Protein AF-A0A353NGE2-F1 (afdb_monomer_lite)

Structure (mmCIF, N/CA/C/O backbone):
data_AF-A0A353NGE2-F1
#
_entry.id   AF-A0A353NGE2-F1
#
loop_
_atom_site.group_PDB
_atom_site.id
_atom_site.type_symbol
_atom_site.label_atom_id
_atom_site.label_alt_id
_atom_site.label_comp_id
_atom_site.label_asym_id
_atom_site.label_entity_id
_atom_site.label_seq_id
_atom_site.pdbx_PDB_ins_code
_atom_site.Cartn_x
_atom_site.Cartn_y
_atom_site.Cartn_z
_atom_site.occupancy
_atom_site.B_iso_or_equiv
_atom_site.auth_seq_id
_atom_site.auth_comp_id
_atom_site.auth_asym_id
_atom_site.auth_atom_id
_atom_site.pdbx_PDB_model_num
ATOM 1 N N . MET A 1 1 ? -6.161 5.581 3.840 1.00 47.28 1 MET A N 1
ATOM 2 C CA . MET A 1 1 ? -5.248 5.839 4.974 1.00 47.28 1 MET A CA 1
ATOM 3 C C . MET A 1 1 ? -4.012 6.562 4.486 1.00 47.28 1 MET A C 1
ATOM 5 O O . MET A 1 1 ? -3.563 6.266 3.388 1.00 47.28 1 MET A O 1
ATOM 9 N N . ASN A 1 2 ? -3.383 7.384 5.332 1.00 50.59 2 ASN A N 1
ATOM 10 C CA . ASN A 1 2 ? -2.001 7.858 5.136 1.00 50.59 2 ASN A CA 1
ATOM 11 C C . ASN A 1 2 ? -0.944 6.734 5.284 1.00 50.59 2 ASN A C 1
ATOM 13 O O . ASN A 1 2 ? 0.213 7.001 5.609 1.00 50.59 2 ASN A O 1
ATOM 17 N N . LEU A 1 3 ? -1.332 5.474 5.056 1.00 51.25 3 LEU A N 1
ATOM 18 C CA . LEU A 1 3 ? -0.379 4.427 4.717 1.00 51.25 3 LEU A CA 1
ATOM 19 C C . LEU A 1 3 ? 0.165 4.759 3.322 1.00 51.25 3 LEU A C 1
ATOM 21 O O . LEU A 1 3 ? -0.591 5.322 2.525 1.00 51.25 3 LEU A O 1
ATOM 25 N N . PRO A 1 4 ? 1.453 4.493 3.038 1.00 36.62 4 PRO A N 1
ATOM 26 C CA . PRO A 1 4 ? 2.069 4.880 1.780 1.00 36.62 4 PRO A CA 1
ATOM 27 C C . PRO A 1 4 ? 1.152 4.496 0.615 1.00 36.62 4 PRO A C 1
ATOM 29 O O . PRO A 1 4 ? 0.826 3.316 0.460 1.00 36.62 4 PRO A O 1
ATOM 32 N N . PRO A 1 5 ? 0.668 5.468 -0.175 1.00 37.91 5 PRO A N 1
ATOM 33 C CA . PRO A 1 5 ? 0.052 5.119 -1.432 1.00 37.91 5 PRO A CA 1
ATOM 34 C C . PRO A 1 5 ? 1.158 4.476 -2.280 1.00 37.91 5 PRO A C 1
ATOM 36 O O . PRO A 1 5 ? 2.319 4.862 -2.163 1.00 37.91 5 PRO A O 1
ATOM 39 N N . TYR A 1 6 ? 0.785 3.519 -3.125 1.00 38.62 6 TYR A N 1
ATOM 40 C CA . TYR A 1 6 ? 1.618 2.796 -4.100 1.00 38.62 6 TYR A CA 1
ATOM 41 C C . TYR A 1 6 ? 2.163 1.440 -3.650 1.00 38.62 6 TYR A C 1
ATOM 43 O O . TYR A 1 6 ? 2.895 1.326 -2.678 1.00 38.62 6 TYR A O 1
ATOM 51 N N . GLU A 1 7 ? 1.763 0.446 -4.455 1.00 42.81 7 GLU A N 1
ATOM 52 C CA . GLU A 1 7 ? 2.387 -0.848 -4.736 1.00 42.81 7 GLU A CA 1
ATOM 53 C C . GLU A 1 7 ? 3.431 -1.297 -3.716 1.00 42.81 7 GLU A C 1
ATOM 55 O O . GLU A 1 7 ? 4.534 -0.750 -3.687 1.00 42.81 7 GLU A O 1
ATOM 60 N N . ILE A 1 8 ? 3.107 -2.396 -3.019 1.00 52.69 8 ILE A N 1
ATOM 61 C CA . ILE A 1 8 ? 3.910 -3.034 -1.963 1.00 52.69 8 ILE A CA 1
ATOM 62 C C . ILE A 1 8 ? 3.621 -2.369 -0.608 1.00 52.69 8 ILE A C 1
ATOM 64 O O . ILE A 1 8 ? 4.472 -1.725 0.002 1.00 52.69 8 ILE A O 1
ATOM 68 N N . GLY A 1 9 ? 2.354 -2.492 -0.195 1.00 63.03 9 GLY A N 1
ATOM 69 C CA . GLY A 1 9 ? 1.853 -2.031 1.096 1.00 63.03 9 GLY A CA 1
ATOM 70 C C . GLY A 1 9 ? 2.486 -2.803 2.248 1.00 63.03 9 GLY A C 1
ATOM 71 O O . GLY A 1 9 ? 3.180 -3.794 2.033 1.00 63.03 9 GLY A O 1
ATOM 72 N N . ASN A 1 10 ? 2.288 -2.303 3.463 1.00 79.88 10 ASN A N 1
ATOM 73 C CA . ASN A 1 10 ? 2.830 -2.892 4.680 1.00 79.88 10 ASN A CA 1
ATOM 74 C C . ASN A 1 10 ? 2.663 -4.426 4.719 1.00 79.88 10 ASN A C 1
ATOM 76 O O . ASN A 1 10 ? 1.704 -4.963 4.173 1.00 79.88 10 ASN A O 1
ATOM 80 N N . TYR A 1 11 ? 3.573 -5.126 5.390 1.00 87.56 11 TYR A N 1
ATOM 81 C CA . TYR A 1 11 ? 3.487 -6.578 5.576 1.00 87.56 11 TYR A CA 1
ATOM 82 C C . TYR A 1 11 ? 3.621 -6.949 7.041 1.00 87.56 11 TYR A C 1
ATOM 84 O O . TYR A 1 11 ? 4.019 -6.134 7.870 1.00 87.56 11 TYR A O 1
ATOM 92 N N . CYS A 1 12 ? 3.302 -8.195 7.356 1.00 92.38 12 CYS A N 1
ATOM 93 C CA . CYS A 1 12 ? 3.592 -8.774 8.652 1.00 92.38 12 CYS A CA 1
ATOM 94 C C . CYS A 1 12 ? 5.098 -8.738 8.970 1.00 92.38 12 CYS A C 1
ATOM 96 O O . CYS A 1 12 ? 5.938 -9.183 8.182 1.00 92.38 12 CYS A O 1
ATOM 98 N N . ASP A 1 13 ? 5.446 -8.272 10.170 1.00 93.69 13 ASP A N 1
ATOM 99 C CA . ASP A 1 13 ? 6.730 -8.572 10.798 1.00 93.69 13 ASP A CA 1
ATOM 100 C C . ASP A 1 13 ? 6.731 -10.027 11.297 1.00 93.69 13 ASP A C 1
ATOM 102 O O . ASP A 1 13 ? 6.521 -10.318 12.478 1.00 93.69 13 ASP A O 1
ATOM 106 N N . TYR A 1 14 ? 6.959 -10.951 10.358 1.00 93.38 14 TYR A N 1
ATOM 107 C CA . TYR A 1 14 ? 6.903 -12.405 10.557 1.00 93.38 14 TYR A CA 1
ATOM 108 C C . TYR A 1 14 ? 7.744 -12.918 11.734 1.00 93.38 14 TYR A C 1
ATOM 110 O O . TYR A 1 14 ? 7.493 -14.003 12.238 1.00 93.38 14 TYR A O 1
ATOM 118 N N . GLU A 1 15 ? 8.766 -12.181 12.163 1.00 92.94 15 GLU A N 1
ATOM 119 C CA . GLU A 1 15 ? 9.654 -12.617 13.241 1.00 92.94 15 GLU A CA 1
ATOM 120 C C . GLU A 1 15 ? 8.992 -12.630 14.616 1.00 92.94 15 GLU A C 1
ATOM 122 O O . GLU A 1 15 ? 9.340 -13.450 15.465 1.00 92.94 15 GLU A O 1
ATOM 127 N N . HIS A 1 16 ? 8.025 -11.743 14.824 1.00 94.81 16 HIS A N 1
ATOM 128 C CA . HIS A 1 16 ? 7.398 -11.518 16.122 1.00 94.81 16 HIS A CA 1
ATOM 129 C C . HIS A 1 16 ? 5.874 -11.638 16.084 1.00 94.81 16 HIS A C 1
ATOM 131 O O . HIS A 1 16 ? 5.236 -11.478 17.119 1.00 94.81 16 HIS A O 1
ATOM 137 N N . CYS A 1 17 ? 5.282 -11.885 14.917 1.00 95.31 17 CYS A N 1
ATOM 138 C CA . CYS A 1 17 ? 3.856 -12.152 14.794 1.00 95.31 17 CYS A CA 1
ATOM 139 C C . CYS A 1 17 ? 3.507 -13.528 15.382 1.00 95.31 17 CYS A C 1
ATOM 141 O O . CYS A 1 17 ? 4.226 -14.502 15.158 1.00 95.31 17 CYS A O 1
ATOM 143 N N . ASP A 1 18 ? 2.394 -13.610 16.110 1.00 95.81 18 ASP A N 1
ATOM 144 C CA . ASP A 1 18 ? 1.855 -14.852 16.679 1.00 95.81 18 ASP A CA 1
ATOM 145 C C . ASP A 1 18 ? 0.516 -15.276 16.049 1.00 95.81 18 ASP A C 1
ATOM 147 O O . ASP A 1 18 ? 0.084 -16.413 16.225 1.00 95.81 18 ASP A O 1
ATOM 151 N N . TYR A 1 19 ? -0.125 -14.406 15.271 1.00 97.50 19 TYR A N 1
ATOM 152 C CA . TYR A 1 19 ? -1.356 -14.729 14.557 1.00 97.50 19 TYR A CA 1
ATOM 153 C C . TYR A 1 19 ? -1.428 -13.965 13.238 1.00 97.50 19 TYR A C 1
ATOM 155 O O . TYR A 1 19 ? -1.534 -12.740 13.231 1.00 97.50 19 TYR A O 1
ATOM 163 N N . LEU A 1 20 ? -1.384 -14.684 12.120 1.00 97.44 20 LEU A N 1
ATOM 164 C CA . LEU A 1 20 ? -1.415 -14.117 10.776 1.00 97.44 20 LEU A CA 1
ATOM 165 C C . LEU A 1 20 ? -2.666 -14.570 10.029 1.00 97.44 20 LEU A C 1
ATOM 167 O O . LEU A 1 20 ? -2.863 -15.769 9.852 1.00 97.44 20 LEU A O 1
ATOM 171 N N . ILE A 1 21 ? -3.440 -13.625 9.502 1.00 97.81 21 ILE A N 1
ATOM 172 C CA . ILE A 1 21 ? -4.463 -13.880 8.483 1.00 97.81 21 ILE A CA 1
ATOM 173 C C . ILE A 1 21 ? -3.945 -13.361 7.138 1.00 97.81 21 ILE A C 1
ATOM 175 O O . ILE A 1 21 ? -3.676 -12.171 6.992 1.00 97.81 21 ILE A O 1
ATOM 179 N N . SER A 1 22 ? -3.822 -14.236 6.145 1.00 95.69 22 SER A N 1
ATOM 180 C CA . SER A 1 22 ? -3.471 -13.876 4.768 1.00 95.69 22 SER A CA 1
ATOM 181 C C . SER A 1 22 ? -4.715 -13.959 3.887 1.00 95.69 22 SER A C 1
ATOM 183 O O . SER A 1 22 ? -5.190 -15.060 3.617 1.00 95.69 22 SER A O 1
ATOM 185 N N . VAL A 1 23 ? -5.235 -12.817 3.431 1.00 94.81 23 VAL A N 1
ATOM 186 C CA . VAL A 1 23 ? -6.437 -12.739 2.581 1.00 94.81 23 VAL A CA 1
ATOM 187 C C . VAL A 1 23 ? -6.030 -12.591 1.116 1.00 94.81 23 VAL A C 1
ATOM 189 O O . VAL A 1 23 ? -5.359 -11.622 0.750 1.00 94.81 23 VAL A O 1
ATOM 192 N N . GLY A 1 24 ? -6.373 -13.580 0.286 1.00 90.50 24 GLY A N 1
ATOM 193 C CA . GLY A 1 24 ? -6.026 -13.649 -1.140 1.00 90.50 24 GLY A CA 1
ATOM 194 C C . GLY A 1 24 ? -4.541 -13.364 -1.416 1.00 90.50 24 GLY A C 1
ATOM 195 O O . GLY A 1 24 ? -4.180 -12.683 -2.381 1.00 90.50 24 GLY A O 1
ATOM 196 N N . SER A 1 25 ? -3.673 -13.824 -0.513 1.00 88.38 25 SER A N 1
ATOM 197 C CA . SER A 1 25 ? -2.233 -13.570 -0.497 1.00 88.38 25 SER A CA 1
ATOM 198 C C . SER A 1 25 ? -1.497 -14.907 -0.516 1.00 88.38 25 SER A C 1
ATOM 200 O O . SER A 1 25 ? -1.315 -15.578 0.501 1.00 88.38 25 SER A O 1
ATOM 202 N N . ASN A 1 26 ? -1.067 -15.317 -1.711 1.00 88.12 26 ASN A N 1
ATOM 203 C CA . ASN A 1 26 ? -0.291 -16.539 -1.888 1.00 88.12 26 ASN A CA 1
ATOM 204 C C . ASN A 1 26 ? 1.203 -16.266 -1.683 1.00 88.12 26 ASN A C 1
ATOM 206 O O . ASN A 1 26 ? 1.997 -16.241 -2.633 1.00 88.12 26 ASN A O 1
ATOM 210 N N . ILE A 1 27 ? 1.571 -16.076 -0.413 1.00 89.62 27 ILE A N 1
ATOM 211 C CA . ILE A 1 27 ? 2.923 -15.713 0.040 1.00 89.62 27 ILE A CA 1
ATOM 212 C C . ILE A 1 27 ? 3.987 -16.634 -0.565 1.00 89.62 27 ILE A C 1
ATOM 214 O O . ILE A 1 27 ? 5.070 -16.171 -0.909 1.00 89.62 27 ILE A O 1
ATOM 218 N N . THR A 1 28 ? 3.655 -17.916 -0.744 1.00 88.69 28 THR A N 1
ATOM 219 C CA . THR A 1 28 ? 4.580 -18.972 -1.178 1.00 88.69 28 THR A CA 1
ATOM 220 C C . THR A 1 28 ? 4.785 -19.109 -2.689 1.00 88.69 28 THR A C 1
ATOM 222 O O . THR A 1 28 ? 5.650 -19.886 -3.083 1.00 88.69 28 THR A O 1
ATOM 225 N N . GLN A 1 29 ? 3.997 -18.428 -3.536 1.00 86.56 29 GLN A N 1
ATOM 226 C CA . GLN A 1 29 ? 4.062 -18.618 -5.003 1.00 86.56 29 GLN A CA 1
ATOM 227 C C . GLN A 1 29 ? 3.928 -17.354 -5.856 1.00 86.56 29 GLN A C 1
ATOM 229 O O . GLN A 1 29 ? 4.403 -17.360 -6.987 1.00 86.56 29 GLN A O 1
ATOM 234 N N . ALA A 1 30 ? 3.240 -16.313 -5.387 1.00 84.19 30 ALA A N 1
ATOM 235 C CA . ALA A 1 30 ? 2.863 -15.203 -6.272 1.00 84.19 30 ALA A CA 1
ATOM 236 C C . ALA A 1 30 ? 2.883 -13.825 -5.602 1.00 84.19 30 ALA A C 1
ATOM 238 O O . ALA A 1 30 ? 2.566 -12.821 -6.239 1.00 84.19 30 ALA A O 1
ATOM 239 N N . ASP A 1 31 ? 3.223 -13.766 -4.316 1.00 85.12 31 ASP A N 1
ATOM 240 C CA . ASP A 1 31 ? 3.246 -12.508 -3.586 1.00 85.12 31 ASP A CA 1
ATOM 241 C C . ASP A 1 31 ? 4.561 -11.737 -3.786 1.00 85.12 31 ASP A C 1
ATOM 243 O O . ASP A 1 31 ? 5.471 -12.188 -4.477 1.00 85.12 31 ASP A O 1
ATOM 247 N N . TYR A 1 32 ? 4.690 -10.545 -3.213 1.00 78.88 32 TYR A N 1
ATOM 248 C CA . TYR A 1 32 ? 5.776 -9.640 -3.553 1.00 78.88 32 TYR A CA 1
ATOM 249 C C . TYR A 1 32 ? 6.445 -9.006 -2.320 1.00 78.88 32 TYR A C 1
ATOM 251 O O . TYR A 1 32 ? 5.773 -8.326 -1.547 1.00 78.88 32 TYR A O 1
ATOM 259 N N . PRO A 1 33 ? 7.775 -9.129 -2.137 1.00 82.62 33 PRO A N 1
ATOM 260 C CA . PRO A 1 33 ? 8.681 -10.062 -2.812 1.00 82.62 33 PRO A CA 1
ATOM 261 C C . PRO A 1 33 ? 8.478 -11.498 -2.296 1.00 82.62 33 PRO A C 1
ATOM 263 O O . PRO A 1 33 ? 8.766 -11.790 -1.131 1.00 82.62 33 PRO A O 1
ATOM 266 N N . MET A 1 34 ? 8.029 -12.404 -3.173 1.00 86.44 34 MET A N 1
ATOM 267 C CA . MET A 1 34 ? 7.681 -13.792 -2.837 1.00 86.44 34 MET A CA 1
ATOM 268 C C . MET A 1 34 ? 8.769 -14.491 -2.023 1.00 86.44 34 MET A C 1
ATOM 270 O O . MET A 1 34 ? 8.505 -15.018 -0.945 1.00 86.44 34 MET A O 1
ATOM 274 N N . GLN A 1 35 ? 10.004 -14.485 -2.533 1.00 88.25 35 GLN A N 1
ATOM 275 C CA . GLN A 1 35 ? 11.104 -15.261 -1.962 1.00 88.25 35 GLN A CA 1
ATOM 276 C C . GLN A 1 35 ? 11.453 -14.792 -0.547 1.00 88.25 35 GLN A C 1
ATOM 278 O O . GLN A 1 35 ? 11.574 -15.608 0.366 1.00 88.25 35 GLN A O 1
ATOM 283 N N . THR A 1 36 ? 11.567 -13.479 -0.335 1.00 87.38 36 THR A N 1
ATOM 284 C CA . THR A 1 36 ? 11.886 -12.915 0.983 1.00 87.38 36 THR A CA 1
ATOM 285 C C . THR A 1 36 ? 10.763 -13.175 1.980 1.00 87.38 36 THR A C 1
ATOM 287 O O . THR A 1 36 ? 11.034 -13.681 3.068 1.00 87.38 36 THR A O 1
ATOM 290 N N . ARG A 1 37 ? 9.502 -12.906 1.609 1.00 90.38 37 ARG A N 1
ATOM 291 C CA . ARG A 1 37 ? 8.349 -13.130 2.499 1.00 90.38 37 ARG A CA 1
ATOM 292 C C . ARG A 1 37 ? 8.173 -14.604 2.835 1.00 90.38 37 ARG A C 1
ATOM 294 O O . ARG A 1 37 ? 8.034 -14.944 4.004 1.00 90.38 37 ARG A O 1
ATOM 301 N N . THR A 1 38 ? 8.290 -15.489 1.845 1.00 91.94 38 THR A N 1
ATOM 302 C CA . THR A 1 38 ? 8.256 -16.943 2.063 1.00 91.94 38 THR A CA 1
ATOM 303 C C . THR A 1 38 ? 9.348 -17.378 3.026 1.00 91.94 38 THR A C 1
ATOM 305 O O . THR A 1 38 ? 9.071 -18.093 3.986 1.00 91.94 38 THR A O 1
ATOM 308 N N . ARG A 1 39 ? 10.592 -16.931 2.815 1.00 92.12 39 ARG A N 1
ATOM 309 C CA . ARG A 1 39 ? 11.707 -17.268 3.707 1.00 92.12 39 ARG A CA 1
ATOM 310 C C . ARG A 1 39 ? 11.451 -16.777 5.127 1.00 92.12 39 ARG A C 1
ATOM 312 O O . ARG A 1 39 ? 11.720 -17.524 6.058 1.00 92.12 39 ARG A O 1
ATOM 319 N N . TYR A 1 40 ? 10.916 -15.573 5.303 1.00 92.56 40 TYR A N 1
ATOM 320 C CA . TYR A 1 40 ? 10.662 -15.004 6.628 1.00 92.56 40 TYR A CA 1
ATOM 321 C C . TYR A 1 40 ? 9.506 -15.708 7.341 1.00 92.56 40 TYR A C 1
ATOM 323 O O . TYR A 1 40 ? 9.657 -16.083 8.500 1.00 92.56 40 TYR A O 1
ATOM 331 N N . LEU A 1 41 ? 8.407 -15.986 6.638 1.00 93.25 41 LEU A N 1
ATOM 332 C CA . LEU A 1 41 ? 7.295 -16.786 7.152 1.00 93.25 41 LEU A CA 1
ATOM 333 C C . LEU A 1 41 ? 7.770 -18.180 7.594 1.00 93.25 41 LEU A C 1
ATOM 335 O O . LEU A 1 41 ? 7.504 -18.613 8.711 1.00 93.25 41 LEU A O 1
ATOM 339 N N . GLN A 1 42 ? 8.496 -18.896 6.730 1.00 92.25 42 GLN A N 1
ATOM 340 C CA . GLN A 1 42 ? 8.912 -20.272 7.018 1.00 92.25 42 GLN A CA 1
ATOM 341 C C . GLN A 1 42 ? 10.020 -20.345 8.073 1.00 92.25 42 GLN A C 1
ATOM 343 O O . GLN A 1 42 ? 10.012 -21.242 8.913 1.00 92.25 42 GLN A O 1
ATOM 348 N N . LYS A 1 43 ? 10.989 -19.425 8.036 1.00 92.88 43 LYS A N 1
ATOM 349 C CA . LYS A 1 43 ? 12.113 -19.405 8.977 1.00 92.88 43 LYS A CA 1
ATOM 350 C C . LYS A 1 43 ? 11.700 -18.798 10.309 1.00 92.88 43 LYS A C 1
ATOM 352 O O . LYS A 1 43 ? 11.831 -19.453 11.334 1.00 92.88 43 LYS A O 1
ATOM 357 N N . PHE A 1 44 ? 11.220 -17.561 10.306 1.00 93.19 44 PHE A N 1
ATOM 358 C CA . PHE A 1 44 ? 11.001 -16.827 11.541 1.00 93.19 44 PHE A CA 1
ATOM 359 C C . PHE A 1 44 ? 9.632 -17.131 12.140 1.00 93.19 44 PHE A C 1
ATOM 361 O O . PHE A 1 44 ? 9.592 -17.668 13.240 1.00 93.19 44 PHE A O 1
ATOM 368 N N . ALA A 1 45 ? 8.533 -16.926 11.413 1.00 93.12 45 ALA A N 1
ATOM 369 C CA . ALA A 1 45 ? 7.207 -17.130 12.004 1.00 93.12 45 ALA A CA 1
ATOM 370 C C . ALA A 1 45 ? 6.953 -18.593 12.398 1.00 93.12 45 ALA A C 1
ATOM 372 O O . ALA A 1 45 ? 6.384 -18.863 13.444 1.00 93.12 45 ALA A O 1
ATOM 373 N N . LYS A 1 46 ? 7.388 -19.559 11.579 1.00 91.88 46 LYS A N 1
ATOM 374 C CA . LYS A 1 46 ? 7.055 -20.982 11.783 1.00 91.88 46 LYS A CA 1
ATOM 375 C C . LYS A 1 46 ? 8.120 -21.817 12.499 1.00 91.88 46 LYS A C 1
ATOM 377 O O . LYS A 1 46 ? 7.797 -22.922 12.925 1.00 91.88 46 LYS A O 1
ATOM 382 N N . ARG A 1 47 ? 9.381 -21.369 12.596 1.00 91.62 47 ARG A N 1
ATOM 383 C CA . ARG A 1 47 ? 10.482 -22.224 13.101 1.00 91.62 47 ARG A CA 1
ATOM 384 C C . ARG A 1 47 ? 11.322 -21.605 14.210 1.00 91.62 47 ARG A C 1
ATOM 386 O O . ARG A 1 47 ? 11.539 -22.268 15.217 1.00 91.62 47 ARG A O 1
ATOM 393 N N . THR A 1 48 ? 11.855 -20.400 14.012 1.00 93.94 48 THR A N 1
ATOM 394 C CA . THR A 1 48 ? 12.931 -19.867 14.873 1.00 93.94 48 THR A CA 1
ATOM 395 C C . THR A 1 48 ? 12.587 -18.571 15.594 1.00 93.94 48 THR A C 1
ATOM 397 O O . THR A 1 48 ? 13.349 -18.157 16.460 1.00 93.94 48 THR A O 1
ATOM 400 N N . GLY A 1 49 ? 11.501 -17.893 15.222 1.00 91.88 49 GLY A N 1
ATOM 401 C CA . GLY A 1 49 ? 11.077 -16.648 15.855 1.00 91.88 49 GLY A CA 1
ATOM 402 C C . GLY A 1 49 ? 10.640 -16.876 17.307 1.00 91.88 49 GLY A C 1
ATOM 403 O O . GLY A 1 49 ? 10.195 -17.978 17.644 1.00 91.88 49 GLY A O 1
ATOM 404 N N . PRO A 1 50 ? 10.722 -15.856 18.180 1.00 93.00 50 PRO A N 1
ATOM 405 C CA . PRO A 1 50 ? 10.370 -15.997 19.596 1.00 93.00 50 PRO A CA 1
ATOM 406 C C . PRO A 1 50 ? 8.941 -16.495 19.837 1.00 93.00 50 PRO A C 1
ATOM 408 O O . PRO A 1 50 ? 8.682 -17.192 20.816 1.00 93.00 50 PRO A O 1
ATOM 411 N N . ASP A 1 51 ? 8.027 -16.157 18.928 1.00 91.75 51 ASP A N 1
ATOM 412 C CA . ASP A 1 51 ? 6.610 -16.498 19.021 1.00 91.75 51 ASP A CA 1
ATOM 413 C C . ASP A 1 51 ? 6.235 -17.716 18.143 1.00 91.75 51 ASP A C 1
ATOM 415 O O . ASP A 1 51 ? 5.070 -18.104 18.083 1.00 91.75 51 ASP A O 1
ATOM 419 N N . ALA A 1 52 ? 7.212 -18.400 17.526 1.00 91.44 52 ALA A N 1
ATOM 420 C CA . ALA A 1 52 ? 6.958 -19.446 16.529 1.00 91.44 52 ALA A CA 1
ATOM 421 C C . ALA A 1 52 ? 6.137 -20.638 17.045 1.00 91.44 52 ALA A C 1
ATOM 423 O O . ALA A 1 52 ? 5.354 -21.223 16.304 1.00 91.44 52 ALA A O 1
ATOM 424 N N . LYS A 1 53 ? 6.265 -20.978 18.335 1.00 88.94 53 LYS A N 1
ATOM 425 C CA . LYS A 1 53 ? 5.469 -22.048 18.968 1.00 88.94 53 LYS A CA 1
ATOM 426 C C . LYS A 1 53 ? 3.986 -21.696 19.123 1.00 88.94 53 LYS A C 1
ATOM 428 O O . LYS A 1 53 ? 3.173 -22.594 19.301 1.00 88.94 53 LYS A O 1
ATOM 433 N N . LYS A 1 54 ? 3.652 -20.405 19.116 1.00 89.19 54 LYS A N 1
ATOM 434 C CA . LYS A 1 54 ? 2.286 -19.881 19.253 1.00 89.19 54 LYS A CA 1
ATOM 435 C C . LYS A 1 54 ? 1.716 -19.411 17.917 1.00 89.19 54 LYS A C 1
ATOM 437 O O . LYS A 1 54 ? 0.529 -19.120 17.847 1.00 89.19 54 LYS A O 1
ATOM 442 N N . PHE A 1 55 ? 2.556 -19.342 16.885 1.00 95.06 55 PHE A N 1
ATOM 443 C CA . PHE A 1 55 ? 2.198 -18.798 15.590 1.00 95.06 55 PHE A CA 1
ATOM 444 C C . PHE A 1 55 ? 1.085 -19.606 14.915 1.00 95.06 55 PHE A C 1
ATOM 446 O O . PHE A 1 55 ? 1.284 -20.758 14.512 1.00 95.06 55 PHE A O 1
ATOM 453 N N . LYS A 1 56 ? -0.071 -18.968 14.727 1.00 96.31 56 LYS A N 1
ATOM 454 C CA . LYS A 1 56 ? -1.165 -19.477 13.898 1.00 96.31 56 LYS A CA 1
ATOM 455 C C . LYS A 1 56 ? -1.224 -18.712 12.580 1.00 96.31 56 LYS A C 1
ATOM 457 O O . LYS A 1 56 ? -1.183 -17.487 12.555 1.00 96.31 56 LYS A O 1
ATOM 462 N N . HIS A 1 57 ? -1.331 -19.448 11.474 1.00 96.75 57 HIS A N 1
ATOM 463 C CA . HIS A 1 57 ? -1.477 -18.882 10.131 1.00 96.75 57 HIS A CA 1
ATOM 464 C C . HIS A 1 57 ? -2.816 -19.314 9.542 1.00 96.75 57 HIS A C 1
ATOM 466 O O . HIS A 1 57 ? -3.044 -20.503 9.342 1.00 96.75 57 HIS A O 1
ATOM 472 N N . VAL A 1 58 ? -3.686 -18.350 9.276 1.00 97.88 58 VAL A N 1
ATOM 473 C CA . VAL A 1 58 ? -4.974 -18.522 8.609 1.00 97.88 58 VAL A CA 1
ATOM 474 C C . VAL A 1 58 ? -4.834 -18.019 7.179 1.00 97.88 58 VAL A C 1
ATOM 476 O O . VAL A 1 58 ? -4.418 -16.882 6.957 1.00 97.88 58 VAL A O 1
ATOM 479 N N . VAL A 1 59 ? -5.176 -18.848 6.200 1.00 97.06 59 VAL A N 1
ATOM 480 C CA . VAL A 1 59 ? -5.202 -18.449 4.788 1.00 97.06 59 VAL A CA 1
ATOM 481 C C . VAL A 1 59 ? -6.649 -18.369 4.334 1.00 97.06 59 VAL A C 1
ATOM 483 O O . VAL A 1 59 ? -7.342 -19.380 4.309 1.00 97.06 59 VAL A O 1
ATOM 486 N N . VAL A 1 60 ? -7.097 -17.169 3.979 1.00 97.31 60 VAL A N 1
ATOM 487 C CA . VAL A 1 60 ? -8.436 -16.900 3.446 1.00 97.31 60 VAL A CA 1
ATOM 488 C C . VAL A 1 60 ? -8.289 -16.734 1.940 1.00 97.31 60 VAL A C 1
ATOM 490 O O . VAL A 1 60 ? -7.764 -15.727 1.468 1.00 97.31 60 VAL A O 1
ATOM 493 N N . ASP A 1 61 ? -8.656 -17.760 1.183 1.00 94.69 61 ASP A N 1
ATOM 494 C CA . ASP A 1 61 ? -8.402 -17.839 -0.259 1.00 94.69 61 ASP A CA 1
ATOM 495 C C . ASP A 1 61 ? -9.443 -18.776 -0.891 1.00 94.69 61 ASP A C 1
ATOM 497 O O . ASP A 1 61 ? -9.669 -19.851 -0.332 1.00 94.69 61 ASP A O 1
ATOM 501 N N . PRO A 1 62 ? -10.062 -18.436 -2.036 1.00 94.44 62 PRO A N 1
ATOM 502 C CA . PRO A 1 62 ? -10.997 -19.338 -2.708 1.00 94.44 62 PRO A CA 1
ATOM 503 C C . PRO A 1 62 ? -10.409 -20.706 -3.056 1.00 94.44 62 PRO A C 1
ATOM 505 O O . PRO A 1 62 ? -11.127 -21.703 -3.108 1.00 94.44 62 PRO A O 1
ATOM 508 N N . ARG A 1 63 ? -9.096 -20.777 -3.303 1.00 92.19 63 ARG A N 1
ATOM 509 C CA . ARG A 1 63 ? -8.402 -22.019 -3.644 1.00 92.19 63 ARG A CA 1
ATOM 510 C C . ARG A 1 63 ? -7.517 -22.467 -2.489 1.00 92.19 63 ARG A C 1
ATOM 512 O O . ARG A 1 63 ? -6.803 -21.661 -1.894 1.00 92.19 63 ARG A O 1
ATOM 519 N N . PHE A 1 64 ? -7.439 -23.780 -2.271 1.00 95.00 64 PHE A N 1
ATOM 520 C CA . PHE A 1 64 ? -6.404 -24.377 -1.425 1.00 95.00 64 PHE A CA 1
ATOM 521 C C . PHE A 1 64 ? -5.019 -24.206 -2.074 1.00 95.00 64 PHE A C 1
ATOM 523 O O . PHE A 1 64 ? -4.540 -25.045 -2.835 1.00 95.00 64 PHE A O 1
ATOM 530 N N . SER A 1 65 ? -4.406 -23.045 -1.852 1.00 92.56 65 SER A N 1
ATOM 531 C CA . SER A 1 65 ? -3.120 -22.648 -2.423 1.00 92.56 65 SER A CA 1
ATOM 532 C C . SER A 1 65 ? -1.935 -23.319 -1.716 1.00 92.56 65 SER A C 1
ATOM 534 O O . SER A 1 65 ? -2.074 -23.893 -0.636 1.00 92.56 65 SER A O 1
ATOM 536 N N . ASN A 1 66 ? -0.719 -23.196 -2.265 1.00 92.19 66 ASN A N 1
ATOM 537 C CA . ASN A 1 66 ? 0.477 -23.658 -1.548 1.00 92.19 66 ASN A CA 1
ATOM 538 C C . ASN A 1 66 ? 0.652 -22.938 -0.202 1.00 92.19 66 ASN A C 1
ATOM 540 O O . ASN A 1 66 ? 1.164 -23.536 0.745 1.00 92.19 66 ASN A O 1
ATOM 544 N N . ALA A 1 67 ? 0.203 -21.683 -0.091 1.00 91.62 67 ALA A N 1
ATOM 545 C CA . ALA A 1 67 ? 0.210 -20.966 1.176 1.00 91.62 67 ALA A CA 1
ATOM 546 C C . ALA A 1 67 ? -0.737 -21.641 2.178 1.00 91.62 67 ALA A C 1
ATOM 548 O O . ALA A 1 67 ? -0.321 -21.889 3.308 1.00 91.62 67 ALA A O 1
ATOM 549 N N . ALA A 1 68 ? -1.946 -22.020 1.746 1.00 94.56 68 ALA A N 1
ATOM 550 C CA . ALA A 1 68 ? -2.905 -22.774 2.555 1.00 94.56 68 ALA A CA 1
ATOM 551 C C . ALA A 1 68 ? -2.340 -24.137 2.991 1.00 94.56 68 ALA A C 1
ATOM 553 O O . ALA A 1 68 ? -2.348 -24.454 4.178 1.00 94.56 68 ALA A O 1
ATOM 554 N N . ALA A 1 69 ? -1.725 -24.890 2.075 1.00 93.31 69 ALA A N 1
ATOM 555 C CA . ALA A 1 69 ? -1.071 -26.159 2.399 1.00 93.31 69 ALA A CA 1
ATOM 556 C C . ALA A 1 69 ? 0.047 -25.998 3.446 1.00 93.31 69 ALA A C 1
ATOM 558 O O . ALA A 1 69 ? 0.197 -26.817 4.351 1.00 93.31 69 ALA A O 1
ATOM 559 N N . LYS A 1 70 ? 0.846 -24.924 3.365 1.00 91.12 70 LYS A N 1
ATOM 560 C CA . LYS A 1 70 ? 1.873 -24.626 4.378 1.00 91.12 70 LYS A CA 1
ATOM 561 C C . LYS A 1 70 ? 1.295 -24.065 5.675 1.00 91.12 70 LYS A C 1
ATOM 563 O O . LYS A 1 70 ? 1.963 -24.165 6.708 1.00 91.12 70 LYS A O 1
ATOM 568 N N . ALA A 1 71 ? 0.114 -23.456 5.644 1.00 93.38 71 ALA A N 1
ATOM 569 C CA . ALA A 1 71 ? -0.600 -23.010 6.831 1.00 93.38 71 ALA A CA 1
ATOM 570 C C . ALA A 1 71 ? -1.086 -24.210 7.651 1.00 93.38 71 ALA A C 1
ATOM 572 O O . ALA A 1 71 ? -0.779 -24.273 8.837 1.00 93.38 71 ALA A O 1
ATOM 573 N N . THR A 1 72 ? -1.712 -25.197 7.009 1.00 92.38 72 THR A N 1
ATOM 574 C CA . THR A 1 72 ? -2.288 -26.379 7.672 1.00 92.38 72 THR A CA 1
ATOM 575 C C . THR A 1 72 ? -1.263 -27.444 8.073 1.00 92.38 72 THR A C 1
ATOM 577 O O . THR A 1 72 ? -1.530 -28.240 8.967 1.00 92.38 72 THR A O 1
ATOM 580 N N . HIS A 1 73 ? -0.068 -27.454 7.469 1.00 84.50 73 HIS A N 1
ATOM 581 C CA . HIS A 1 73 ? 0.949 -28.496 7.693 1.00 84.50 73 HIS A CA 1
ATOM 582 C C . HIS A 1 73 ? 1.355 -28.705 9.166 1.00 84.50 73 HIS A C 1
ATOM 584 O O . HIS A 1 73 ? 1.728 -29.811 9.540 1.00 84.50 73 HIS A O 1
ATOM 590 N N . ASN A 1 74 ? 1.301 -27.672 10.012 1.00 73.81 74 ASN A N 1
ATOM 591 C CA . ASN A 1 74 ? 1.677 -27.788 11.427 1.00 73.81 74 ASN A CA 1
ATOM 592 C C . ASN A 1 74 ? 0.502 -28.142 12.361 1.00 73.81 74 ASN A C 1
ATOM 594 O O . ASN A 1 74 ? 0.693 -28.131 13.573 1.00 73.81 74 ASN A O 1
ATOM 598 N N . GLY A 1 75 ? -0.700 -28.390 11.825 1.00 80.25 75 GLY A N 1
ATOM 599 C CA . GLY A 1 75 ? -1.911 -28.696 12.598 1.00 80.25 75 GLY A CA 1
ATOM 600 C C . GLY A 1 75 ? -2.496 -27.525 13.400 1.00 80.25 75 GLY A C 1
ATOM 601 O O . GLY A 1 75 ? -3.494 -27.709 14.088 1.00 80.25 75 GLY A O 1
ATOM 602 N N . VAL A 1 76 ? -1.894 -26.331 13.328 1.00 86.31 76 VAL A N 1
ATOM 603 C CA . VAL A 1 76 ? -2.333 -25.126 14.060 1.00 86.31 76 VAL A CA 1
ATOM 604 C C . VAL A 1 76 ? -2.983 -24.109 13.122 1.00 86.31 76 VAL A C 1
ATOM 606 O O . VAL A 1 76 ? -3.945 -23.440 13.498 1.00 86.31 76 VAL A O 1
ATOM 609 N N . GLY A 1 77 ? -2.443 -23.955 11.911 1.00 94.25 77 GLY A N 1
ATOM 610 C CA . GLY A 1 77 ? -3.026 -23.087 10.892 1.00 94.25 77 GLY A CA 1
ATOM 611 C C . GLY A 1 77 ? -4.237 -23.705 10.197 1.00 94.25 77 GLY A C 1
ATOM 612 O O . GLY A 1 77 ? -4.486 -24.905 10.285 1.00 94.25 77 GLY A O 1
ATOM 613 N N . GLU A 1 78 ? -4.980 -22.877 9.472 1.00 96.31 78 GLU A N 1
ATOM 614 C CA . GLU A 1 78 ? -6.200 -23.292 8.776 1.00 96.31 78 GLU A CA 1
ATOM 615 C C . GLU A 1 78 ? -6.367 -22.576 7.431 1.00 96.31 78 GLU A C 1
ATOM 617 O O . GLU A 1 78 ? -5.745 -21.543 7.165 1.00 96.31 78 GLU A O 1
ATOM 622 N N . TRP A 1 79 ? -7.222 -23.144 6.584 1.00 97.44 79 TRP A N 1
ATOM 623 C CA . TRP A 1 79 ? -7.655 -22.559 5.321 1.00 97.44 79 TRP A CA 1
ATOM 624 C C . TRP A 1 79 ? -9.149 -22.250 5.382 1.00 97.44 79 TRP A C 1
ATOM 626 O O . TRP A 1 79 ? -9.933 -23.086 5.823 1.00 97.44 79 TRP A O 1
ATOM 636 N N . VAL A 1 80 ? -9.527 -21.065 4.910 1.00 97.94 80 VAL A N 1
ATOM 637 C CA . VAL A 1 80 ? -10.912 -20.608 4.804 1.00 97.94 80 VAL A CA 1
ATOM 638 C C . VAL A 1 80 ? -11.236 -20.413 3.314 1.00 97.94 80 VAL A C 1
ATOM 640 O O . VAL A 1 80 ? -10.681 -19.491 2.704 1.00 97.94 80 VAL A O 1
ATOM 643 N N . PRO A 1 81 ? -12.095 -21.264 2.718 1.00 96.62 81 PRO A N 1
ATOM 644 C CA . PRO A 1 81 ? -12.427 -21.246 1.292 1.00 96.62 81 PRO A CA 1
ATOM 645 C C . PRO A 1 81 ? -13.423 -20.129 0.973 1.00 96.62 81 PRO A C 1
ATOM 647 O O . PRO A 1 81 ? -14.616 -20.359 0.825 1.00 96.62 81 PRO A O 1
ATOM 650 N N . LEU A 1 82 ? -12.942 -18.893 0.910 1.00 95.19 82 LEU A N 1
ATOM 651 C CA . LEU A 1 82 ? -13.809 -17.746 0.668 1.00 95.19 82 LEU A CA 1
ATOM 652 C C . LEU A 1 82 ? -14.361 -17.748 -0.767 1.00 95.19 82 LEU A C 1
ATOM 654 O O . LEU A 1 82 ? -13.600 -17.941 -1.715 1.00 95.19 82 LEU A O 1
ATOM 658 N N . LYS A 1 83 ? -15.648 -17.449 -0.967 1.00 95.88 83 LYS A N 1
ATOM 659 C CA . LYS A 1 83 ? -16.193 -17.207 -2.310 1.00 95.88 83 LYS A CA 1
ATOM 660 C C . LYS A 1 83 ? -15.436 -16.060 -3.011 1.00 95.88 83 LYS A C 1
ATOM 662 O O . LYS A 1 83 ? -15.207 -15.012 -2.406 1.00 95.88 83 LYS A O 1
ATOM 667 N N . PRO A 1 84 ? -15.041 -16.197 -4.292 1.00 93.25 84 PRO A N 1
ATOM 668 C CA . PRO A 1 84 ? -14.372 -15.114 -5.008 1.00 93.25 84 PRO A CA 1
ATOM 669 C C . PRO A 1 84 ? -15.160 -13.796 -4.962 1.00 93.25 84 PRO A C 1
ATOM 671 O O . PRO A 1 84 ? -16.373 -13.788 -5.169 1.00 93.25 84 PRO A O 1
ATOM 674 N N . ALA A 1 85 ? -14.446 -12.690 -4.730 1.00 90.62 85 ALA A N 1
ATOM 675 C CA . ALA A 1 85 ? -14.977 -11.327 -4.637 1.00 90.62 85 ALA A CA 1
ATOM 676 C C . ALA A 1 85 ? -15.921 -11.042 -3.446 1.00 90.62 85 ALA A C 1
ATOM 678 O O . ALA A 1 85 ? -16.542 -9.976 -3.407 1.00 90.62 85 ALA A O 1
ATOM 679 N N . SER A 1 86 ? -15.999 -11.926 -2.444 1.00 95.38 86 SER A N 1
ATOM 680 C CA . SER A 1 86 ? -16.742 -11.675 -1.198 1.00 95.38 86 SER A CA 1
ATOM 681 C C . SER A 1 86 ? -15.871 -11.144 -0.046 1.00 95.38 86 SER A C 1
ATOM 683 O O . SER A 1 86 ? -16.357 -11.029 1.078 1.00 95.38 86 SER A O 1
ATOM 685 N N . ASP A 1 87 ? -14.603 -10.790 -0.296 1.00 94.88 87 ASP A N 1
ATOM 686 C CA . ASP A 1 87 ? -13.630 -10.326 0.710 1.00 94.88 87 ASP A CA 1
ATOM 687 C C . ASP A 1 87 ? -14.159 -9.170 1.567 1.00 94.88 87 ASP A C 1
ATOM 689 O O . ASP A 1 87 ? -13.957 -9.149 2.780 1.00 94.88 87 ASP A O 1
ATOM 693 N N . GLY A 1 88 ? -14.886 -8.231 0.952 1.00 94.38 88 GLY A N 1
ATOM 694 C CA . GLY A 1 88 ? -15.489 -7.099 1.653 1.00 94.38 88 GLY A CA 1
ATOM 695 C C . GLY A 1 88 ? -16.437 -7.530 2.775 1.00 94.38 88 GLY A C 1
ATOM 696 O O . GLY A 1 88 ? -16.369 -6.975 3.867 1.00 94.38 88 GLY A O 1
ATOM 697 N N . TYR A 1 89 ? -17.251 -8.569 2.558 1.00 97.12 89 TYR A N 1
ATOM 698 C CA . TYR A 1 89 ? -18.169 -9.101 3.575 1.00 97.12 89 TYR A CA 1
ATOM 699 C C . TYR A 1 89 ? -17.424 -9.811 4.703 1.00 97.12 89 TYR A C 1
ATOM 701 O O . TYR A 1 89 ? -17.776 -9.647 5.870 1.00 97.12 89 TYR A O 1
ATOM 709 N N . PHE A 1 90 ? -16.359 -10.548 4.380 1.00 98.25 90 PHE A N 1
ATOM 710 C CA . PHE A 1 90 ? -15.499 -11.168 5.386 1.00 98.25 90 PHE A CA 1
ATOM 711 C C . PHE A 1 90 ? -14.844 -10.110 6.286 1.00 98.25 90 PHE A C 1
ATOM 713 O O . PHE A 1 90 ? -14.936 -10.179 7.513 1.00 98.25 90 PHE A O 1
ATOM 720 N N . LEU A 1 91 ? -14.230 -9.090 5.678 1.00 97.88 91 LEU A N 1
ATOM 721 C CA . LEU A 1 91 ? -13.521 -8.027 6.391 1.00 97.88 91 LEU A CA 1
ATOM 722 C C . LEU A 1 91 ? -14.479 -7.142 7.203 1.00 97.88 91 LEU A C 1
ATOM 724 O O . LEU A 1 91 ? -14.203 -6.861 8.370 1.00 97.88 91 LEU A O 1
ATOM 728 N N . LEU A 1 92 ? -15.616 -6.735 6.626 1.00 97.88 92 LEU A N 1
ATOM 729 C CA . LEU A 1 92 ? -16.644 -5.966 7.337 1.00 97.88 92 LEU A CA 1
ATOM 730 C C . LEU A 1 92 ? -17.294 -6.785 8.453 1.00 97.88 92 LEU A C 1
ATOM 732 O O . LEU A 1 92 ? -17.512 -6.242 9.531 1.00 97.88 92 LEU A O 1
ATOM 736 N N . GLY A 1 93 ? -17.528 -8.084 8.251 1.00 98.56 93 GLY A N 1
ATOM 737 C CA . GLY A 1 93 ? -18.015 -8.978 9.301 1.00 98.56 93 GLY A CA 1
ATOM 738 C C . GLY A 1 93 ? -17.034 -9.083 10.473 1.00 98.56 93 GLY A C 1
ATOM 739 O O . GLY A 1 93 ? -17.440 -9.013 11.633 1.00 98.56 93 GLY A O 1
ATOM 740 N N . MET A 1 94 ? -15.725 -9.167 10.206 1.00 98.88 94 MET A N 1
ATOM 741 C CA . MET A 1 94 ? -14.722 -9.114 11.275 1.00 98.88 94 MET A CA 1
ATOM 742 C C . MET A 1 94 ? -14.771 -7.775 12.022 1.00 98.88 94 MET A C 1
ATOM 744 O O . MET A 1 94 ? -14.791 -7.768 13.252 1.00 98.88 94 MET A O 1
ATOM 748 N N . ILE A 1 95 ? -14.830 -6.645 11.303 1.00 98.81 95 ILE A N 1
ATOM 749 C CA . ILE A 1 95 ? -14.953 -5.308 11.912 1.00 98.81 95 ILE A CA 1
ATOM 750 C C . ILE A 1 95 ? -16.213 -5.243 12.782 1.00 98.81 95 ILE A C 1
ATOM 752 O O . ILE A 1 95 ? -16.132 -4.840 13.941 1.00 98.81 95 ILE A O 1
ATOM 756 N N . GLN A 1 96 ? -17.355 -5.689 12.260 1.00 98.62 96 GLN A N 1
ATOM 757 C CA . GLN A 1 96 ? -18.629 -5.722 12.970 1.00 98.62 96 GLN A CA 1
ATOM 758 C C . GLN A 1 96 ? -18.505 -6.480 14.289 1.00 98.62 96 GLN A C 1
ATOM 760 O O . GLN A 1 96 ? -18.855 -5.937 15.337 1.00 98.62 96 GLN A O 1
ATOM 765 N N . TRP A 1 97 ? -17.989 -7.714 14.255 1.00 98.81 97 TRP A N 1
ATOM 766 C CA . TRP A 1 97 ? -17.856 -8.534 15.455 1.00 98.81 97 TRP A CA 1
ATOM 767 C C . TRP A 1 97 ? -16.942 -7.864 16.485 1.00 98.81 97 TRP A C 1
ATOM 769 O O . TRP A 1 97 ? -17.283 -7.809 17.668 1.00 98.81 97 TRP A O 1
ATOM 779 N N . ILE A 1 98 ? -15.814 -7.295 16.048 1.00 98.88 98 ILE A N 1
ATOM 780 C CA . ILE A 1 98 ? -14.861 -6.605 16.928 1.00 98.88 98 ILE A CA 1
ATOM 781 C C . ILE A 1 98 ? -15.517 -5.406 17.619 1.00 98.88 98 ILE A C 1
ATOM 783 O O . ILE A 1 98 ? -15.370 -5.239 18.833 1.00 98.88 98 ILE A O 1
ATOM 787 N N . LEU A 1 99 ? -16.247 -4.581 16.866 1.00 98.62 99 LEU A N 1
ATOM 788 C CA . LEU A 1 99 ? -16.918 -3.394 17.392 1.00 98.62 99 LEU A CA 1
ATOM 789 C C . LEU A 1 99 ? -18.079 -3.763 18.323 1.00 98.62 99 LEU A C 1
ATOM 791 O O . LEU A 1 99 ? -18.188 -3.192 19.407 1.00 98.62 99 LEU A O 1
ATOM 795 N N . ALA A 1 100 ? -18.903 -4.742 17.942 1.00 98.25 100 ALA A N 1
ATOM 796 C CA . ALA A 1 100 ? -20.042 -5.203 18.735 1.00 98.25 100 ALA A CA 1
ATOM 797 C C . ALA A 1 100 ? -19.621 -5.816 20.082 1.00 98.25 100 ALA A C 1
ATOM 799 O O . ALA A 1 100 ? -20.324 -5.659 21.076 1.00 98.25 100 ALA A O 1
ATOM 800 N N . ASN A 1 101 ? -18.451 -6.462 20.134 1.00 98.56 101 ASN A N 1
ATOM 801 C CA . ASN A 1 101 ? -17.936 -7.118 21.338 1.00 98.56 101 ASN A CA 1
ATOM 802 C C . ASN A 1 101 ? -16.912 -6.270 22.114 1.00 98.56 101 ASN A C 1
ATOM 804 O O . ASN A 1 101 ? -16.284 -6.770 23.046 1.00 98.56 101 ASN A O 1
ATOM 808 N N . ASN A 1 102 ? -16.713 -4.997 21.748 1.00 98.38 102 ASN A N 1
ATOM 809 C CA . ASN A 1 102 ? -15.715 -4.105 22.358 1.00 98.38 102 ASN A CA 1
ATOM 810 C C . ASN A 1 102 ? -14.284 -4.685 22.366 1.00 98.38 102 ASN A C 1
ATOM 812 O O . ASN A 1 102 ? -13.504 -4.452 23.289 1.00 98.38 102 ASN A O 1
ATOM 816 N N . ARG A 1 103 ? -13.920 -5.442 21.325 1.00 98.56 103 ARG A N 1
ATOM 817 C CA . ARG A 1 103 ? -12.630 -6.145 21.194 1.00 98.56 103 ARG A CA 1
ATOM 818 C C . ARG A 1 103 ? -11.559 -5.315 20.478 1.00 98.56 103 ARG A C 1
ATOM 820 O O . ARG A 1 103 ? -10.645 -5.863 19.872 1.00 98.56 103 ARG A O 1
ATOM 827 N N . PHE A 1 104 ? -11.667 -3.994 20.549 1.00 98.62 104 PHE A N 1
ATOM 828 C CA . PHE A 1 104 ? -10.734 -3.034 19.959 1.00 98.62 104 PHE A CA 1
ATOM 829 C C . PHE A 1 104 ? -9.957 -2.278 21.045 1.00 98.62 104 PHE A C 1
ATOM 831 O O . PHE A 1 104 ? -10.347 -2.227 22.213 1.00 98.62 104 PHE A O 1
ATOM 838 N N . LYS A 1 105 ? -8.851 -1.636 20.668 1.00 98.00 105 LYS A N 1
ATOM 839 C CA . LYS A 1 105 ? -7.986 -0.866 21.573 1.00 98.00 105 LYS A CA 1
ATOM 840 C C . LYS A 1 105 ? -8.567 0.524 21.841 1.00 98.00 105 LYS A C 1
ATOM 842 O O . LYS A 1 105 ? -8.060 1.526 21.350 1.00 98.00 105 LYS A O 1
ATOM 847 N N . LYS A 1 106 ? -9.642 0.587 22.636 1.00 98.00 106 LYS A N 1
ATOM 848 C CA . LYS A 1 106 ? -10.407 1.818 22.928 1.00 98.00 106 LYS A CA 1
ATOM 849 C C . LYS A 1 106 ? -9.525 3.010 23.306 1.00 98.00 106 LYS A C 1
ATOM 851 O O . LYS A 1 106 ? -9.677 4.084 22.740 1.00 98.00 106 LYS A O 1
ATOM 856 N N . GLU A 1 107 ? -8.587 2.796 24.222 1.00 96.56 107 GLU A N 1
ATOM 857 C CA . GLU A 1 107 ? -7.646 3.816 24.697 1.00 96.56 107 GLU A CA 1
ATOM 858 C C . GLU A 1 107 ? -6.849 4.455 23.553 1.00 96.56 107 GLU A C 1
ATOM 860 O O . GLU A 1 107 ? -6.777 5.676 23.454 1.00 96.56 107 GLU A O 1
ATOM 865 N N . TYR A 1 108 ? -6.323 3.632 22.647 1.00 98.00 108 TYR A N 1
ATOM 866 C CA . TYR A 1 108 ? -5.580 4.082 21.474 1.00 98.00 108 TYR A CA 1
ATOM 867 C C . TYR A 1 108 ? -6.471 4.852 20.487 1.00 98.00 108 TYR A C 1
ATOM 869 O O . TYR A 1 108 ? -6.100 5.932 20.030 1.00 98.00 108 TYR A O 1
ATOM 877 N N . LEU A 1 109 ? -7.680 4.350 20.205 1.00 98.56 109 LEU A N 1
ATOM 878 C CA . LEU A 1 109 ? -8.596 4.991 19.252 1.00 98.56 109 LEU A CA 1
ATOM 879 C C . LEU A 1 109 ? -9.127 6.348 19.740 1.00 98.56 109 LEU A C 1
ATOM 881 O O . LEU A 1 109 ? -9.574 7.144 18.923 1.00 98.56 109 LEU A O 1
ATOM 885 N N . THR A 1 110 ? -9.065 6.634 21.046 1.00 98.56 110 THR A N 1
ATOM 886 C CA . THR A 1 110 ? -9.467 7.936 21.615 1.00 98.56 110 THR A CA 1
ATOM 887 C C . THR A 1 110 ? -8.411 9.039 21.486 1.00 98.56 110 THR A C 1
ATOM 889 O O . THR A 1 110 ? -8.693 10.179 21.850 1.00 98.56 110 THR A O 1
ATOM 892 N N . ILE A 1 111 ? -7.201 8.731 21.002 1.00 98.38 111 ILE A N 1
ATOM 893 C CA . ILE A 1 111 ? -6.097 9.694 20.867 1.00 98.38 111 ILE A CA 1
ATOM 894 C C . ILE A 1 111 ? -6.341 10.575 19.630 1.00 98.38 111 ILE A C 1
ATOM 896 O O . ILE A 1 111 ? -6.280 10.059 18.510 1.00 98.38 111 ILE A O 1
ATOM 900 N N . PRO A 1 112 ? -6.586 11.891 19.792 1.00 97.19 112 PRO A N 1
ATOM 901 C CA . PRO A 1 112 ? -7.007 12.739 18.680 1.00 97.19 112 PRO A CA 1
ATOM 902 C C . PRO A 1 112 ? -5.844 13.381 17.915 1.00 97.19 112 PRO A C 1
ATOM 904 O O . PRO A 1 112 ? -6.041 13.849 16.801 1.00 97.19 112 PRO A O 1
ATOM 907 N N . ASN A 1 113 ? -4.641 13.468 18.485 1.00 97.00 113 ASN A N 1
ATOM 908 C CA . ASN A 1 113 ? -3.556 14.251 17.892 1.00 97.00 113 ASN A CA 1
ATOM 909 C C . ASN A 1 113 ? -2.160 13.752 18.303 1.00 97.00 113 ASN A C 1
ATOM 911 O O . ASN A 1 113 ? -2.003 12.874 19.154 1.00 97.00 113 ASN A O 1
ATOM 915 N N . GLU A 1 114 ? -1.132 14.357 17.703 1.00 95.81 114 GLU A N 1
ATOM 916 C CA . GLU A 1 114 ? 0.273 14.045 17.974 1.00 95.81 114 GLU A CA 1
ATOM 917 C C . GLU A 1 114 ? 0.710 14.360 19.414 1.00 95.81 114 GLU A C 1
ATOM 919 O O . GLU A 1 114 ? 1.524 13.623 19.972 1.00 95.81 114 GLU A O 1
ATOM 924 N N . LEU A 1 115 ? 0.194 15.439 20.014 1.00 96.38 115 LEU A N 1
ATOM 925 C CA . LEU A 1 115 ? 0.534 15.855 21.379 1.00 96.38 115 LEU A CA 1
ATOM 926 C C . LEU A 1 115 ? 0.148 14.759 22.380 1.00 96.38 115 LEU A C 1
ATOM 928 O O . LEU A 1 115 ? 1.000 14.256 23.114 1.00 96.38 115 LEU A O 1
ATOM 932 N N . VAL A 1 116 ? -1.113 14.331 22.339 1.00 97.44 116 VAL A N 1
ATOM 933 C CA . VAL A 1 116 ? -1.664 13.287 23.209 1.00 97.44 116 VAL A CA 1
ATOM 934 C C . VAL A 1 116 ? -1.027 11.934 22.900 1.00 97.44 116 VAL A C 1
ATOM 936 O O . VAL A 1 116 ? -0.741 11.172 23.821 1.00 97.44 116 VAL A O 1
ATOM 939 N N . ALA A 1 117 ? -0.739 11.636 21.626 1.00 96.62 117 ALA A N 1
ATOM 940 C CA . ALA A 1 117 ? -0.026 10.416 21.254 1.00 96.62 117 ALA A CA 1
ATOM 941 C C . ALA A 1 117 ? 1.341 10.341 21.945 1.00 96.62 117 ALA A C 1
ATOM 943 O O . ALA A 1 117 ? 1.635 9.343 22.600 1.00 96.62 117 ALA A O 1
ATOM 944 N N . LYS A 1 118 ? 2.144 11.410 21.872 1.00 95.56 118 LYS A N 1
ATOM 945 C CA . LYS A 1 118 ? 3.457 11.476 22.530 1.00 95.56 118 LYS A CA 1
ATOM 946 C C . LYS A 1 118 ? 3.348 11.357 24.045 1.00 95.56 118 LYS A C 1
ATOM 948 O O . LYS A 1 118 ? 4.081 10.563 24.625 1.00 95.56 118 LYS A O 1
ATOM 953 N N . GLU A 1 119 ? 2.429 12.093 24.669 1.00 96.06 119 GLU A N 1
ATOM 954 C CA . GLU A 1 119 ? 2.210 12.044 26.122 1.00 96.06 119 GLU A CA 1
ATOM 955 C C . GLU A 1 119 ? 1.841 10.628 26.589 1.00 96.06 119 GLU A C 1
ATOM 957 O O . GLU A 1 119 ? 2.374 10.129 27.577 1.00 96.06 119 GLU A O 1
ATOM 962 N N . LYS A 1 120 ? 0.970 9.940 25.843 1.00 95.44 120 LYS A N 1
ATOM 963 C CA . LYS A 1 120 ? 0.562 8.557 26.128 1.00 95.44 120 LYS A CA 1
ATOM 964 C C . LYS A 1 120 ? 1.567 7.509 25.633 1.00 95.44 120 LYS A C 1
ATOM 966 O O . LYS A 1 120 ? 1.321 6.314 25.781 1.00 95.44 120 LYS A O 1
ATOM 971 N N . GLY A 1 121 ? 2.690 7.929 25.052 1.00 95.00 121 GLY A N 1
ATOM 972 C CA . GLY A 1 121 ? 3.759 7.047 24.596 1.00 95.00 121 GLY A CA 1
ATOM 973 C C . GLY A 1 121 ? 3.441 6.243 23.333 1.00 95.00 121 GLY A C 1
ATOM 974 O O . GLY A 1 121 ? 3.993 5.156 23.157 1.00 95.00 121 GLY A O 1
ATOM 975 N N . TYR A 1 122 ? 2.566 6.744 22.463 1.00 95.06 122 TYR A N 1
ATOM 976 C CA . TYR A 1 122 ? 2.227 6.164 21.164 1.00 95.06 122 TYR A CA 1
ATOM 977 C C . TYR A 1 122 ? 2.965 6.848 20.015 1.00 95.06 122 TYR A C 1
ATOM 979 O O . TYR A 1 122 ? 3.152 8.064 19.979 1.00 95.06 122 TYR A O 1
ATOM 987 N N . ARG A 1 123 ? 3.314 6.036 19.014 1.00 91.50 123 ARG A N 1
ATOM 988 C CA . ARG A 1 123 ? 3.956 6.484 17.774 1.00 91.50 123 ARG A CA 1
ATOM 989 C C . ARG A 1 123 ? 2.958 6.800 16.659 1.00 91.50 123 ARG A C 1
ATOM 991 O O . ARG A 1 123 ? 3.313 7.324 15.603 1.00 91.50 123 ARG A O 1
ATOM 998 N N . THR A 1 124 ? 1.692 6.477 16.873 1.00 92.06 124 THR A N 1
ATOM 999 C CA . THR A 1 124 ? 0.618 6.768 15.931 1.00 92.06 124 THR A CA 1
ATOM 1000 C C . THR A 1 124 ? -0.623 7.257 16.667 1.00 92.06 124 THR A C 1
ATOM 1002 O O . THR A 1 124 ? -0.760 7.044 17.869 1.00 92.06 124 THR A O 1
ATOM 1005 N N . TRP A 1 125 ? -1.517 7.922 15.942 1.00 95.50 125 TRP A N 1
ATOM 1006 C CA . TRP A 1 125 ? -2.887 8.202 16.379 1.00 95.50 125 TRP A CA 1
ATOM 1007 C C . TRP A 1 125 ? -3.841 8.046 15.196 1.00 95.50 125 TRP A C 1
ATOM 1009 O O . TRP A 1 125 ? -3.385 7.870 14.062 1.00 95.50 125 TRP A O 1
ATOM 1019 N N . THR A 1 126 ? -5.149 8.110 15.435 1.00 96.25 126 THR A N 1
ATOM 1020 C CA . THR A 1 126 ? -6.164 7.848 14.403 1.00 96.25 126 THR A CA 1
ATOM 1021 C C . THR A 1 126 ? -7.141 9.010 14.246 1.00 96.25 126 THR A C 1
ATOM 1023 O O . THR A 1 126 ? -7.262 9.849 15.132 1.00 96.25 126 THR A O 1
ATOM 1026 N N . ASP A 1 127 ? -7.871 9.040 13.135 1.00 97.62 127 ASP A N 1
ATOM 1027 C CA . ASP A 1 127 ? -9.021 9.927 12.914 1.00 97.62 127 ASP A CA 1
ATOM 1028 C C . ASP A 1 127 ? -10.329 9.428 13.549 1.00 97.62 127 ASP A C 1
ATOM 1030 O O . ASP A 1 127 ? -11.381 10.005 13.293 1.00 97.62 127 ASP A O 1
ATOM 1034 N N . MET A 1 128 ? -10.315 8.360 14.354 1.00 98.38 128 MET A N 1
ATOM 1035 C CA . MET A 1 128 ? -11.542 7.711 14.840 1.00 98.38 128 MET A CA 1
ATOM 1036 C C . MET A 1 128 ? -12.474 8.645 15.631 1.00 98.38 128 MET A C 1
ATOM 1038 O O . MET A 1 128 ? -13.685 8.427 15.635 1.00 98.38 128 MET A O 1
ATOM 1042 N N . THR A 1 129 ? -11.932 9.685 16.268 1.00 98.75 129 THR A N 1
ATOM 1043 C CA . THR A 1 129 ? -12.676 10.694 17.046 1.00 98.75 129 THR A CA 1
ATOM 1044 C C . THR A 1 129 ? -13.079 11.925 16.230 1.00 98.75 129 THR A C 1
ATOM 1046 O O . THR A 1 129 ? -13.757 12.814 16.745 1.00 98.75 129 THR A O 1
ATOM 1049 N N . TYR A 1 130 ? -12.662 12.013 14.966 1.00 98.62 130 TYR A N 1
ATOM 1050 C CA . TYR A 1 130 ? -12.905 13.183 14.128 1.00 98.62 130 TYR A CA 1
ATOM 1051 C C . TYR A 1 130 ? -14.349 13.161 13.640 1.00 98.62 130 TYR A C 1
ATOM 1053 O O . TYR A 1 130 ? -14.912 12.097 13.382 1.00 98.62 130 TYR A O 1
ATOM 1061 N N . LEU A 1 131 ? -14.948 14.339 13.503 1.00 98.69 131 LEU A N 1
ATOM 1062 C CA . LEU A 1 131 ? -16.349 14.485 13.121 1.00 98.69 131 LEU A CA 1
ATOM 1063 C C . LEU A 1 131 ? -16.520 14.590 11.604 1.00 98.69 131 LEU A C 1
ATOM 1065 O O . LEU A 1 131 ? -15.852 15.392 10.956 1.00 98.69 131 LEU A O 1
ATOM 1069 N N . VAL A 1 132 ? -17.459 13.827 11.049 1.00 98.44 132 VAL A N 1
ATOM 1070 C CA . VAL A 1 132 ? -17.843 13.840 9.630 1.00 98.44 132 VAL A CA 1
ATOM 1071 C C . VAL A 1 132 ? -19.338 14.123 9.519 1.00 98.44 132 VAL A C 1
ATOM 1073 O O . VAL A 1 132 ? -20.139 13.551 10.261 1.00 98.44 132 VAL A O 1
ATOM 1076 N N . GLY A 1 133 ? -19.715 15.023 8.610 1.00 97.50 133 GLY A N 1
ATOM 1077 C CA . GLY A 1 133 ? -21.116 15.359 8.356 1.00 97.50 133 GLY A CA 1
ATOM 1078 C C . GLY A 1 133 ? -21.834 14.232 7.617 1.00 97.50 133 GLY A C 1
ATOM 1079 O O . GLY A 1 133 ? -21.263 13.625 6.713 1.00 97.50 133 GLY A O 1
ATOM 1080 N N . ILE A 1 134 ? -23.092 13.961 7.970 1.00 96.00 134 ILE A N 1
ATOM 1081 C CA . ILE A 1 134 ? -23.886 12.901 7.315 1.00 96.00 134 ILE A CA 1
ATOM 1082 C C . ILE A 1 134 ? -24.562 13.350 6.009 1.00 96.00 134 ILE A C 1
ATOM 1084 O O . ILE A 1 134 ? -25.185 12.544 5.320 1.00 96.00 134 ILE A O 1
ATOM 1088 N N . THR A 1 135 ? -24.459 14.635 5.671 1.00 94.19 135 THR A N 1
ATOM 1089 C CA . THR A 1 135 ? -24.982 15.219 4.431 1.00 94.19 135 THR A CA 1
ATOM 1090 C C . THR A 1 135 ? -23.955 15.127 3.312 1.00 94.19 135 THR A C 1
ATOM 1092 O O . THR A 1 135 ? -22.791 15.456 3.523 1.00 94.19 135 THR A O 1
ATOM 1095 N N . GLU A 1 136 ? -24.389 14.744 2.113 1.00 93.88 136 GLU A N 1
ATOM 1096 C CA . GLU A 1 136 ? -23.493 14.602 0.964 1.00 93.88 136 GLU A CA 1
ATOM 1097 C C . GLU A 1 136 ? -23.064 15.951 0.343 1.00 93.88 136 GLU A C 1
ATOM 1099 O O . GLU A 1 136 ? -23.915 16.824 0.147 1.00 93.88 136 GLU A O 1
ATOM 1104 N N . PRO A 1 137 ? -21.788 16.113 -0.071 1.00 92.56 137 PRO A N 1
ATOM 1105 C CA . PRO A 1 137 ? -20.681 15.176 0.141 1.00 92.56 137 PRO A CA 1
ATOM 1106 C C . PRO A 1 137 ? -20.278 15.106 1.618 1.00 92.56 137 PRO A C 1
ATOM 1108 O O . PRO A 1 137 ? -20.098 16.140 2.261 1.00 92.56 137 PRO A O 1
ATOM 1111 N N . ARG A 1 138 ? -20.088 13.891 2.143 1.00 94.88 138 ARG A N 1
ATOM 1112 C CA . ARG A 1 138 ? -19.716 13.677 3.551 1.00 94.88 138 ARG A CA 1
ATOM 1113 C C . ARG A 1 138 ? -18.272 14.107 3.827 1.00 94.88 138 ARG A C 1
ATOM 1115 O O . ARG A 1 138 ? -17.325 13.340 3.633 1.00 94.88 138 ARG A O 1
ATOM 1122 N N . THR A 1 139 ? -18.097 15.340 4.285 1.00 95.69 139 THR A N 1
ATOM 1123 C CA . THR A 1 139 ? -16.794 15.932 4.628 1.00 95.69 139 THR A CA 1
ATOM 1124 C C . THR A 1 139 ? -16.570 15.994 6.135 1.00 95.69 139 THR A C 1
ATOM 1126 O O . THR A 1 139 ? -17.521 15.983 6.921 1.00 95.69 139 THR A O 1
ATOM 1129 N N . PHE A 1 140 ? -15.310 16.101 6.549 1.00 97.31 140 PHE A N 1
ATOM 1130 C CA . PHE A 1 140 ? -14.960 16.394 7.931 1.00 97.31 140 PHE A CA 1
ATOM 1131 C C . PHE A 1 140 ? -15.533 17.753 8.360 1.00 97.31 140 PHE A C 1
ATOM 1133 O O . PHE A 1 140 ? -15.623 18.705 7.578 1.00 97.31 140 PHE A O 1
ATOM 1140 N N . LEU A 1 141 ? -15.910 17.855 9.632 1.00 97.06 141 LEU A N 1
ATOM 1141 C CA . LEU A 1 141 ? -16.245 19.122 10.259 1.00 97.06 141 LEU A CA 1
ATOM 1142 C C . LEU A 1 141 ? -14.980 19.977 10.362 1.00 97.06 141 LEU A C 1
ATOM 1144 O O . LEU A 1 141 ? -14.021 19.599 11.035 1.00 97.06 141 LEU A O 1
ATOM 1148 N N . SER A 1 142 ? -15.010 21.149 9.731 1.00 95.44 142 SER A N 1
ATOM 1149 C CA . SER A 1 142 ? -13.971 22.161 9.906 1.00 95.44 142 SER A CA 1
ATOM 1150 C C . SER A 1 142 ? -14.254 23.037 11.125 1.00 95.44 142 SER A C 1
ATOM 1152 O O . SER A 1 142 ? -15.413 23.344 11.428 1.00 95.44 142 SER A O 1
ATOM 1154 N N . GLY A 1 143 ? -13.201 23.526 11.779 1.00 94.94 143 GLY A N 1
ATOM 1155 C CA . GLY A 1 143 ? -13.320 24.491 12.874 1.00 94.94 143 GLY A CA 1
ATOM 1156 C C . GLY A 1 143 ? -14.129 25.731 12.486 1.00 94.94 143 GLY A C 1
ATOM 1157 O O . GLY A 1 143 ? -14.993 26.169 13.240 1.00 94.94 143 GLY A O 1
ATOM 1158 N N . LYS A 1 144 ? -13.967 26.242 11.260 1.00 93.25 144 LYS A N 1
ATOM 1159 C CA . LYS A 1 144 ? -14.774 27.344 10.714 1.00 93.25 144 LYS A CA 1
ATOM 1160 C C . LYS A 1 144 ? -16.272 27.026 10.751 1.00 93.25 144 LYS A C 1
ATOM 1162 O O . LYS A 1 144 ? -17.066 27.854 11.200 1.00 93.25 144 LYS A O 1
ATOM 1167 N N . ASN A 1 145 ? -16.670 25.830 10.316 1.00 92.62 145 ASN A N 1
ATOM 1168 C CA . ASN A 1 145 ? -18.074 25.414 10.337 1.00 92.62 145 ASN A CA 1
ATOM 1169 C C . ASN A 1 145 ? -18.586 25.223 11.772 1.00 92.62 145 ASN A C 1
ATOM 1171 O O . ASN A 1 145 ? -19.724 25.610 12.057 1.00 92.62 145 ASN A O 1
ATOM 1175 N N . ALA A 1 146 ? -17.719 24.749 12.671 1.00 93.69 146 ALA A N 1
ATOM 1176 C CA . ALA A 1 146 ? -17.975 24.611 14.104 1.00 93.69 146 ALA A CA 1
ATOM 1177 C C . ALA A 1 146 ? -17.998 25.943 14.884 1.00 93.69 146 ALA A C 1
ATOM 1179 O O . ALA A 1 146 ? -18.429 25.956 16.031 1.00 93.69 146 ALA A O 1
ATOM 1180 N N . GLY A 1 147 ? -17.571 27.063 14.286 1.00 93.19 147 GLY A N 1
ATOM 1181 C CA . GLY A 1 147 ? -17.470 28.358 14.974 1.00 93.19 147 GLY A CA 1
ATOM 1182 C C . GLY A 1 147 ? -16.177 28.559 15.779 1.00 93.19 147 GLY A C 1
ATOM 1183 O O . GLY A 1 147 ? -16.119 29.455 16.609 1.00 93.19 147 GLY A O 1
ATOM 1184 N N . LEU A 1 148 ? -15.141 27.759 15.510 1.00 92.38 148 LEU A N 1
ATOM 1185 C CA . LEU A 1 148 ? -13.827 27.760 16.173 1.00 92.38 148 LEU A CA 1
ATOM 1186 C C . LEU A 1 148 ? -12.738 28.502 15.362 1.00 92.38 148 LEU A C 1
ATOM 1188 O O . LEU A 1 148 ? -11.551 28.441 15.668 1.00 92.38 148 LEU A O 1
ATOM 1192 N N . GLY A 1 149 ? -13.126 29.195 14.287 1.00 86.62 149 GLY A N 1
ATOM 1193 C CA . GLY A 1 149 ? -12.247 30.051 13.481 1.00 86.62 149 GLY A CA 1
ATOM 1194 C C . GLY A 1 149 ? -11.394 29.319 12.435 1.00 86.62 149 GLY A C 1
ATOM 1195 O O . GLY A 1 149 ? -11.543 29.583 11.240 1.00 86.62 149 GLY A O 1
ATOM 1196 N N . GLN A 1 150 ? -10.507 28.409 12.848 1.00 83.44 150 GLN A N 1
ATOM 1197 C CA . GLN A 1 150 ? -9.541 27.747 11.949 1.00 83.44 150 GLN A CA 1
ATOM 1198 C C . GLN A 1 150 ? -10.194 26.684 11.044 1.00 83.44 150 GLN A C 1
ATOM 1200 O O . GLN A 1 150 ? -11.187 26.066 11.407 1.00 83.44 150 GLN A O 1
ATOM 1205 N N . SER A 1 151 ? -9.642 26.437 9.851 1.00 85.06 151 SER A N 1
ATOM 1206 C CA . SER A 1 151 ? -10.170 25.438 8.895 1.00 85.06 151 SER A CA 1
ATOM 1207 C C . SER A 1 151 ? -9.441 24.092 8.991 1.00 85.06 151 SER A C 1
ATOM 1209 O O . SER A 1 151 ? -8.929 23.597 7.992 1.00 85.06 151 SER A O 1
ATOM 1211 N N . ASP A 1 152 ? -9.387 23.526 10.198 1.00 91.06 152 ASP A N 1
ATOM 1212 C CA . ASP A 1 152 ? -8.813 22.199 10.479 1.00 91.06 152 ASP A CA 1
ATOM 1213 C C . ASP A 1 152 ? -9.845 21.289 11.180 1.00 91.06 152 ASP A C 1
ATOM 1215 O O . ASP A 1 152 ? -10.989 21.709 11.383 1.00 91.06 152 ASP A O 1
ATOM 1219 N N . TYR A 1 153 ? -9.470 20.053 11.519 1.00 95.94 153 TYR A N 1
ATOM 1220 C CA . TYR A 1 153 ? -10.371 19.032 12.060 1.00 95.94 153 TYR A CA 1
ATOM 1221 C C . TYR A 1 153 ? -10.914 19.356 13.459 1.00 95.94 153 TYR A C 1
ATOM 1223 O O . TYR A 1 153 ? -10.242 19.954 14.303 1.00 95.94 153 TYR A O 1
ATOM 1231 N N . VAL A 1 154 ? -12.131 18.880 13.724 1.00 98.06 154 VAL A N 1
ATOM 1232 C CA . VAL A 1 154 ? -12.826 19.033 15.008 1.00 98.06 154 VAL A CA 1
ATOM 1233 C C . VAL A 1 154 ? -13.116 17.664 15.619 1.00 98.06 154 VAL A C 1
ATOM 1235 O O . VAL A 1 154 ? -13.541 16.733 14.929 1.00 98.06 154 VAL A O 1
ATOM 1238 N N . VAL A 1 155 ? -12.915 17.572 16.932 1.00 98.50 155 VAL A N 1
ATOM 1239 C CA . VAL A 1 155 ? -13.260 16.422 17.780 1.00 98.50 155 VAL A CA 1
ATOM 1240 C C . VAL A 1 155 ? -14.222 16.860 18.887 1.00 98.50 155 VAL A C 1
ATOM 1242 O O . VAL A 1 155 ? -14.458 18.056 19.080 1.00 98.50 155 VAL A O 1
ATOM 1245 N N . LEU A 1 156 ? -14.772 15.903 19.634 1.00 98.69 156 LEU A N 1
ATOM 1246 C CA . LEU A 1 156 ? -15.521 16.180 20.861 1.00 98.69 156 LEU A CA 1
ATOM 1247 C C . LEU A 1 156 ? -14.670 15.836 22.083 1.00 98.69 156 LEU A C 1
ATOM 1249 O O . LEU A 1 156 ? -14.064 14.769 22.136 1.00 98.69 156 LEU A O 1
ATOM 1253 N N . VAL A 1 157 ? -14.636 16.734 23.065 1.00 98.19 157 VAL A N 1
ATOM 1254 C CA . VAL A 1 157 ? -14.053 16.479 24.388 1.00 98.19 157 VAL A CA 1
ATOM 1255 C C . VAL A 1 157 ? -15.155 16.686 25.416 1.00 98.19 157 VAL A C 1
ATOM 1257 O O . VAL A 1 157 ? -15.602 17.816 25.624 1.00 98.19 157 VAL A O 1
ATOM 1260 N N . ASN A 1 158 ? -15.619 15.603 26.045 1.00 97.31 158 ASN A N 1
ATOM 1261 C CA . ASN A 1 158 ? -16.746 15.634 26.983 1.00 97.31 158 ASN A CA 1
ATOM 1262 C C . ASN A 1 158 ? -17.999 16.295 26.366 1.00 97.31 158 ASN A C 1
ATOM 1264 O O . ASN A 1 158 ? -18.624 17.170 26.970 1.00 97.31 158 ASN A O 1
ATOM 1268 N N . GLY A 1 159 ? -18.318 15.935 25.121 1.00 97.38 159 GLY A N 1
ATOM 1269 C CA . GLY A 1 159 ? -19.455 16.441 24.352 1.00 97.38 159 GLY A CA 1
ATOM 1270 C C . GLY A 1 159 ? -19.274 17.834 23.741 1.00 97.38 159 GLY A C 1
ATOM 1271 O O . GLY A 1 159 ? -20.182 18.315 23.065 1.00 97.38 159 GLY A O 1
ATOM 1272 N N . LYS A 1 160 ? -18.129 18.500 23.946 1.00 97.19 160 LYS A N 1
ATOM 1273 C CA . LYS A 1 160 ? -17.883 19.861 23.439 1.00 97.19 160 LYS A CA 1
ATOM 1274 C C . LYS A 1 160 ? -16.995 19.854 22.187 1.00 97.19 160 LYS A C 1
ATOM 1276 O O . LYS A 1 160 ? -15.895 19.296 22.250 1.00 97.19 160 LYS A O 1
ATOM 1281 N N . PRO A 1 161 ? -17.409 20.506 21.080 1.00 97.56 161 PRO A N 1
ATOM 1282 C CA . PRO A 1 161 ? -16.551 20.732 19.917 1.00 97.56 161 PRO A CA 1
ATOM 1283 C C . PRO A 1 161 ? -15.248 21.416 20.307 1.00 97.56 161 PRO A C 1
ATOM 1285 O O . PRO A 1 161 ? -15.261 22.467 20.940 1.00 97.56 161 PRO A O 1
ATOM 1288 N N . THR A 1 162 ? -14.135 20.807 19.924 1.00 97.56 162 THR A N 1
ATOM 1289 C CA . THR A 1 162 ? -12.782 21.283 20.214 1.00 97.56 162 THR A CA 1
ATOM 1290 C C . THR A 1 162 ? -11.925 21.077 18.971 1.00 97.56 162 THR A C 1
ATOM 1292 O O . THR A 1 162 ? -12.058 20.056 18.286 1.00 97.56 162 THR A O 1
ATOM 1295 N N . MET A 1 163 ? -11.049 22.032 18.654 1.00 97.19 163 MET A N 1
ATOM 1296 C CA . MET A 1 163 ? -10.073 21.845 17.580 1.00 97.19 163 MET A CA 1
ATOM 1297 C C . MET A 1 163 ? -9.175 20.655 17.925 1.00 97.19 163 MET A C 1
ATOM 1299 O O . MET A 1 163 ? -8.699 20.555 19.057 1.00 97.19 163 MET A O 1
ATOM 1303 N N . PHE A 1 164 ? -8.933 19.738 16.983 1.00 96.06 164 PHE A N 1
ATOM 1304 C CA . PHE A 1 164 ? -8.224 18.492 17.305 1.00 96.06 164 PHE A CA 1
ATOM 1305 C C . PHE A 1 164 ? -6.843 18.752 17.931 1.00 96.06 164 PHE A C 1
ATOM 1307 O O . PHE A 1 164 ? -6.441 18.003 18.812 1.00 96.06 164 PHE A O 1
ATOM 1314 N N . GLN A 1 165 ? -6.145 19.822 17.535 1.00 95.19 165 GLN A N 1
ATOM 1315 C CA . GLN A 1 165 ? -4.839 20.240 18.055 1.00 95.19 165 GLN A CA 1
ATOM 1316 C C . GLN A 1 165 ? -4.877 20.857 19.463 1.00 95.19 165 GLN A C 1
ATOM 1318 O O . GLN A 1 165 ? -3.844 20.910 20.124 1.00 95.19 165 GLN A O 1
ATOM 1323 N N . GLU A 1 166 ? -6.043 21.314 19.925 1.00 95.62 166 GLU A N 1
ATOM 1324 C CA . GLU A 1 166 ? -6.240 21.899 21.261 1.00 95.62 166 GLU A CA 1
ATOM 1325 C C . GLU A 1 166 ? -6.612 20.842 22.308 1.00 95.62 166 GLU A C 1
ATOM 1327 O O . GLU A 1 166 ? -6.544 21.099 23.509 1.00 95.62 166 GLU A O 1
ATOM 1332 N N . ALA A 1 167 ? -6.989 19.635 21.876 1.00 96.31 167 ALA A N 1
ATOM 1333 C CA . ALA A 1 1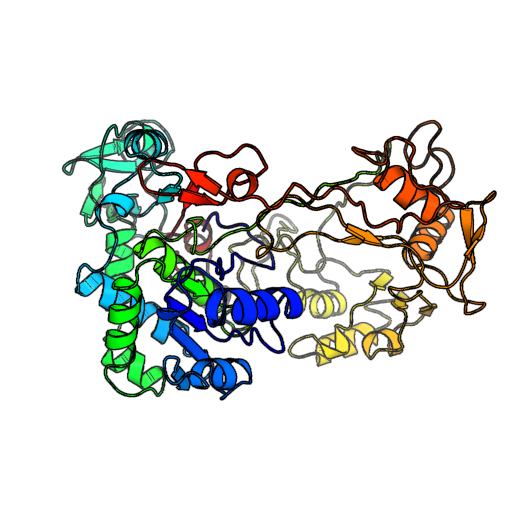67 ? -7.270 18.539 22.787 1.00 96.31 167 ALA A CA 1
ATOM 1334 C C . ALA A 1 167 ? -5.988 18.106 23.524 1.00 96.31 167 ALA A C 1
ATOM 1336 O O . ALA A 1 167 ? -5.054 17.574 22.925 1.00 96.31 167 ALA A O 1
ATOM 1337 N N . THR A 1 168 ? -5.958 18.296 24.843 1.00 96.69 168 THR A N 1
ATOM 1338 C CA . THR A 1 168 ? -4.847 17.881 25.721 1.00 96.69 168 THR A CA 1
ATOM 1339 C C . THR A 1 168 ? -5.021 16.470 26.283 1.00 96.69 168 THR A C 1
ATOM 1341 O O . THR A 1 168 ? -4.155 15.969 26.988 1.00 96.69 168 THR A O 1
ATOM 1344 N N . GLY A 1 169 ? -6.136 15.806 25.974 1.00 96.69 169 GLY A N 1
ATOM 1345 C CA . GLY A 1 169 ? -6.449 14.465 26.447 1.00 96.69 169 GLY A CA 1
ATOM 1346 C C . GLY A 1 169 ? -7.206 13.645 25.409 1.00 96.69 169 GLY A C 1
ATOM 1347 O O . GLY A 1 169 ? -7.186 13.930 24.213 1.00 96.69 169 GLY A O 1
ATOM 1348 N N . LYS A 1 170 ? -7.878 12.594 25.879 1.00 97.88 170 LYS A N 1
ATOM 1349 C CA . LYS A 1 170 ? -8.719 11.743 25.031 1.00 97.88 170 LYS A CA 1
ATOM 1350 C C . LYS A 1 170 ? -9.920 12.522 24.499 1.00 97.88 170 LYS A C 1
ATOM 1352 O O . LYS A 1 170 ? -10.484 13.345 25.216 1.00 97.88 170 LYS A O 1
ATOM 1357 N N . ALA A 1 171 ? -10.322 12.200 23.276 1.00 98.56 171 ALA A N 1
ATOM 1358 C CA . ALA A 1 171 ? -11.562 12.674 22.677 1.00 98.56 171 ALA A CA 1
ATOM 1359 C C . ALA A 1 171 ? -12.634 11.574 22.683 1.00 98.56 171 ALA A C 1
ATOM 1361 O O . ALA A 1 171 ? -12.333 10.380 22.801 1.00 98.56 171 ALA A O 1
ATOM 1362 N N . ASP A 1 172 ? -13.891 11.984 22.552 1.00 98.81 172 ASP A N 1
ATOM 1363 C CA . ASP A 1 172 ? -15.037 11.087 22.576 1.00 98.81 172 ASP A CA 1
ATOM 1364 C C . ASP A 1 172 ? -15.010 10.185 21.336 1.00 98.81 172 ASP A C 1
ATOM 1366 O O . ASP A 1 172 ? -14.969 10.651 20.197 1.00 98.81 172 ASP A O 1
ATOM 1370 N N . LEU A 1 173 ? -15.006 8.870 21.561 1.00 98.69 173 LEU A N 1
ATOM 1371 C CA . LEU A 1 173 ? -14.865 7.891 20.484 1.00 98.69 173 LEU A CA 1
ATOM 1372 C C . LEU A 1 173 ? -16.181 7.647 19.753 1.00 98.69 173 LEU A C 1
ATOM 1374 O O . LEU A 1 173 ? -16.228 7.691 18.532 1.00 98.69 173 LEU A O 1
ATOM 1378 N N . ASP A 1 174 ? -17.246 7.361 20.494 1.00 98.50 174 ASP A N 1
ATOM 1379 C CA . ASP A 1 174 ? -18.524 6.920 19.944 1.00 98.50 174 ASP A CA 1
ATOM 1380 C C . ASP A 1 174 ? -19.597 7.993 20.178 1.00 98.50 174 ASP A C 1
ATOM 1382 O O . ASP A 1 174 ? -20.385 7.891 21.117 1.00 98.50 174 ASP A O 1
ATOM 1386 N N . ALA A 1 175 ? -19.576 9.055 19.367 1.00 98.44 175 ALA A N 1
ATOM 1387 C CA . ALA A 1 175 ? -20.352 10.267 19.618 1.00 98.44 175 ALA A CA 1
ATOM 1388 C C . ALA A 1 175 ? -20.930 10.893 18.338 1.00 98.44 175 ALA A C 1
ATOM 1390 O O . ALA A 1 175 ? -20.492 10.615 17.217 1.00 98.44 175 ALA A O 1
ATOM 1391 N N . SER A 1 176 ? -21.918 11.764 18.528 1.00 98.44 176 SER A N 1
ATOM 1392 C CA . SER A 1 176 ? -22.480 12.627 17.494 1.00 98.44 176 SER A CA 1
ATOM 1393 C C . SER A 1 176 ? -22.829 13.999 18.071 1.00 98.44 176 SER A C 1
ATOM 1395 O O . SER A 1 176 ? -22.944 14.168 19.286 1.00 98.44 176 SER A O 1
ATOM 1397 N N . ILE A 1 177 ? -22.959 14.997 17.199 1.00 98.25 177 ILE A N 1
ATOM 1398 C CA . ILE A 1 177 ? -23.395 16.347 17.553 1.00 98.25 177 ILE A CA 1
ATOM 1399 C C . ILE A 1 177 ? -24.100 16.999 16.365 1.00 98.25 177 ILE A C 1
ATOM 1401 O O . ILE A 1 177 ? -23.712 16.797 15.216 1.00 98.25 177 ILE A O 1
ATOM 1405 N N . THR A 1 178 ? -25.096 17.837 16.635 1.00 97.88 178 THR A N 1
ATOM 1406 C CA . THR A 1 178 ? -25.726 18.676 15.612 1.00 97.88 178 THR A CA 1
ATOM 1407 C C . THR A 1 178 ? -25.188 20.098 15.698 1.00 97.88 178 THR A C 1
ATOM 1409 O O . THR A 1 178 ? -25.285 20.744 16.739 1.00 97.88 178 THR A O 1
ATOM 1412 N N . ILE A 1 179 ? -24.649 20.613 14.592 1.00 95.19 179 ILE A N 1
ATOM 1413 C CA . ILE A 1 179 ? -24.163 21.993 14.478 1.00 95.19 179 ILE A CA 1
ATOM 1414 C C . ILE A 1 179 ? -24.847 22.638 13.279 1.00 95.19 179 ILE A C 1
ATOM 1416 O O . ILE A 1 179 ? -24.747 22.137 12.160 1.00 95.19 179 ILE A O 1
ATOM 1420 N N . LYS A 1 180 ? -25.536 23.765 13.507 1.00 92.69 180 LYS A N 1
ATOM 1421 C CA . LYS A 1 180 ? -26.239 24.531 12.457 1.00 92.69 180 LYS A CA 1
ATOM 1422 C C . LYS A 1 180 ? -27.166 23.652 11.593 1.00 92.69 180 LYS A C 1
ATOM 1424 O O . LYS A 1 180 ? -27.217 23.805 10.379 1.00 92.69 180 LYS A O 1
ATOM 1429 N N . GLY A 1 181 ? -27.867 22.708 12.226 1.00 93.50 181 GLY A N 1
ATOM 1430 C CA . GLY A 1 181 ? -28.812 21.805 11.556 1.00 93.50 181 GLY A CA 1
ATOM 1431 C C . GLY A 1 181 ? -28.189 20.624 10.802 1.00 93.50 181 GLY A C 1
ATOM 1432 O O . GLY A 1 181 ? -28.933 19.826 10.243 1.00 93.50 181 GLY A O 1
ATOM 1433 N N . VAL A 1 182 ? -26.861 20.472 10.801 1.00 95.75 182 VAL A N 1
ATOM 1434 C CA . VAL A 1 182 ? -26.174 19.301 10.232 1.00 95.75 182 VAL A CA 1
ATOM 1435 C C . VAL A 1 182 ? -25.734 18.382 11.366 1.00 95.75 182 VAL A C 1
ATOM 1437 O O . VAL A 1 182 ? -25.069 18.832 12.302 1.00 95.75 182 VAL A O 1
ATOM 1440 N N . GLU A 1 183 ? -26.101 17.104 11.288 1.00 98.00 183 GLU A N 1
ATOM 1441 C CA . GLU A 1 183 ? -25.590 16.076 12.195 1.00 98.00 183 GLU A CA 1
ATOM 1442 C C . GLU A 1 183 ? -24.182 15.648 11.759 1.00 98.00 183 GLU A C 1
ATOM 1444 O O . GLU A 1 183 ? -23.915 15.356 10.588 1.00 98.00 183 GLU A O 1
ATOM 1449 N N . TYR A 1 184 ? -23.281 15.599 12.732 1.00 98.56 184 TYR A N 1
ATOM 1450 C CA . TYR A 1 184 ? -21.923 15.109 12.595 1.00 98.56 184 TYR A CA 1
ATOM 1451 C C . TYR A 1 184 ? -21.734 13.908 13.506 1.00 98.56 184 TYR A C 1
ATOM 1453 O O . TYR A 1 184 ? -22.155 13.922 14.663 1.00 98.56 184 TYR A O 1
ATOM 1461 N N . LYS A 1 185 ? -21.063 12.880 13.000 1.00 98.75 185 LYS A N 1
ATOM 1462 C CA . LYS A 1 185 ? -20.754 11.657 13.741 1.00 98.75 185 LYS A CA 1
ATOM 1463 C C . LYS A 1 185 ? -19.251 11.444 13.756 1.00 98.75 185 LYS A C 1
ATOM 1465 O O . LYS A 1 185 ? -18.568 11.815 12.799 1.00 98.75 185 LYS A O 1
ATOM 1470 N N . THR A 1 186 ? -18.729 10.856 14.828 1.00 98.88 186 THR A N 1
ATOM 1471 C CA . THR A 1 186 ? -17.324 10.444 14.837 1.00 98.88 186 THR A CA 1
ATOM 1472 C C . THR A 1 186 ? -17.085 9.387 13.759 1.00 98.88 186 THR A C 1
ATOM 1474 O O . THR A 1 186 ? -17.977 8.593 13.442 1.00 98.88 186 THR A O 1
ATOM 1477 N N . VAL A 1 187 ? -15.875 9.334 13.202 1.00 98.75 187 VAL A N 1
ATOM 1478 C CA . VAL A 1 187 ? -15.491 8.291 12.235 1.00 98.75 187 VAL A CA 1
ATOM 1479 C C . VAL A 1 187 ? -15.748 6.889 12.800 1.00 98.75 187 VAL A C 1
ATOM 1481 O O . VAL A 1 187 ? -16.235 6.019 12.080 1.00 98.75 187 VAL A O 1
ATOM 1484 N N . PHE A 1 188 ? -15.500 6.671 14.094 1.00 98.81 188 PHE A N 1
ATOM 1485 C CA . PHE A 1 188 ? -15.811 5.408 14.763 1.00 98.81 188 PHE A CA 1
ATOM 1486 C C . PHE A 1 188 ? -17.313 5.089 14.772 1.00 98.81 188 PHE A C 1
ATOM 1488 O O . PHE A 1 188 ? -17.687 3.957 14.462 1.00 98.81 188 PHE A O 1
ATOM 1495 N N . ARG A 1 189 ? -18.186 6.060 15.086 1.00 98.75 189 ARG A N 1
ATOM 1496 C CA . ARG A 1 189 ? -19.646 5.866 15.030 1.00 98.75 189 ARG A CA 1
ATOM 1497 C C . ARG A 1 189 ? -20.085 5.501 13.614 1.00 98.75 189 ARG A C 1
ATOM 1499 O O . ARG A 1 189 ? -20.842 4.549 13.452 1.00 98.75 189 ARG A O 1
ATOM 1506 N N . LEU A 1 190 ? -19.574 6.201 12.600 1.00 98.62 190 LEU A N 1
ATOM 1507 C CA . LEU A 1 190 ? -19.873 5.895 11.198 1.00 98.62 190 LEU A CA 1
ATOM 1508 C C . LEU A 1 190 ? -19.404 4.493 10.795 1.00 98.62 190 LEU A C 1
ATOM 1510 O O . LEU A 1 190 ? -20.148 3.769 10.143 1.00 98.62 190 LEU A O 1
ATOM 1514 N N . LEU A 1 191 ? -18.206 4.077 11.216 1.00 98.56 191 LEU A N 1
ATOM 1515 C CA . LEU A 1 191 ? -17.693 2.729 10.960 1.00 98.56 191 LEU A CA 1
ATOM 1516 C C . LEU A 1 191 ? -18.547 1.654 11.638 1.00 98.56 191 LEU A C 1
ATOM 1518 O O . LEU A 1 191 ? -18.819 0.617 11.039 1.00 98.56 191 LEU A O 1
ATOM 1522 N N . LYS A 1 192 ? -18.982 1.902 12.876 1.00 98.44 192 LYS A N 1
ATOM 1523 C CA . LYS A 1 192 ? -19.863 1.003 13.625 1.00 98.44 192 LYS A CA 1
ATOM 1524 C C . LYS A 1 192 ? -21.223 0.850 12.949 1.00 98.44 192 LYS A C 1
ATOM 1526 O O . LYS A 1 192 ? -21.712 -0.269 12.852 1.00 98.44 192 LYS A O 1
ATOM 1531 N N . GLU A 1 193 ? -21.801 1.946 12.461 1.00 98.00 193 GLU A N 1
ATOM 1532 C CA . GLU A 1 193 ? -23.047 1.924 11.686 1.00 98.00 193 GLU A CA 1
ATOM 1533 C C . GLU A 1 193 ? -22.865 1.172 10.360 1.00 98.00 193 GLU A C 1
ATOM 1535 O O . GLU A 1 193 ? -23.629 0.248 10.097 1.00 98.00 193 GLU A O 1
ATOM 1540 N N . ARG A 1 194 ? -21.806 1.473 9.592 1.00 96.75 194 ARG A N 1
ATOM 1541 C CA . ARG A 1 194 ? -21.462 0.777 8.338 1.00 96.75 194 ARG A CA 1
ATOM 1542 C C . ARG A 1 194 ? -21.312 -0.729 8.535 1.00 96.75 194 ARG A C 1
ATOM 1544 O O . ARG A 1 194 ? -21.915 -1.515 7.815 1.00 96.75 194 ARG A O 1
ATOM 1551 N N . ALA A 1 195 ? -20.525 -1.148 9.521 1.00 96.94 195 ALA A N 1
ATOM 1552 C CA . ALA A 1 195 ? -20.291 -2.566 9.781 1.00 96.94 195 ALA A CA 1
ATOM 1553 C C . ALA A 1 195 ? -21.555 -3.296 10.273 1.00 96.94 195 ALA A C 1
ATOM 1555 O O . ALA A 1 195 ? -21.644 -4.513 10.152 1.00 96.94 195 ALA A O 1
ATOM 1556 N N . ALA A 1 196 ? -22.536 -2.572 10.820 1.00 96.94 196 ALA A N 1
ATOM 1557 C CA . ALA A 1 196 ? -23.808 -3.128 11.272 1.00 96.94 196 ALA A CA 1
ATOM 1558 C C . ALA A 1 196 ? -24.886 -3.197 10.174 1.00 96.94 196 ALA A C 1
ATOM 1560 O O . ALA A 1 196 ? -25.944 -3.771 10.424 1.00 96.94 196 ALA A O 1
ATOM 1561 N N . GLU A 1 197 ? -24.636 -2.670 8.967 1.00 97.12 197 GLU A N 1
ATOM 1562 C CA . GLU A 1 197 ? -25.579 -2.738 7.833 1.00 97.12 197 GLU A CA 1
ATOM 1563 C C . GLU A 1 197 ? -25.887 -4.182 7.397 1.00 97.12 197 GLU A C 1
ATOM 1565 O O . GLU A 1 197 ? -26.920 -4.438 6.773 1.00 97.12 197 GLU A O 1
ATOM 1570 N N . LYS A 1 198 ? -24.996 -5.127 7.724 1.00 96.56 198 LYS A N 1
ATOM 1571 C CA . LYS A 1 198 ? -25.155 -6.564 7.492 1.00 96.56 198 LYS A CA 1
ATOM 1572 C C . LYS A 1 198 ? -24.886 -7.347 8.760 1.00 96.56 198 LYS A C 1
ATOM 1574 O O . LYS A 1 198 ? -23.956 -7.042 9.495 1.00 96.56 198 LYS A O 1
ATOM 1579 N N . SER A 1 199 ? -25.697 -8.361 9.029 1.00 97.69 199 SER A N 1
ATOM 1580 C CA . SER A 1 199 ? -25.453 -9.316 10.109 1.00 97.69 199 SER A CA 1
ATOM 1581 C C . SER A 1 199 ? -24.281 -10.246 9.776 1.00 97.69 199 SER A C 1
ATOM 1583 O O . SER A 1 199 ? -23.981 -10.493 8.608 1.00 97.69 199 SER A O 1
ATOM 1585 N N . LEU A 1 200 ? -23.652 -10.829 10.801 1.00 97.81 200 LEU A N 1
ATOM 1586 C CA . LEU A 1 200 ? -22.593 -11.827 10.602 1.00 97.81 200 LEU A CA 1
ATOM 1587 C C . LEU A 1 200 ? -23.071 -13.016 9.765 1.00 97.81 200 LEU A C 1
ATOM 1589 O O . LEU A 1 200 ? -22.340 -13.469 8.892 1.00 97.81 200 LEU A O 1
ATOM 1593 N N . ALA A 1 201 ? -24.312 -13.461 9.982 1.00 98.12 201 ALA A N 1
ATOM 1594 C CA . ALA A 1 201 ? -24.912 -14.550 9.219 1.00 98.12 201 ALA A CA 1
ATOM 1595 C C . ALA A 1 201 ? -25.074 -14.194 7.731 1.00 98.12 201 ALA A C 1
ATOM 1597 O O . ALA A 1 201 ? -24.775 -15.021 6.872 1.00 98.12 201 ALA A O 1
ATOM 1598 N N . GLU A 1 202 ? -25.488 -12.963 7.404 1.00 98.31 202 GLU A N 1
ATOM 1599 C CA . GLU A 1 202 ? -25.519 -12.493 6.012 1.00 98.31 202 GLU A CA 1
ATOM 1600 C C . GLU A 1 202 ? -24.112 -12.438 5.405 1.00 98.31 202 GLU A C 1
ATOM 1602 O O . GLU A 1 202 ? -23.921 -12.875 4.271 1.00 98.31 202 GLU A O 1
ATOM 1607 N N . CYS A 1 203 ? -23.121 -11.930 6.145 1.00 98.19 203 CYS A N 1
ATOM 1608 C CA . CYS A 1 203 ? -21.736 -11.881 5.678 1.00 98.19 203 CYS A CA 1
ATOM 1609 C C . CYS A 1 203 ? -21.185 -13.286 5.389 1.00 98.19 203 CYS A C 1
ATOM 1611 O O . CYS A 1 203 ? -20.610 -13.503 4.325 1.00 98.19 203 CYS A O 1
ATOM 1613 N N . GLU A 1 204 ? -21.390 -14.244 6.296 1.00 98.50 204 GLU A N 1
ATOM 1614 C CA . GLU A 1 204 ? -20.956 -15.640 6.144 1.00 98.50 204 GLU A CA 1
ATOM 1615 C C . GLU A 1 204 ? -21.663 -16.334 4.976 1.00 98.50 204 GLU A C 1
ATOM 1617 O O . GLU A 1 204 ? -21.003 -17.006 4.183 1.00 98.50 204 GLU A O 1
ATOM 1622 N N . ALA A 1 205 ? -22.965 -16.092 4.797 1.00 98.25 205 ALA A N 1
ATOM 1623 C CA . ALA A 1 205 ? -23.729 -16.616 3.669 1.00 98.25 205 ALA A CA 1
ATOM 1624 C C . ALA A 1 205 ? -23.227 -16.081 2.317 1.00 98.25 205 ALA A C 1
ATOM 1626 O O . ALA A 1 205 ? -23.086 -16.846 1.366 1.00 98.25 205 ALA A O 1
ATOM 1627 N N . VAL A 1 206 ? -22.912 -14.782 2.213 1.00 97.88 206 VAL A N 1
ATOM 1628 C CA . VAL A 1 206 ? -22.330 -14.212 0.982 1.00 97.88 206 VAL A CA 1
ATOM 1629 C C . VAL A 1 206 ? -20.931 -14.769 0.720 1.00 97.88 206 VAL A C 1
ATOM 1631 O O . VAL A 1 206 ? -20.566 -15.000 -0.434 1.00 97.88 206 VAL A O 1
ATOM 1634 N N . CYS A 1 207 ? -20.163 -14.993 1.786 1.00 97.81 207 CYS A N 1
ATOM 1635 C CA . CYS A 1 207 ? -18.824 -15.561 1.716 1.00 97.81 207 CYS A CA 1
ATOM 1636 C C . CYS A 1 207 ? -18.790 -17.060 1.412 1.00 97.81 207 CYS A C 1
ATOM 1638 O O . CYS A 1 207 ? -17.711 -17.555 1.091 1.00 97.81 207 CYS A O 1
ATOM 1640 N N . ASP A 1 208 ? -19.931 -17.748 1.498 1.00 97.56 208 ASP A N 1
ATOM 1641 C CA . ASP A 1 208 ? -20.052 -19.204 1.369 1.00 97.56 208 ASP A CA 1
ATOM 1642 C C . ASP A 1 208 ? -19.139 -19.961 2.354 1.00 97.56 208 ASP A C 1
ATOM 1644 O O . ASP A 1 208 ? -18.423 -20.896 2.000 1.00 97.56 208 ASP A O 1
ATOM 1648 N N . ILE A 1 209 ? -19.121 -19.507 3.613 1.00 97.94 209 ILE A N 1
ATOM 1649 C CA . ILE A 1 209 ? -18.324 -20.103 4.696 1.00 97.94 209 ILE A CA 1
ATOM 1650 C C . ILE A 1 209 ? -19.218 -20.565 5.855 1.00 97.94 209 ILE A C 1
ATOM 1652 O O . ILE A 1 209 ? -20.300 -20.009 6.056 1.00 97.94 209 ILE A O 1
ATOM 1656 N N . PRO A 1 210 ? -18.780 -21.556 6.659 1.00 97.94 210 PRO A N 1
ATOM 1657 C CA . PRO A 1 210 ? -19.571 -22.051 7.780 1.00 97.94 210 PRO A CA 1
ATOM 1658 C C . PRO A 1 210 ? -19.937 -20.952 8.782 1.00 97.94 210 PRO A C 1
ATOM 1660 O O . PRO A 1 210 ? -19.112 -20.086 9.096 1.00 97.94 210 PRO A O 1
ATOM 1663 N N . ALA A 1 211 ? -21.147 -21.037 9.334 1.00 97.56 211 ALA A N 1
ATOM 1664 C CA . ALA A 1 211 ? -21.627 -20.095 10.336 1.00 97.56 211 ALA A CA 1
ATOM 1665 C C . ALA A 1 211 ? -20.698 -20.034 11.565 1.00 97.56 211 ALA A C 1
ATOM 1667 O O . ALA A 1 211 ? -20.202 -21.056 12.044 1.00 97.56 211 ALA A O 1
ATOM 1668 N N . GLY A 1 212 ? -20.463 -18.832 12.087 1.00 98.12 212 GLY A N 1
ATOM 1669 C CA . GLY A 1 212 ? -19.564 -18.568 13.212 1.00 98.12 212 GLY A CA 1
ATOM 1670 C C . GLY A 1 212 ? -18.074 -18.495 12.853 1.00 98.12 212 GLY A C 1
ATOM 1671 O O . GLY A 1 212 ? -17.259 -18.193 13.731 1.00 98.12 212 GLY A O 1
ATOM 1672 N N . THR A 1 213 ? -17.690 -18.726 11.594 1.00 98.62 213 THR A N 1
ATOM 1673 C CA . THR A 1 213 ? -16.296 -18.608 11.137 1.00 98.62 213 THR A CA 1
ATOM 1674 C C . THR A 1 213 ? -15.751 -17.199 11.352 1.00 98.62 213 THR A C 1
ATOM 1676 O O . THR A 1 213 ? -14.666 -17.047 11.914 1.00 98.62 213 THR A O 1
ATOM 1679 N N . ILE A 1 214 ? -16.499 -16.159 10.966 1.00 98.81 214 ILE A N 1
ATOM 1680 C CA . ILE A 1 214 ? -16.045 -14.766 11.096 1.00 98.81 214 ILE A CA 1
ATOM 1681 C C . ILE A 1 214 ? -15.883 -14.400 12.571 1.00 98.81 214 ILE A C 1
ATOM 1683 O O . ILE A 1 214 ? -14.855 -13.846 12.964 1.00 98.81 214 ILE A O 1
ATOM 1687 N N . ALA A 1 215 ? -16.872 -14.750 13.396 1.00 98.81 215 ALA A N 1
ATOM 1688 C CA . ALA A 1 215 ? -16.857 -14.482 14.831 1.00 98.81 215 ALA A CA 1
ATOM 1689 C C . ALA A 1 215 ? -15.657 -15.141 15.527 1.00 98.81 215 ALA A C 1
ATOM 1691 O O . ALA A 1 215 ? -14.943 -14.490 16.293 1.00 98.81 215 ALA A O 1
ATOM 1692 N N . ARG A 1 216 ? -15.396 -16.419 15.223 1.00 98.56 216 ARG A N 1
ATOM 1693 C CA . ARG A 1 216 ? -14.259 -17.163 15.773 1.00 98.56 216 ARG A CA 1
ATOM 1694 C C . ARG A 1 216 ? -12.932 -16.528 15.370 1.00 98.56 216 ARG A C 1
ATOM 1696 O O . ARG A 1 216 ? -12.115 -16.245 16.242 1.00 98.56 216 ARG A O 1
ATOM 1703 N N . LEU A 1 217 ? -12.726 -16.264 14.079 1.00 98.75 217 LEU A N 1
ATOM 1704 C CA . LEU A 1 217 ? -11.474 -15.686 13.585 1.00 98.75 217 LEU A CA 1
ATOM 1705 C C . LEU A 1 217 ? -11.236 -14.276 14.133 1.00 98.75 217 LEU A C 1
ATOM 1707 O O . LEU A 1 217 ? -10.120 -13.963 14.532 1.00 98.75 217 LEU A O 1
ATOM 1711 N N . ALA A 1 218 ? -12.270 -13.437 14.229 1.00 98.88 218 ALA A N 1
ATOM 1712 C CA . ALA A 1 218 ? -12.167 -12.118 14.852 1.00 98.88 218 ALA A CA 1
ATOM 1713 C C . ALA A 1 218 ? -11.844 -12.210 16.357 1.00 98.88 218 ALA A C 1
ATOM 1715 O O . ALA A 1 218 ? -11.033 -11.437 16.882 1.00 98.88 218 ALA A O 1
ATOM 1716 N N . GLY A 1 219 ? -12.430 -13.185 17.055 1.00 98.81 219 GLY A N 1
ATOM 1717 C CA . GLY A 1 219 ? -12.132 -13.474 18.455 1.00 98.81 219 GLY A CA 1
ATOM 1718 C C . GLY A 1 219 ? -10.695 -13.927 18.675 1.00 98.81 219 GLY A C 1
ATOM 1719 O O . GLY A 1 219 ? -10.009 -13.377 19.537 1.00 98.81 219 GLY A O 1
ATOM 1720 N N . GLU A 1 220 ? -10.210 -14.879 17.884 1.00 98.50 220 GLU A N 1
ATOM 1721 C CA . GLU A 1 220 ? -8.819 -15.334 17.921 1.00 98.50 220 GLU A CA 1
ATOM 1722 C C . GLU A 1 220 ? -7.849 -14.193 17.580 1.00 98.50 220 GLU A C 1
ATOM 1724 O O . GLU A 1 220 ? -6.936 -13.914 18.358 1.00 98.50 220 GLU A O 1
ATOM 1729 N N . PHE A 1 221 ? -8.104 -13.473 16.481 1.00 98.69 221 PHE A N 1
ATOM 1730 C CA . PHE A 1 221 ? -7.316 -12.327 16.027 1.00 98.69 221 PHE A CA 1
ATOM 1731 C C . PHE A 1 221 ? -7.160 -11.281 17.132 1.00 98.69 221 PHE A C 1
ATOM 1733 O O . PHE A 1 221 ? -6.051 -10.911 17.489 1.00 98.69 221 PHE A O 1
ATOM 1740 N N . THR A 1 222 ? -8.252 -10.843 17.756 1.00 98.62 222 THR A N 1
ATOM 1741 C CA . THR A 1 222 ? -8.181 -9.836 18.830 1.00 98.62 222 THR A CA 1
ATOM 1742 C C . THR A 1 222 ? -7.653 -10.371 20.164 1.00 98.62 222 THR A C 1
ATOM 1744 O O . THR A 1 222 ? -7.376 -9.574 21.059 1.00 98.62 222 THR A O 1
ATOM 1747 N N . SER A 1 223 ? -7.557 -11.694 20.342 1.00 98.06 223 SER A N 1
ATOM 1748 C CA . SER A 1 223 ? -6.983 -12.323 21.547 1.00 98.06 223 SER A CA 1
ATOM 1749 C C . SER A 1 223 ? -5.472 -12.521 21.452 1.00 98.06 223 SER A C 1
ATOM 1751 O O . SER A 1 223 ? -4.809 -12.651 22.481 1.00 98.06 223 SER A O 1
ATOM 1753 N N . ALA A 1 224 ? -4.929 -12.588 20.236 1.00 97.12 224 ALA A N 1
ATOM 1754 C CA . ALA A 1 224 ? -3.507 -12.789 20.021 1.00 97.12 224 ALA A CA 1
ATOM 1755 C C . ALA A 1 224 ? -2.685 -11.584 20.503 1.00 97.12 224 ALA A C 1
ATOM 1757 O O . ALA A 1 224 ? -3.175 -10.457 20.625 1.00 97.12 224 ALA A O 1
ATOM 1758 N N . LYS A 1 225 ? -1.404 -11.817 20.789 1.00 95.25 225 LYS A N 1
ATOM 1759 C CA . LYS A 1 225 ? -0.497 -10.795 21.315 1.00 95.25 225 LYS A CA 1
ATOM 1760 C C . LYS A 1 225 ? -0.095 -9.794 20.232 1.00 95.25 225 LYS A C 1
ATOM 1762 O O . LYS A 1 225 ? 0.029 -8.608 20.530 1.00 95.25 225 LYS A O 1
ATOM 1767 N N . ARG A 1 226 ? 0.160 -10.270 19.011 1.00 95.88 226 ARG A N 1
ATOM 1768 C CA . ARG A 1 226 ? 0.650 -9.512 17.846 1.00 95.88 226 ARG A CA 1
ATOM 1769 C C . ARG A 1 226 ? -0.065 -9.976 16.558 1.00 95.88 226 ARG A C 1
ATOM 1771 O O . ARG A 1 226 ? 0.574 -10.519 15.651 1.00 95.88 226 ARG A O 1
ATOM 1778 N N . PRO A 1 227 ? -1.391 -9.755 16.471 1.00 97.38 227 PRO A N 1
ATOM 1779 C CA . PRO A 1 227 ? -2.212 -10.200 15.349 1.00 97.38 227 PRO A CA 1
ATOM 1780 C C . PRO A 1 227 ? -2.053 -9.333 14.102 1.00 97.38 227 PRO A C 1
ATOM 1782 O O . PRO A 1 227 ? -2.305 -8.130 14.139 1.00 97.38 227 PRO A O 1
ATOM 1785 N N . VAL A 1 228 ? -1.716 -9.935 12.968 1.00 97.19 228 VAL A N 1
ATOM 1786 C CA . VAL A 1 228 ? -1.632 -9.241 11.678 1.00 97.19 228 VAL A CA 1
ATOM 1787 C C . VAL A 1 228 ? -2.615 -9.846 10.692 1.00 97.19 228 VAL A C 1
ATOM 1789 O O . VAL A 1 228 ? -2.698 -11.062 10.541 1.00 97.19 228 VAL A O 1
ATOM 1792 N N . ILE A 1 229 ? -3.355 -8.987 9.999 1.00 96.38 229 ILE A N 1
ATOM 1793 C CA . ILE A 1 229 ? -4.081 -9.367 8.789 1.00 96.38 229 ILE A CA 1
ATOM 1794 C C . ILE A 1 229 ? -3.432 -8.659 7.606 1.00 96.38 229 ILE A C 1
ATOM 1796 O O . ILE A 1 229 ? -3.207 -7.450 7.648 1.00 96.38 229 ILE A O 1
ATOM 1800 N N . GLU A 1 230 ? -3.082 -9.412 6.570 1.00 93.00 230 GLU A N 1
ATOM 1801 C CA . GLU A 1 230 ? -2.414 -8.903 5.376 1.00 93.00 230 GLU A CA 1
ATOM 1802 C C . GLU A 1 230 ? -3.087 -9.404 4.098 1.00 93.00 230 GLU A C 1
ATOM 1804 O O . GLU A 1 230 ? -3.763 -10.433 4.078 1.00 93.00 230 GLU A O 1
ATOM 1809 N N . MET A 1 231 ? -2.892 -8.657 3.018 1.00 89.44 231 MET A N 1
ATOM 1810 C CA . MET A 1 231 ? -3.354 -9.011 1.679 1.00 89.44 231 MET A CA 1
ATOM 1811 C C . MET A 1 231 ? -2.280 -8.680 0.658 1.00 89.44 231 MET A C 1
ATOM 1813 O O . MET A 1 231 ? -1.344 -7.922 0.922 1.00 89.44 231 MET A O 1
ATOM 1817 N N . PHE A 1 232 ? -2.497 -9.164 -0.556 1.00 82.12 232 PHE A N 1
ATOM 1818 C CA . PHE A 1 232 ? -1.903 -8.548 -1.727 1.00 82.12 232 PHE A CA 1
ATOM 1819 C C . PHE A 1 232 ? -2.923 -8.531 -2.862 1.00 82.12 232 PHE A C 1
ATOM 1821 O O . PHE A 1 232 ? -4.045 -8.079 -2.661 1.00 82.12 232 PHE A O 1
ATOM 1828 N N . ARG A 1 233 ? -2.548 -9.000 -4.052 1.00 83.44 233 ARG A N 1
ATOM 1829 C CA . ARG A 1 233 ? -3.343 -8.882 -5.277 1.00 83.44 233 ARG A CA 1
ATOM 1830 C C . ARG A 1 233 ? -4.747 -9.486 -5.196 1.00 83.44 233 ARG A C 1
ATOM 1832 O O . ARG A 1 233 ? -5.621 -8.909 -5.822 1.00 83.44 233 ARG A O 1
ATOM 1839 N N . GLY A 1 234 ? -4.991 -10.552 -4.429 1.00 87.94 234 GLY A N 1
ATOM 1840 C CA . GLY A 1 234 ? -6.308 -11.203 -4.383 1.00 87.94 234 GLY A CA 1
ATOM 1841 C C . GLY A 1 234 ? -7.455 -10.236 -4.058 1.00 87.94 234 GLY A C 1
ATOM 1842 O O . GLY A 1 234 ? -8.303 -10.025 -4.925 1.00 87.94 234 GLY A O 1
ATOM 1843 N N . PRO A 1 235 ? -7.451 -9.571 -2.886 1.00 86.81 235 PRO A N 1
ATOM 1844 C CA . PRO A 1 235 ? -8.522 -8.643 -2.523 1.00 86.81 235 PRO A CA 1
ATOM 1845 C C . PRO A 1 235 ? -8.478 -7.312 -3.279 1.00 86.81 235 PRO A C 1
ATOM 1847 O O . PRO A 1 235 ? -9.516 -6.671 -3.415 1.00 86.81 235 PRO A O 1
ATOM 1850 N N . VAL A 1 236 ? -7.304 -6.862 -3.752 1.00 83.69 236 VAL A N 1
ATOM 1851 C CA . VAL A 1 236 ? -7.144 -5.516 -4.347 1.00 83.69 236 VAL A CA 1
ATOM 1852 C C . VAL A 1 236 ? -7.203 -5.480 -5.879 1.00 83.69 236 VAL A C 1
ATOM 1854 O O . VAL A 1 236 ? -7.415 -4.407 -6.436 1.00 83.69 236 VAL A O 1
ATOM 1857 N N . GLN A 1 237 ? -7.056 -6.612 -6.577 1.00 84.12 237 GLN A N 1
ATOM 1858 C CA . GLN A 1 237 ? -7.284 -6.735 -8.030 1.00 84.12 237 GLN A CA 1
ATOM 1859 C C . GLN A 1 237 ? -8.749 -7.071 -8.351 1.00 84.12 237 GLN A C 1
ATOM 1861 O O . GLN A 1 237 ? -9.046 -7.821 -9.275 1.00 84.12 237 GLN A O 1
ATOM 1866 N N . GLN A 1 238 ? -9.661 -6.494 -7.573 1.00 82.44 238 GLN A N 1
ATOM 1867 C CA . GLN A 1 238 ? -11.107 -6.577 -7.743 1.00 82.44 238 GLN A CA 1
ATOM 1868 C C . GLN A 1 238 ? -11.668 -5.168 -7.952 1.00 82.44 238 GLN A C 1
ATOM 1870 O O . GLN A 1 238 ? -11.037 -4.172 -7.587 1.00 82.44 238 GLN A O 1
ATOM 1875 N N . THR A 1 239 ? -12.878 -5.059 -8.496 1.00 79.00 239 THR A N 1
ATOM 1876 C CA . THR A 1 239 ? -13.546 -3.763 -8.728 1.00 79.00 239 THR A CA 1
ATOM 1877 C C . THR A 1 239 ? -13.787 -2.967 -7.438 1.00 79.00 239 THR A C 1
ATOM 1879 O O . THR A 1 239 ? -13.766 -1.739 -7.460 1.00 79.00 239 THR A O 1
ATOM 1882 N N . ASN A 1 240 ? -13.943 -3.651 -6.302 1.00 80.31 240 ASN A N 1
ATOM 1883 C CA . ASN A 1 240 ? -14.052 -3.086 -4.952 1.00 80.31 240 ASN A CA 1
ATOM 1884 C C . ASN A 1 240 ? -12.724 -3.110 -4.167 1.00 80.31 240 ASN A C 1
ATOM 1886 O O . ASN A 1 240 ? -12.712 -2.890 -2.955 1.00 80.31 240 ASN A O 1
ATOM 1890 N N . GLY A 1 241 ? -11.592 -3.350 -4.836 1.00 83.94 241 GLY A N 1
ATOM 1891 C CA . GLY A 1 241 ? -10.316 -3.632 -4.181 1.00 83.94 241 GLY A CA 1
ATOM 1892 C C . GLY A 1 241 ? -9.767 -2.512 -3.296 1.00 83.94 241 GLY A C 1
ATOM 1893 O O . GLY A 1 241 ? -9.047 -2.782 -2.334 1.00 83.94 241 GLY A O 1
ATOM 1894 N N . TRP A 1 242 ? -10.150 -1.259 -3.560 1.00 82.06 242 TRP A N 1
ATOM 1895 C CA . TRP A 1 242 ? -9.845 -0.140 -2.666 1.00 82.06 242 TRP A CA 1
ATOM 1896 C C . TRP A 1 242 ? -10.490 -0.316 -1.286 1.00 82.06 242 TRP A C 1
ATOM 1898 O O . TRP A 1 242 ? -9.812 -0.173 -0.269 1.00 82.06 242 TRP A O 1
ATOM 1908 N N . TYR A 1 243 ? -11.785 -0.638 -1.256 1.00 86.81 243 TYR A N 1
ATOM 1909 C CA . TYR A 1 243 ? -12.555 -0.787 -0.023 1.00 86.81 243 TYR A CA 1
ATOM 1910 C C . TYR A 1 243 ? -12.122 -2.029 0.757 1.00 86.81 243 TYR A C 1
ATOM 1912 O O . TYR A 1 243 ? -11.908 -1.939 1.964 1.00 86.81 243 TYR A O 1
ATOM 1920 N N . ASN A 1 244 ? -11.829 -3.139 0.070 1.00 90.94 244 ASN A N 1
ATOM 1921 C CA . ASN A 1 244 ? -11.192 -4.306 0.696 1.00 90.94 244 ASN A CA 1
ATOM 1922 C C . ASN A 1 244 ? -9.858 -3.907 1.352 1.00 90.94 244 ASN A C 1
ATOM 1924 O O . ASN A 1 244 ? -9.592 -4.222 2.515 1.00 90.94 244 ASN A O 1
ATOM 1928 N N . GLY A 1 245 ? -9.047 -3.133 0.622 1.00 89.19 245 GLY A N 1
ATOM 1929 C CA . GLY A 1 245 ? -7.779 -2.603 1.104 1.00 89.19 245 GLY A CA 1
ATOM 1930 C C . GLY A 1 245 ? -7.914 -1.748 2.364 1.00 89.19 245 GLY A C 1
ATOM 1931 O O . GLY A 1 245 ? -7.144 -1.866 3.322 1.00 89.19 245 GLY A O 1
ATOM 1932 N N . GLN A 1 246 ? -8.927 -0.888 2.366 1.00 90.25 246 GLN A N 1
ATOM 1933 C CA . GLN A 1 246 ? -9.262 -0.020 3.479 1.00 90.25 246 GLN A CA 1
ATOM 1934 C C . GLN A 1 246 ? -9.721 -0.825 4.701 1.00 90.25 246 GLN A C 1
ATOM 1936 O O . GLN A 1 246 ? -9.142 -0.650 5.773 1.00 90.25 246 GLN A O 1
ATOM 1941 N N . ALA A 1 247 ? -10.684 -1.737 4.543 1.00 94.19 247 ALA A N 1
ATOM 1942 C CA . ALA A 1 247 ? -11.223 -2.563 5.624 1.00 94.19 247 ALA A CA 1
ATOM 1943 C C . ALA A 1 247 ? -10.138 -3.402 6.317 1.00 94.19 247 ALA A C 1
ATOM 1945 O O . ALA A 1 247 ? -10.051 -3.421 7.545 1.00 94.19 247 ALA A O 1
ATOM 1946 N N . LEU A 1 248 ? -9.245 -4.031 5.548 1.00 94.00 248 LEU A N 1
ATOM 1947 C CA . LEU A 1 248 ? -8.157 -4.831 6.111 1.00 94.00 248 LEU A CA 1
ATOM 1948 C C . LEU A 1 248 ? -7.225 -4.008 6.998 1.00 94.00 248 LEU A C 1
ATOM 1950 O O . LEU A 1 248 ? -6.797 -4.438 8.070 1.00 94.00 248 LEU A O 1
ATOM 1954 N N . CYS A 1 249 ? -6.886 -2.802 6.571 1.00 93.00 249 CYS A N 1
ATOM 1955 C CA . CYS A 1 249 ? -5.994 -1.990 7.373 1.00 93.00 249 CYS A CA 1
ATOM 1956 C C . CYS A 1 249 ? -6.714 -1.366 8.577 1.00 93.00 249 CYS A C 1
ATOM 1958 O O . CYS A 1 249 ? -6.086 -1.199 9.620 1.00 93.00 249 CYS A O 1
ATOM 1960 N N . ILE A 1 250 ? -8.024 -1.101 8.478 1.00 96.69 250 ILE A N 1
ATOM 1961 C CA . ILE A 1 250 ? -8.862 -0.748 9.632 1.00 96.69 250 ILE A CA 1
ATOM 1962 C C . ILE A 1 250 ? -8.804 -1.856 10.689 1.00 96.69 250 ILE A C 1
ATOM 1964 O O . ILE A 1 250 ? -8.616 -1.543 11.860 1.00 96.69 250 ILE A O 1
ATOM 1968 N N . LEU A 1 251 ? -8.858 -3.138 10.308 1.00 98.12 251 LEU A N 1
ATOM 1969 C CA . LEU A 1 251 ? -8.702 -4.247 11.261 1.00 98.12 251 LEU A CA 1
ATOM 1970 C C . LEU A 1 251 ? -7.378 -4.172 12.035 1.00 98.12 251 LEU A C 1
ATOM 1972 O O . LEU A 1 251 ? -7.389 -4.321 13.254 1.00 98.12 251 LEU A O 1
ATOM 1976 N N . ASN A 1 252 ? -6.258 -3.865 11.368 1.00 97.00 252 ASN A N 1
ATOM 1977 C CA . ASN A 1 252 ? -4.966 -3.669 12.042 1.00 97.00 252 ASN A CA 1
ATOM 1978 C C . ASN A 1 252 ? -4.928 -2.399 12.923 1.00 97.00 252 ASN A C 1
ATOM 1980 O O . ASN A 1 252 ? -4.235 -2.387 13.941 1.00 97.00 252 ASN A O 1
ATOM 1984 N N . ILE A 1 253 ? -5.666 -1.340 12.562 1.00 96.69 253 ILE A N 1
ATOM 1985 C CA . ILE A 1 253 ? -5.828 -0.127 13.387 1.00 96.69 253 ILE A CA 1
ATOM 1986 C C . ILE A 1 253 ? -6.621 -0.443 14.663 1.00 96.69 253 ILE A C 1
ATOM 1988 O O . ILE A 1 253 ? -6.218 -0.027 15.747 1.00 96.69 253 ILE A O 1
ATOM 1992 N N . LEU A 1 254 ? -7.717 -1.203 14.559 1.00 98.50 254 LEU A N 1
ATOM 1993 C CA . LEU A 1 254 ? -8.586 -1.545 15.694 1.00 98.50 254 LEU A CA 1
ATOM 1994 C C . LEU A 1 254 ? -7.845 -2.312 16.797 1.00 98.50 254 LEU A C 1
ATOM 1996 O O . LEU A 1 254 ? -8.203 -2.190 17.970 1.00 98.50 254 LEU A O 1
ATOM 2000 N N . VAL A 1 255 ? -6.812 -3.074 16.435 1.00 97.44 255 VAL A N 1
ATOM 2001 C CA . VAL A 1 255 ? -5.964 -3.823 17.375 1.00 97.44 255 VAL A CA 1
ATOM 2002 C C . VAL A 1 255 ? -4.643 -3.124 17.704 1.00 97.44 255 VAL A C 1
ATOM 2004 O O . VAL A 1 255 ? -3.840 -3.709 18.427 1.00 97.44 255 VAL A O 1
ATOM 2007 N N . ASP A 1 256 ? -4.441 -1.884 17.233 1.00 95.19 256 ASP A N 1
ATOM 2008 C CA . ASP A 1 256 ? -3.221 -1.091 17.440 1.00 95.19 256 ASP A CA 1
ATOM 2009 C C . ASP A 1 256 ? -1.968 -1.892 17.069 1.00 95.19 256 ASP A C 1
ATOM 2011 O O . ASP A 1 256 ? -1.083 -2.084 17.890 1.00 95.19 256 ASP A O 1
ATOM 2015 N N . ASN A 1 257 ? -1.913 -2.443 15.854 1.00 92.81 257 ASN A N 1
ATOM 2016 C CA . ASN A 1 257 ? -0.776 -3.266 15.428 1.00 92.81 257 ASN A CA 1
ATOM 2017 C C . ASN A 1 257 ? -0.036 -2.709 14.204 1.00 92.81 257 ASN A C 1
ATOM 2019 O O . ASN A 1 257 ? 0.794 -3.384 13.602 1.00 92.81 257 ASN A O 1
ATOM 2023 N N . ILE A 1 258 ? -0.309 -1.459 13.831 1.00 91.44 258 ILE A N 1
ATOM 2024 C CA . ILE A 1 258 ? 0.405 -0.760 12.758 1.00 91.44 258 ILE A CA 1
ATOM 2025 C C . ILE A 1 258 ? 1.794 -0.345 13.258 1.00 91.44 258 ILE A C 1
ATOM 2027 O O . ILE A 1 258 ? 1.923 0.297 14.297 1.00 91.44 258 ILE A O 1
ATOM 2031 N N . ASP A 1 259 ? 2.837 -0.695 12.503 1.00 89.31 259 ASP A N 1
ATOM 2032 C CA . ASP A 1 259 ? 4.251 -0.378 12.775 1.00 89.31 259 ASP A CA 1
ATOM 2033 C C . ASP A 1 259 ? 4.819 -0.909 14.097 1.00 89.31 259 ASP A C 1
ATOM 2035 O O . ASP A 1 259 ? 5.934 -0.548 14.480 1.00 89.31 259 ASP A O 1
ATOM 2039 N N . ARG A 1 260 ? 4.081 -1.757 14.811 1.00 91.94 260 ARG A N 1
ATOM 2040 C CA . ARG A 1 260 ? 4.570 -2.403 16.027 1.00 91.94 260 ARG A CA 1
ATOM 2041 C C . ARG A 1 260 ? 5.515 -3.548 15.697 1.00 91.94 260 ARG A C 1
ATOM 2043 O O . ARG A 1 260 ? 5.448 -4.150 14.627 1.00 91.94 260 ARG A O 1
ATOM 2050 N N . LYS A 1 261 ? 6.376 -3.897 16.649 1.00 93.56 261 LYS A N 1
ATOM 2051 C CA . LYS A 1 261 ? 7.158 -5.137 16.601 1.00 93.56 261 LYS A CA 1
ATOM 2052 C C . LYS A 1 261 ? 6.228 -6.356 16.555 1.00 93.56 261 LYS A C 1
ATOM 2054 O O . LYS A 1 261 ? 5.461 -6.578 17.492 1.00 93.56 261 LYS A O 1
ATOM 2059 N N . GLY A 1 262 ? 6.321 -7.144 15.483 1.00 93.94 262 GLY A N 1
ATOM 2060 C CA . GLY A 1 262 ? 5.382 -8.229 15.152 1.00 93.94 262 GLY A CA 1
ATOM 2061 C C . GLY A 1 262 ? 4.086 -7.776 14.477 1.00 93.94 262 GLY A C 1
ATOM 2062 O O . GLY A 1 262 ? 3.171 -8.577 14.319 1.00 93.94 262 GLY A O 1
ATOM 2063 N N . GLY A 1 263 ? 4.002 -6.498 14.113 1.00 93.62 263 GLY A N 1
ATOM 2064 C CA . GLY A 1 263 ? 2.825 -5.867 13.542 1.00 93.62 263 GLY A CA 1
ATOM 2065 C C . GLY A 1 263 ? 2.833 -5.736 12.025 1.00 93.62 263 GLY A C 1
ATOM 2066 O O . GLY A 1 263 ? 3.627 -6.357 11.319 1.00 93.62 263 GLY A O 1
ATOM 2067 N N . TYR A 1 264 ? 1.916 -4.912 11.524 1.00 92.38 264 TYR A N 1
ATOM 2068 C CA . TYR A 1 264 ? 1.752 -4.582 10.112 1.00 92.38 264 TYR A CA 1
ATOM 2069 C C . TYR A 1 264 ? 2.622 -3.371 9.751 1.00 92.38 264 TYR A C 1
ATOM 2071 O O . TYR A 1 264 ? 2.277 -2.221 10.037 1.00 92.38 264 TYR A O 1
ATOM 2079 N N . ILE A 1 265 ? 3.781 -3.634 9.149 1.00 88.06 265 ILE A N 1
ATOM 2080 C CA . ILE A 1 265 ? 4.910 -2.701 9.060 1.00 88.06 265 ILE A CA 1
ATOM 2081 C C . ILE A 1 265 ? 5.124 -2.180 7.638 1.00 88.06 265 ILE A C 1
ATOM 2083 O O . ILE A 1 265 ? 5.075 -2.935 6.672 1.00 88.06 265 ILE A O 1
ATOM 2087 N N . SER A 1 266 ? 5.437 -0.888 7.496 1.00 75.69 266 SER A N 1
ATOM 2088 C CA . SER A 1 266 ? 5.758 -0.276 6.181 1.00 75.69 266 SER A CA 1
ATOM 2089 C C . SER A 1 266 ? 7.152 -0.634 5.646 1.00 75.69 266 SER A C 1
ATOM 2091 O O . SER A 1 266 ? 7.517 -0.222 4.545 1.00 75.69 266 SER A O 1
ATOM 2093 N N . GLY A 1 267 ? 7.929 -1.365 6.448 1.00 71.38 267 GLY A N 1
ATOM 2094 C CA . GLY A 1 267 ? 9.359 -1.594 6.285 1.00 71.38 267 GLY A CA 1
ATOM 2095 C C . GLY A 1 267 ? 10.162 -0.319 6.122 1.00 71.38 267 GLY A C 1
ATOM 2096 O O . GLY A 1 267 ? 9.848 0.711 6.723 1.00 71.38 267 GLY A O 1
ATOM 2097 N N . HIS A 1 268 ? 11.237 -0.418 5.347 1.00 71.12 268 HIS A N 1
ATOM 2098 C CA . HIS A 1 268 ? 12.299 0.568 5.382 1.00 71.12 268 HIS A CA 1
ATOM 2099 C C . HIS A 1 268 ? 12.573 1.283 4.060 1.00 71.12 268 HIS A C 1
ATOM 2101 O O . HIS A 1 268 ? 12.195 0.821 2.989 1.00 71.12 268 HIS A O 1
ATOM 2107 N N . ALA A 1 269 ? 13.251 2.429 4.134 1.00 69.75 269 ALA A N 1
ATOM 2108 C CA . ALA A 1 269 ? 13.712 3.151 2.954 1.00 69.75 269 ALA A CA 1
ATOM 2109 C C . ALA A 1 269 ? 14.975 2.496 2.370 1.00 69.75 269 ALA A C 1
ATOM 2111 O O . ALA A 1 269 ? 15.848 2.049 3.113 1.00 69.75 269 ALA A O 1
ATOM 2112 N N . ALA A 1 270 ? 15.096 2.482 1.042 1.00 71.00 270 ALA A N 1
ATOM 2113 C CA . ALA A 1 270 ? 16.375 2.213 0.393 1.00 71.00 270 ALA A CA 1
ATOM 2114 C C . ALA A 1 270 ? 17.264 3.461 0.478 1.00 71.00 270 ALA A C 1
ATOM 2116 O O . ALA A 1 270 ? 16.748 4.586 0.485 1.00 71.00 270 ALA A O 1
ATOM 2117 N N . TYR A 1 271 ? 18.584 3.276 0.480 1.00 72.56 271 TYR A N 1
ATOM 2118 C CA . TYR A 1 271 ? 19.463 4.370 0.065 1.00 72.56 271 TYR A CA 1
ATOM 2119 C C . TYR A 1 271 ? 19.140 4.752 -1.389 1.00 72.56 271 TYR A C 1
ATOM 2121 O O . TYR A 1 271 ? 18.628 3.935 -2.158 1.00 72.56 271 TYR A O 1
ATOM 2129 N N . LYS A 1 272 ? 19.373 6.017 -1.742 1.00 74.06 272 LYS A N 1
ATOM 2130 C CA . LYS A 1 272 ? 19.066 6.557 -3.067 1.00 74.06 272 LYS A CA 1
ATOM 2131 C C . LYS A 1 272 ? 20.295 7.246 -3.638 1.00 74.06 272 LYS A C 1
ATOM 2133 O O . LYS A 1 272 ? 20.943 8.003 -2.916 1.00 74.06 272 LYS A O 1
ATOM 2138 N N . GLY A 1 273 ? 20.535 6.973 -4.912 1.00 77.56 273 GLY A N 1
ATOM 2139 C CA . GLY A 1 273 ? 21.396 7.752 -5.786 1.00 77.56 273 GLY A CA 1
ATOM 2140 C C . GLY A 1 273 ? 20.600 8.799 -6.557 1.00 77.56 273 GLY A C 1
ATOM 2141 O O . GLY A 1 273 ? 19.362 8.779 -6.528 1.00 77.56 273 GLY A O 1
ATOM 2142 N N . ASP A 1 274 ? 21.305 9.697 -7.235 1.00 81.94 274 ASP A N 1
ATOM 2143 C CA . ASP A 1 274 ? 20.713 10.685 -8.136 1.00 81.94 274 ASP A CA 1
ATOM 2144 C C . ASP A 1 274 ? 21.729 11.120 -9.199 1.00 81.94 274 ASP A C 1
ATOM 2146 O O . ASP A 1 274 ? 22.923 11.167 -8.918 1.00 81.94 274 ASP A O 1
ATOM 2150 N N . VAL A 1 275 ? 21.254 11.479 -10.390 1.00 85.25 275 VAL A N 1
ATOM 2151 C CA . VAL A 1 275 ? 22.076 12.097 -11.441 1.00 85.25 275 VAL A CA 1
ATOM 2152 C C . VAL A 1 275 ? 21.585 13.526 -11.606 1.00 85.25 275 VAL A C 1
ATOM 2154 O O . VAL A 1 275 ? 20.473 13.768 -12.083 1.00 85.25 275 VAL A O 1
ATOM 2157 N N . LYS A 1 276 ? 22.389 14.493 -11.158 1.00 80.31 276 LYS A N 1
ATOM 2158 C CA . LYS A 1 276 ? 21.986 15.902 -11.118 1.00 80.31 276 LYS A CA 1
ATOM 2159 C C . LYS A 1 276 ? 22.101 16.544 -12.491 1.00 80.31 276 LYS A C 1
ATOM 2161 O O . LYS A 1 276 ? 23.076 17.208 -12.798 1.00 80.31 276 LYS A O 1
ATOM 2166 N N . ALA A 1 277 ? 21.072 16.403 -13.306 1.00 76.94 277 ALA A N 1
ATOM 2167 C CA . ALA A 1 277 ? 21.089 17.013 -14.620 1.00 76.94 277 ALA A CA 1
ATOM 2168 C C . ALA A 1 277 ? 20.712 18.509 -14.582 1.00 76.94 277 ALA A C 1
ATOM 2170 O O . ALA A 1 277 ? 19.621 18.882 -14.131 1.00 76.94 277 ALA A O 1
ATOM 2171 N N . GLU A 1 278 ? 21.587 19.378 -15.091 1.00 72.19 278 GLU A N 1
ATOM 2172 C CA . GLU A 1 278 ? 21.266 20.789 -15.333 1.00 72.19 278 GLU A CA 1
ATOM 2173 C C . GLU A 1 278 ? 20.331 20.898 -16.553 1.00 72.19 278 GLU A C 1
ATOM 2175 O O . GLU A 1 278 ? 20.585 20.308 -17.596 1.00 72.19 278 GLU A O 1
ATOM 2180 N N . ASN A 1 279 ? 19.225 21.644 -16.448 1.00 76.56 279 ASN A N 1
ATOM 2181 C CA . ASN A 1 279 ? 18.238 21.824 -17.533 1.00 76.56 279 ASN A CA 1
ATOM 2182 C C . ASN A 1 279 ? 17.473 20.557 -17.983 1.00 76.56 279 ASN A C 1
ATOM 2184 O O . ASN A 1 279 ? 16.954 20.502 -19.102 1.00 76.56 279 ASN A O 1
ATOM 2188 N N . GLY A 1 280 ? 17.331 19.556 -17.107 1.00 76.19 280 GLY A N 1
ATOM 2189 C CA . GLY A 1 280 ? 16.506 18.373 -17.377 1.00 76.19 280 GLY A CA 1
ATOM 2190 C C . GLY A 1 280 ? 15.053 18.711 -17.719 1.00 76.19 280 GLY A C 1
ATOM 2191 O O . GLY A 1 280 ? 14.402 19.525 -17.054 1.00 76.19 280 GLY A O 1
ATOM 2192 N N . ARG A 1 281 ? 14.510 18.056 -18.755 1.00 79.50 281 ARG A N 1
ATOM 2193 C CA . ARG A 1 281 ? 13.090 18.193 -19.105 1.00 79.50 281 ARG A CA 1
ATOM 2194 C C . ARG A 1 281 ? 12.228 17.554 -18.021 1.00 79.50 281 ARG A C 1
ATOM 2196 O O . ARG A 1 281 ? 12.330 16.362 -17.747 1.00 79.50 281 ARG A O 1
ATOM 2203 N N . LYS A 1 282 ? 11.323 18.339 -17.438 1.00 80.25 282 LYS A N 1
ATOM 2204 C CA . LYS A 1 282 ? 10.278 17.814 -16.552 1.00 80.25 282 LYS A CA 1
ATOM 2205 C C . LYS A 1 282 ? 9.102 17.307 -17.394 1.00 80.25 282 LYS A C 1
ATOM 2207 O O . LYS A 1 282 ? 8.740 17.980 -18.362 1.00 80.25 282 LYS A O 1
ATOM 2212 N N . PRO A 1 283 ? 8.472 16.174 -17.031 1.00 77.75 283 PRO A N 1
ATOM 2213 C CA . PRO A 1 283 ? 7.225 15.755 -17.657 1.00 77.75 283 PRO A CA 1
ATOM 2214 C C . PRO A 1 283 ? 6.192 16.888 -17.602 1.00 77.75 283 PRO A C 1
ATOM 2216 O O . PRO A 1 283 ? 5.933 17.442 -16.532 1.00 77.75 283 PRO A O 1
ATOM 2219 N N . ALA A 1 284 ? 5.616 17.231 -18.750 1.00 78.69 284 ALA A N 1
ATOM 2220 C CA . ALA A 1 284 ? 4.622 18.289 -18.892 1.00 78.69 284 ALA A CA 1
ATOM 2221 C C . ALA A 1 284 ? 3.472 17.829 -19.797 1.00 78.69 284 ALA A C 1
ATOM 2223 O O . ALA A 1 284 ? 3.610 16.875 -20.562 1.00 78.69 284 ALA A O 1
ATOM 2224 N N . GLY A 1 285 ? 2.339 18.525 -19.716 1.00 77.62 285 GLY A N 1
ATOM 2225 C CA . GLY A 1 285 ? 1.149 18.225 -20.509 1.00 77.62 285 GLY A CA 1
ATOM 2226 C C . GLY A 1 285 ? 0.174 17.260 -19.834 1.00 77.62 285 GLY A C 1
ATOM 2227 O O . GLY A 1 285 ? 0.268 16.946 -18.647 1.00 77.62 285 GLY A O 1
ATOM 2228 N N . ILE A 1 286 ? -0.820 16.839 -20.612 1.00 77.62 286 ILE A N 1
ATOM 2229 C CA . ILE A 1 286 ? -1.914 15.981 -20.159 1.00 77.62 286 ILE A CA 1
ATOM 2230 C C . ILE A 1 286 ? -1.573 14.534 -20.498 1.00 77.62 286 ILE A C 1
ATOM 2232 O O . ILE A 1 286 ? -1.179 14.235 -21.622 1.00 77.62 286 ILE A O 1
ATOM 2236 N N . ARG A 1 287 ? -1.739 13.621 -19.541 1.00 80.12 287 ARG A N 1
ATOM 2237 C CA . ARG A 1 287 ? -1.565 12.189 -19.797 1.00 80.12 287 ARG A CA 1
ATOM 2238 C C . ARG A 1 287 ? -2.673 11.666 -20.709 1.00 80.12 287 ARG A C 1
ATOM 2240 O O . ARG A 1 287 ? -3.825 12.069 -20.560 1.00 80.12 287 ARG A O 1
ATOM 2247 N N . VAL A 1 288 ? -2.346 10.721 -21.590 1.00 82.94 288 VAL A N 1
ATOM 2248 C CA . VAL A 1 288 ? -3.324 10.123 -22.517 1.00 82.94 288 VAL A CA 1
ATOM 2249 C C . VAL A 1 288 ? -4.449 9.402 -21.778 1.00 82.94 288 VAL A C 1
ATOM 2251 O O . VAL A 1 288 ? -5.607 9.515 -22.153 1.00 82.94 288 VAL A O 1
ATOM 2254 N N . ASP A 1 289 ? -4.147 8.751 -20.656 1.00 79.94 289 ASP A N 1
ATOM 2255 C CA . ASP A 1 289 ? -5.150 8.140 -19.773 1.00 79.94 289 ASP A CA 1
ATOM 2256 C C . ASP A 1 289 ? -6.028 9.160 -19.017 1.00 79.94 289 ASP A C 1
ATOM 2258 O O . ASP A 1 289 ? -6.935 8.776 -18.278 1.00 79.94 289 ASP A O 1
ATOM 2262 N N . THR A 1 290 ? -5.779 10.462 -19.196 1.00 73.69 290 THR A N 1
ATOM 2263 C CA . THR A 1 290 ? -6.467 11.607 -18.574 1.00 73.69 290 THR A CA 1
ATOM 2264 C C . THR A 1 290 ? -6.417 11.653 -17.050 1.00 73.69 290 THR A C 1
ATOM 2266 O O . THR A 1 290 ? -7.106 12.455 -16.413 1.00 73.69 290 THR A O 1
ATOM 2269 N N . ALA A 1 291 ? -5.544 10.850 -16.442 1.00 71.31 291 ALA A N 1
ATOM 2270 C CA . ALA A 1 291 ? -5.308 10.883 -15.014 1.00 71.31 291 ALA A CA 1
ATOM 2271 C C . ALA A 1 291 ? -4.922 12.297 -14.552 1.00 71.31 291 ALA A C 1
ATOM 2273 O O . ALA A 1 291 ? -3.964 12.885 -15.053 1.00 71.31 291 ALA A O 1
ATOM 2274 N N . LYS A 1 292 ? -5.627 12.810 -13.534 1.00 62.41 292 LYS A N 1
ATOM 2275 C CA . LYS A 1 292 ? -5.379 14.114 -12.878 1.00 62.41 292 LYS A CA 1
ATOM 2276 C C . LYS A 1 292 ? -5.595 15.367 -13.742 1.00 62.41 292 LYS A C 1
ATOM 2278 O O . LYS A 1 292 ? -5.323 16.461 -13.253 1.00 62.41 292 LYS A O 1
ATOM 2283 N N . ALA A 1 293 ? -6.048 15.247 -14.986 1.00 59.78 293 ALA A N 1
ATOM 2284 C CA . ALA A 1 293 ? -6.124 16.394 -15.885 1.00 59.78 293 ALA A CA 1
ATOM 2285 C C . ALA A 1 293 ? -7.378 17.248 -15.636 1.00 59.78 293 ALA A C 1
ATOM 2287 O O . ALA A 1 293 ? -8.431 16.725 -15.297 1.00 59.78 293 ALA A O 1
ATOM 2288 N N . ILE A 1 294 ? -7.275 18.562 -15.836 1.00 58.47 294 ILE A N 1
ATOM 2289 C CA . ILE A 1 294 ? -8.399 19.418 -16.236 1.00 58.47 294 ILE A CA 1
ATOM 2290 C C . ILE A 1 294 ? -8.181 19.646 -17.731 1.00 58.47 294 ILE A C 1
ATOM 2292 O O . ILE A 1 294 ? -7.117 20.121 -18.120 1.00 58.47 294 ILE A O 1
ATOM 2296 N N . TYR A 1 295 ? -9.143 19.268 -18.568 1.00 51.16 295 TYR A N 1
ATOM 2297 C CA . TYR A 1 295 ? -9.060 19.391 -20.023 1.00 51.16 295 TYR A CA 1
ATOM 2298 C C . TYR A 1 295 ? -10.166 20.335 -20.509 1.00 51.16 295 TYR A C 1
ATOM 2300 O O . TYR A 1 295 ? -11.327 20.165 -20.143 1.00 51.16 295 TYR A O 1
ATOM 2308 N N . ASN A 1 296 ? -9.814 21.368 -21.283 1.00 50.75 296 ASN A N 1
ATOM 2309 C CA . ASN A 1 296 ? -10.743 22.413 -21.750 1.00 50.75 296 ASN A CA 1
ATOM 2310 C C . ASN A 1 296 ? -11.605 23.036 -20.630 1.00 50.75 296 ASN A C 1
ATOM 2312 O O . ASN A 1 296 ? -12.817 23.188 -20.766 1.00 50.75 296 ASN A O 1
ATOM 2316 N N . GLY A 1 297 ? -10.995 23.336 -19.477 1.00 53.16 297 GLY A N 1
ATOM 2317 C CA . GLY A 1 297 ? -11.694 23.913 -18.318 1.00 53.16 297 GLY A CA 1
ATOM 2318 C C . GLY A 1 297 ? -12.654 22.956 -17.598 1.00 53.16 297 GLY A C 1
ATOM 2319 O O . GLY A 1 297 ? -13.249 23.331 -16.590 1.00 53.16 297 GLY A O 1
ATOM 2320 N N . LYS A 1 298 ? -12.788 21.707 -18.062 1.00 52.97 298 LYS A N 1
ATOM 2321 C CA . LYS A 1 298 ? -13.615 20.671 -17.440 1.00 52.97 298 LYS A CA 1
ATOM 2322 C C . LYS A 1 298 ? -12.724 19.588 -16.841 1.00 52.97 298 LYS A C 1
ATOM 2324 O O . LYS A 1 298 ? -11.767 19.123 -17.458 1.00 52.97 298 LYS A O 1
ATOM 2329 N N . LYS A 1 299 ? -13.038 19.147 -15.622 1.00 56.94 299 LYS A N 1
ATOM 2330 C CA . LYS A 1 299 ? -12.496 17.873 -15.135 1.00 56.94 299 LYS A CA 1
ATOM 2331 C C . LYS A 1 299 ? -13.058 16.771 -16.048 1.00 56.94 299 LYS A C 1
ATOM 2333 O O . LYS A 1 299 ? -14.277 16.753 -16.227 1.00 56.94 299 LYS A O 1
ATOM 2338 N N . PRO A 1 300 ? -12.227 15.890 -16.634 1.00 53.25 300 PRO A N 1
ATOM 2339 C CA . PRO A 1 300 ? -12.699 14.722 -17.354 1.00 53.25 300 PRO A CA 1
ATOM 2340 C C . PRO A 1 300 ? -13.668 13.966 -16.451 1.00 53.25 300 PRO A C 1
ATOM 2342 O O . PRO A 1 300 ? -13.303 13.535 -15.354 1.00 53.25 300 PRO A O 1
ATOM 2345 N N . VAL A 1 301 ? -14.922 13.864 -16.884 1.00 51.41 301 VAL A N 1
ATOM 2346 C CA . VAL A 1 301 ? -15.878 12.972 -16.241 1.00 51.41 301 VAL A CA 1
ATOM 2347 C C . VAL A 1 301 ? -15.479 11.582 -16.690 1.00 51.41 301 VAL A C 1
ATOM 2349 O O . VAL A 1 301 ? -15.396 11.305 -17.885 1.00 51.41 301 VAL A O 1
ATOM 2352 N N . SER A 1 302 ? -15.154 10.736 -15.725 1.00 50.81 302 SER A N 1
ATOM 2353 C CA . SER A 1 302 ? -14.885 9.339 -16.005 1.00 50.81 302 SER A CA 1
ATOM 2354 C C . SER A 1 302 ? -16.101 8.723 -16.707 1.00 50.81 302 SER A C 1
ATOM 2356 O O . SER A 1 302 ? -17.215 8.856 -16.213 1.00 50.81 302 SER A O 1
ATOM 2358 N N . THR A 1 303 ? -15.914 8.106 -17.874 1.00 49.88 303 THR A N 1
ATOM 2359 C CA . THR A 1 303 ? -16.991 7.451 -18.645 1.00 49.88 303 THR A CA 1
ATOM 2360 C C . THR A 1 303 ? -17.080 5.948 -18.368 1.00 49.88 303 THR A C 1
ATOM 2362 O O . THR A 1 303 ? -17.920 5.267 -18.949 1.00 49.88 303 THR A O 1
ATOM 2365 N N . ARG A 1 304 ? -16.217 5.410 -17.492 1.00 51.12 304 ARG A N 1
ATOM 2366 C CA . ARG A 1 304 ? -16.205 3.998 -17.061 1.00 51.12 304 ARG A CA 1
ATOM 2367 C C . ARG A 1 304 ? -15.999 3.921 -15.531 1.00 51.12 304 ARG A C 1
ATOM 2369 O O . ARG A 1 304 ? -15.675 4.935 -14.916 1.00 51.12 304 ARG A O 1
ATOM 2376 N N . PRO A 1 305 ? -16.187 2.778 -14.850 1.00 47.84 305 PRO A N 1
ATOM 2377 C CA . PRO A 1 305 ? -16.150 2.711 -13.385 1.00 47.84 305 PRO A CA 1
ATOM 2378 C C . PRO A 1 305 ? -14.713 2.678 -12.827 1.00 47.84 305 PRO A C 1
ATOM 2380 O O . PRO A 1 305 ? -14.310 1.703 -12.201 1.00 47.84 305 PRO A O 1
ATOM 2383 N N . TRP A 1 306 ? -13.909 3.725 -13.047 1.00 57.69 306 TRP A N 1
ATOM 2384 C CA . TRP A 1 306 ? -12.620 3.871 -12.359 1.00 57.69 306 TRP A CA 1
ATOM 2385 C C . TRP A 1 306 ? -12.688 4.858 -11.196 1.00 57.69 306 TRP A C 1
ATOM 2387 O O . TRP A 1 306 ? -13.406 5.859 -11.216 1.00 57.69 306 TRP A O 1
ATOM 2397 N N . TYR A 1 307 ? -11.885 4.563 -10.177 1.00 53.59 307 TYR A N 1
ATOM 2398 C CA . TYR A 1 307 ? -11.812 5.295 -8.921 1.00 53.59 307 TYR A CA 1
ATOM 2399 C C . TYR A 1 307 ? -11.143 6.665 -9.126 1.00 53.59 307 TYR A C 1
ATOM 2401 O O . TYR A 1 307 ? -9.921 6.775 -9.214 1.00 53.59 307 TYR A O 1
ATOM 2409 N N . SER A 1 308 ? -11.932 7.735 -9.220 1.00 51.75 308 SER A N 1
ATOM 2410 C CA . SER A 1 308 ? -11.430 9.099 -9.453 1.00 51.75 308 SER A CA 1
ATOM 2411 C C . SER A 1 308 ? -10.761 9.736 -8.226 1.00 51.75 308 SER A C 1
ATOM 2413 O O . SER A 1 308 ? -10.030 10.716 -8.365 1.00 51.75 308 SER A O 1
ATOM 2415 N N . ALA A 1 309 ? -10.994 9.183 -7.030 1.00 52.44 309 ALA A N 1
ATOM 2416 C CA . ALA A 1 309 ? -10.646 9.804 -5.752 1.00 52.44 309 ALA A CA 1
ATOM 2417 C C . ALA A 1 309 ? -9.145 9.952 -5.482 1.00 52.44 309 ALA A C 1
ATOM 2419 O O . ALA A 1 309 ? -8.689 10.926 -4.877 1.00 52.44 309 ALA A O 1
ATOM 2420 N N . TYR A 1 310 ? -8.358 9.000 -5.973 1.00 51.00 310 TYR A N 1
ATOM 2421 C CA . TYR A 1 310 ? -6.908 9.010 -5.880 1.00 51.00 310 TYR A CA 1
ATOM 2422 C C . TYR A 1 310 ? -6.347 9.190 -7.278 1.00 51.00 310 TYR A C 1
ATOM 2424 O O . TYR A 1 310 ? -5.881 8.237 -7.886 1.00 51.00 310 TYR A O 1
ATOM 2432 N N . SER A 1 311 ? -6.427 10.423 -7.792 1.00 48.56 311 SER A N 1
ATOM 2433 C CA . SER A 1 311 ? -5.373 11.066 -8.591 1.00 48.56 311 SER A CA 1
ATOM 2434 C C . SER A 1 311 ? -4.217 10.104 -8.888 1.00 48.56 311 SER A C 1
ATOM 2436 O O . SER A 1 311 ? -3.227 10.065 -8.152 1.00 48.56 311 SER A O 1
ATOM 2438 N N . THR A 1 312 ? -4.370 9.263 -9.910 1.00 54.38 312 THR A N 1
ATOM 2439 C CA . THR A 1 312 ? -3.535 8.075 -10.087 1.00 54.38 312 THR A CA 1
ATOM 2440 C C . THR A 1 312 ? -2.104 8.530 -10.334 1.00 54.38 312 THR A C 1
ATOM 2442 O O . THR A 1 312 ? -1.787 8.973 -11.437 1.00 54.38 312 THR A O 1
ATOM 2445 N N . MET A 1 313 ? -1.220 8.501 -9.325 1.00 52.00 313 MET A N 1
ATOM 2446 C CA . MET A 1 313 ? 0.180 8.925 -9.520 1.00 52.00 313 MET A CA 1
ATOM 2447 C C . MET A 1 313 ? 0.853 8.144 -10.649 1.00 52.00 313 MET A C 1
ATOM 2449 O O . MET A 1 313 ? 1.774 8.668 -11.262 1.00 52.00 313 MET A O 1
ATOM 2453 N N . ARG A 1 314 ? 0.355 6.940 -10.956 1.00 58.62 314 ARG A N 1
ATOM 2454 C CA . ARG A 1 314 ? 0.846 6.083 -12.037 1.00 58.62 314 ARG A CA 1
ATOM 2455 C C . ARG A 1 314 ? -0.039 6.030 -13.279 1.00 58.62 314 ARG A C 1
ATOM 2457 O O . ARG A 1 314 ? 0.442 5.572 -14.307 1.00 58.62 314 ARG A O 1
ATOM 2464 N N . GLY A 1 315 ? -1.246 6.593 -13.236 1.00 68.88 315 GLY A N 1
ATOM 2465 C CA . GLY A 1 315 ? -2.183 6.577 -14.362 1.00 68.88 315 GLY A CA 1
ATOM 2466 C C . GLY A 1 315 ? -3.358 5.628 -14.240 1.00 68.88 315 GLY A C 1
ATOM 2467 O O . GLY A 1 315 ? -3.473 4.891 -13.265 1.00 68.88 315 GLY A O 1
ATOM 2468 N N . VAL A 1 316 ? -4.196 5.636 -15.272 1.00 74.81 316 VAL A N 1
ATOM 2469 C CA . VAL A 1 316 ? -5.292 4.682 -15.471 1.00 74.81 316 VAL A CA 1
ATOM 2470 C C . VAL A 1 316 ? -4.949 3.837 -16.698 1.00 74.81 316 VAL A C 1
ATOM 2472 O O . VAL A 1 316 ? -5.433 4.097 -17.796 1.00 74.81 316 VAL A O 1
ATOM 2475 N N . THR A 1 317 ? -4.076 2.840 -16.527 1.00 77.12 317 THR A N 1
ATOM 2476 C CA . THR A 1 317 ? -3.546 2.029 -17.641 1.00 77.12 317 THR A CA 1
ATOM 2477 C C . THR A 1 317 ? -4.632 1.423 -18.542 1.00 77.12 317 THR A C 1
ATOM 2479 O O . THR A 1 317 ? -4.492 1.558 -19.756 1.00 77.12 317 THR A O 1
ATOM 2482 N N . PRO A 1 318 ? -5.755 0.876 -18.020 1.00 75.88 318 PRO A N 1
ATOM 2483 C CA . PRO A 1 318 ? -6.830 0.357 -18.874 1.00 75.88 318 PRO A CA 1
ATOM 2484 C C . PRO A 1 318 ? -7.476 1.402 -19.799 1.00 75.88 318 PRO A C 1
ATOM 2486 O O . PRO A 1 318 ? -8.083 1.046 -20.803 1.00 75.88 318 PRO A O 1
ATOM 2489 N N . ASN A 1 319 ? -7.354 2.698 -19.491 1.00 78.62 319 ASN A N 1
ATOM 2490 C CA . ASN A 1 319 ? -7.860 3.756 -20.365 1.00 78.62 319 ASN A CA 1
ATOM 2491 C C . ASN A 1 319 ? -6.878 4.151 -21.460 1.00 78.62 319 ASN A C 1
ATOM 2493 O O . ASN A 1 319 ? -7.311 4.736 -22.445 1.00 78.62 319 ASN A O 1
ATOM 2497 N N . PHE A 1 320 ? -5.581 3.879 -21.300 1.00 86.56 320 PHE A N 1
ATOM 2498 C CA . PHE A 1 320 ? -4.555 4.388 -22.204 1.00 86.56 320 PHE A CA 1
ATOM 2499 C C . PHE A 1 320 ? -4.822 3.977 -23.658 1.00 86.56 320 PHE A C 1
ATOM 2501 O O . PHE A 1 320 ? -4.988 4.844 -24.510 1.00 86.56 320 PHE A O 1
ATOM 2508 N N . PHE A 1 321 ? -4.944 2.675 -23.932 1.00 88.62 321 PHE A N 1
ATOM 2509 C CA . PHE A 1 321 ? -5.098 2.156 -25.296 1.00 88.62 321 PHE A CA 1
ATOM 2510 C C . PHE A 1 321 ? -6.425 2.565 -25.945 1.00 88.62 321 PHE A C 1
ATOM 2512 O O . PHE A 1 321 ? -6.430 3.033 -27.083 1.00 88.62 321 PHE A O 1
ATOM 2519 N N . SER A 1 322 ? -7.538 2.503 -25.203 1.00 83.94 322 SER A N 1
ATOM 2520 C CA . SER A 1 322 ? -8.827 3.001 -25.703 1.00 83.94 322 SER A CA 1
ATOM 2521 C C . SER A 1 322 ? -8.761 4.491 -26.063 1.00 83.94 322 SER A C 1
ATOM 2523 O O . SER A 1 322 ? -9.235 4.900 -27.120 1.00 83.94 322 SER A O 1
ATOM 2525 N N . ASN A 1 323 ? -8.136 5.309 -25.213 1.00 84.12 323 ASN A N 1
ATOM 2526 C CA . ASN A 1 323 ? -7.992 6.746 -25.434 1.00 84.12 323 ASN A CA 1
ATOM 2527 C C . ASN A 1 323 ? -7.124 7.060 -26.659 1.00 84.12 323 ASN A C 1
ATOM 2529 O O . ASN A 1 323 ? -7.475 7.939 -27.449 1.00 84.12 323 ASN A O 1
ATOM 2533 N N . VAL A 1 324 ? -6.044 6.301 -26.869 1.00 89.19 324 VAL A N 1
ATOM 2534 C CA . VAL A 1 324 ? -5.206 6.414 -28.071 1.00 89.19 324 VAL A CA 1
ATOM 2535 C C . VAL A 1 324 ? -6.020 6.156 -29.341 1.00 89.19 324 VAL A C 1
ATOM 2537 O O . VAL A 1 324 ? -5.983 6.983 -30.257 1.00 89.19 324 VAL A O 1
ATOM 2540 N N . ARG A 1 325 ? -6.828 5.087 -29.380 1.00 87.44 325 ARG A N 1
ATOM 2541 C CA . ARG A 1 325 ? -7.720 4.791 -30.520 1.00 87.44 325 ARG A CA 1
ATOM 2542 C C . ARG A 1 325 ? -8.767 5.869 -30.755 1.00 87.44 325 ARG A C 1
ATOM 2544 O O . ARG A 1 325 ? -9.055 6.226 -31.897 1.00 87.44 325 ARG A O 1
ATOM 2551 N N . MET A 1 326 ? -9.292 6.453 -29.684 1.00 85.12 326 MET A N 1
ATOM 2552 C CA . MET A 1 326 ? -10.217 7.583 -29.775 1.00 85.12 326 MET A CA 1
ATOM 2553 C C . MET A 1 326 ? -9.526 8.889 -30.196 1.00 85.12 326 MET A C 1
ATOM 2555 O O . MET A 1 326 ? -10.188 9.796 -30.693 1.00 85.12 326 MET A O 1
ATOM 2559 N N . GLY A 1 327 ? -8.206 9.002 -30.023 1.00 85.00 327 GLY A N 1
ATOM 2560 C CA . GLY A 1 327 ? -7.468 10.251 -30.222 1.00 85.00 327 GLY A CA 1
ATOM 2561 C C . GLY A 1 327 ? -7.765 11.291 -29.156 1.00 85.00 327 GLY A C 1
ATOM 2562 O O . GLY A 1 327 ? -7.665 12.488 -29.416 1.00 85.00 327 GLY A O 1
ATOM 2563 N N . TYR A 1 328 ? -8.166 10.835 -27.974 1.00 81.19 328 TYR A N 1
ATOM 2564 C CA . TYR A 1 328 ? -8.544 11.673 -26.853 1.00 81.19 328 TYR A CA 1
ATOM 2565 C C . TYR A 1 328 ? -7.544 11.467 -25.713 1.00 81.19 328 TYR A C 1
ATOM 2567 O O . TYR A 1 328 ? -7.217 10.327 -25.412 1.00 81.19 328 TYR A O 1
ATOM 2575 N N . PRO A 1 329 ? -7.044 12.521 -25.050 1.00 76.62 329 PRO A N 1
ATOM 2576 C CA . PRO A 1 329 ? -7.311 13.943 -25.284 1.00 76.62 329 PRO A CA 1
ATOM 2577 C C . PRO A 1 329 ? -6.566 14.527 -26.498 1.00 76.62 329 PRO A C 1
ATOM 2579 O O . PRO A 1 329 ? -6.775 15.690 -26.841 1.00 76.62 329 PRO A O 1
ATOM 2582 N N . TYR A 1 330 ? -5.685 13.747 -27.124 1.00 85.69 330 TYR A N 1
ATOM 2583 C CA . TYR A 1 330 ? -4.992 14.059 -28.373 1.00 85.69 330 TYR A CA 1
ATOM 2584 C C . TYR A 1 330 ? -4.505 12.761 -29.036 1.00 85.69 330 TYR A C 1
ATOM 2586 O O . TYR A 1 330 ? -4.420 11.715 -28.389 1.00 85.69 330 TYR A O 1
ATOM 2594 N N . ARG A 1 331 ? -4.153 12.829 -30.324 1.00 88.38 331 ARG A N 1
ATOM 2595 C CA . ARG A 1 331 ? -3.495 11.733 -31.053 1.00 88.38 331 ARG A CA 1
ATOM 2596 C C . ARG A 1 331 ? -2.012 11.688 -30.692 1.00 88.38 331 ARG A C 1
ATOM 2598 O O . ARG A 1 331 ? -1.334 12.715 -30.760 1.00 88.38 331 ARG A O 1
ATOM 2605 N N . ILE A 1 332 ? -1.514 10.515 -30.305 1.00 91.94 332 ILE A N 1
ATOM 2606 C CA . ILE A 1 332 ? -0.079 10.322 -30.087 1.00 91.94 332 ILE A CA 1
ATOM 2607 C C . ILE A 1 332 ? 0.638 10.126 -31.424 1.00 91.94 332 ILE A C 1
ATOM 2609 O O . ILE A 1 332 ? 0.019 9.791 -32.429 1.00 91.94 332 ILE A O 1
ATOM 2613 N N . LYS A 1 333 ? 1.952 10.362 -31.428 1.00 93.25 333 LYS A N 1
ATOM 2614 C CA . LYS A 1 333 ? 2.805 10.156 -32.609 1.00 93.25 333 LYS A CA 1
ATOM 2615 C C . LYS A 1 333 ? 3.706 8.935 -32.491 1.00 93.25 333 LYS A C 1
ATOM 2617 O O . LYS A 1 333 ? 4.089 8.385 -33.511 1.00 93.25 333 LYS A O 1
ATOM 2622 N N . ALA A 1 334 ? 4.049 8.553 -31.264 1.00 93.81 334 ALA A N 1
ATOM 2623 C CA . ALA A 1 334 ? 4.921 7.430 -30.983 1.00 93.81 334 ALA A CA 1
ATOM 2624 C C . ALA A 1 334 ? 4.525 6.754 -29.664 1.00 93.81 334 ALA A C 1
ATOM 2626 O O . ALA A 1 334 ? 4.113 7.436 -28.719 1.00 93.81 334 ALA A O 1
ATOM 2627 N N . TYR A 1 335 ? 4.683 5.436 -29.603 1.00 94.56 335 TYR A N 1
ATOM 2628 C CA . TYR A 1 335 ? 4.527 4.607 -28.415 1.00 94.56 335 TYR A CA 1
ATOM 2629 C C . TYR A 1 335 ? 5.813 3.809 -28.179 1.00 94.56 335 TYR A C 1
ATOM 2631 O O . TYR A 1 335 ? 6.249 3.051 -29.040 1.00 94.56 335 TYR A O 1
ATOM 2639 N N . LEU A 1 336 ? 6.403 3.998 -26.998 1.00 94.88 336 LEU A N 1
ATOM 2640 C CA . LEU A 1 336 ? 7.530 3.209 -26.514 1.00 94.88 336 LEU A CA 1
ATOM 2641 C C . LEU A 1 336 ? 7.012 2.187 -25.498 1.00 94.88 336 LEU A C 1
ATOM 2643 O O . LEU A 1 336 ? 6.505 2.571 -24.438 1.00 94.88 336 LEU A O 1
ATOM 2647 N N . ASN A 1 337 ? 7.192 0.906 -25.801 1.00 95.00 337 ASN A N 1
ATOM 2648 C CA . ASN A 1 337 ? 7.079 -0.181 -24.840 1.00 95.00 337 ASN A CA 1
ATOM 2649 C C . ASN A 1 337 ? 8.465 -0.507 -24.267 1.00 95.00 337 ASN A C 1
ATOM 2651 O O . ASN A 1 337 ? 9.435 -0.608 -25.009 1.00 95.00 337 ASN A O 1
ATOM 2655 N N . TYR A 1 338 ? 8.579 -0.680 -22.952 1.00 93.94 338 TYR A N 1
ATOM 2656 C CA . TYR A 1 338 ? 9.824 -1.135 -22.326 1.00 93.94 338 TYR A CA 1
ATOM 2657 C C . TYR A 1 338 ? 9.516 -2.212 -21.298 1.00 93.94 338 TYR A C 1
ATOM 2659 O O . TYR A 1 338 ? 8.890 -1.900 -20.284 1.00 93.94 338 TYR A O 1
ATOM 2667 N N . TYR A 1 339 ? 9.942 -3.452 -21.548 1.00 89.25 339 TYR A N 1
ATOM 2668 C CA . TYR A 1 339 ? 9.847 -4.573 -20.598 1.00 89.25 339 TYR A CA 1
ATOM 2669 C C . TYR A 1 339 ? 8.431 -4.813 -20.021 1.00 89.25 339 TYR A C 1
ATOM 2671 O O . TYR A 1 339 ? 8.263 -5.261 -18.882 1.00 89.25 339 TYR A O 1
ATOM 2679 N N . ASN A 1 340 ? 7.391 -4.445 -20.776 1.00 91.25 340 ASN A N 1
ATOM 2680 C CA . ASN A 1 340 ? 5.985 -4.605 -20.413 1.00 91.25 340 ASN A CA 1
ATOM 2681 C C . ASN A 1 340 ? 5.265 -5.410 -21.496 1.00 91.25 340 ASN A C 1
ATOM 2683 O O . ASN A 1 340 ? 5.636 -5.359 -22.665 1.00 91.25 340 ASN A O 1
ATOM 2687 N N . ASP A 1 341 ? 4.188 -6.090 -21.104 1.00 94.19 341 ASP A N 1
ATOM 2688 C CA . ASP A 1 341 ? 3.352 -6.832 -22.044 1.00 94.19 341 ASP A CA 1
ATOM 2689 C C . ASP A 1 341 ? 1.852 -6.566 -21.827 1.00 94.19 341 ASP A C 1
ATOM 2691 O O . ASP A 1 341 ? 1.117 -7.398 -21.284 1.00 94.19 341 ASP A O 1
ATOM 2695 N N . PRO A 1 342 ? 1.367 -5.355 -22.148 1.00 92.69 342 PRO A N 1
ATOM 2696 C CA . PRO A 1 342 ? -0.043 -5.004 -22.015 1.00 92.69 342 PRO A CA 1
ATOM 2697 C C . PRO A 1 342 ? -0.977 -5.835 -22.910 1.00 92.69 342 PRO A C 1
ATOM 2699 O O . PRO A 1 342 ? -2.122 -6.043 -22.515 1.00 92.69 342 PRO A O 1
ATOM 2702 N N . ALA A 1 343 ? -0.522 -6.337 -24.063 1.00 93.94 343 ALA A N 1
ATOM 2703 C CA . ALA A 1 343 ? -1.307 -7.234 -24.912 1.00 93.94 343 ALA A CA 1
ATOM 2704 C C . ALA A 1 343 ? -1.649 -8.553 -24.201 1.00 93.94 343 ALA A C 1
ATOM 2706 O O . ALA A 1 343 ? -2.727 -9.092 -24.422 1.00 93.94 343 ALA A O 1
ATOM 2707 N N . TYR A 1 344 ? -0.794 -9.037 -23.297 1.00 94.00 344 TYR A N 1
ATOM 2708 C CA . TYR A 1 344 ? -1.090 -10.198 -22.454 1.00 94.00 344 TYR A CA 1
ATOM 2709 C C . TYR A 1 344 ? -1.743 -9.822 -21.111 1.00 94.00 344 TYR A C 1
ATOM 2711 O O . TYR A 1 344 ? -2.678 -10.473 -20.647 1.00 94.00 344 TYR A O 1
ATOM 2719 N N . THR A 1 345 ? -1.252 -8.768 -20.451 1.00 90.25 345 THR A N 1
ATOM 2720 C CA . THR A 1 345 ? -1.559 -8.491 -19.032 1.00 90.25 345 THR A CA 1
ATOM 2721 C C . THR A 1 345 ? -2.778 -7.603 -18.783 1.00 90.25 345 THR A C 1
ATOM 2723 O O . THR A 1 345 ? -3.247 -7.534 -17.641 1.00 90.25 345 THR A O 1
ATOM 2726 N N . MET A 1 346 ? -3.294 -6.892 -19.792 1.00 87.75 346 MET A N 1
ATOM 2727 C CA . MET A 1 346 ? -4.453 -6.016 -19.600 1.00 87.75 346 MET A CA 1
ATOM 2728 C C . MET A 1 346 ? -5.756 -6.820 -19.477 1.00 87.75 346 MET A C 1
ATOM 2730 O O . MET A 1 346 ? -6.006 -7.721 -20.278 1.00 87.75 346 MET A O 1
ATOM 2734 N N . PRO A 1 347 ? -6.645 -6.480 -18.523 1.00 81.12 347 PRO A N 1
ATOM 2735 C CA . PRO A 1 347 ? -7.999 -7.015 -18.542 1.00 81.12 347 PRO A CA 1
ATOM 2736 C C . PRO A 1 347 ? -8.707 -6.511 -19.801 1.00 81.12 347 PRO A C 1
ATOM 2738 O O . PRO A 1 347 ? -8.639 -5.320 -20.102 1.00 81.12 347 PRO A O 1
ATOM 2741 N N . TYR A 1 348 ? -9.402 -7.405 -20.510 1.00 83.38 348 TYR A N 1
ATOM 2742 C CA . TYR A 1 348 ? -10.019 -7.083 -21.802 1.00 83.38 348 TYR A CA 1
ATOM 2743 C C . TYR A 1 348 ? -8.988 -6.522 -22.809 1.00 83.38 348 TYR A C 1
ATOM 2745 O O . TYR A 1 348 ? -9.124 -5.425 -23.348 1.00 83.38 348 TYR A O 1
ATOM 2753 N N . ASN A 1 349 ? -7.920 -7.291 -23.035 1.00 89.44 349 ASN A N 1
ATOM 2754 C CA . ASN A 1 349 ? -6.762 -6.940 -23.866 1.00 89.44 349 ASN A CA 1
ATOM 2755 C C . ASN A 1 349 ? -7.058 -6.716 -25.362 1.00 89.44 349 ASN A C 1
ATOM 2757 O O . ASN A 1 349 ? -6.199 -6.186 -26.063 1.00 89.44 349 ASN A O 1
ATOM 2761 N N . GLN A 1 350 ? -8.249 -7.062 -25.857 1.00 89.19 350 GLN A N 1
ATOM 2762 C CA . GLN A 1 350 ? -8.634 -6.857 -27.257 1.00 89.19 350 GLN A CA 1
ATOM 2763 C C . GLN A 1 350 ? -8.439 -5.397 -27.705 1.00 89.19 350 GLN A C 1
ATOM 2765 O O . GLN A 1 350 ? -7.838 -5.140 -28.743 1.00 89.19 350 GLN A O 1
ATOM 2770 N N . GLU A 1 351 ? -8.855 -4.427 -26.885 1.00 84.94 351 GLU A N 1
ATOM 2771 C CA . GLU A 1 351 ? -8.674 -2.996 -27.182 1.00 84.94 351 GLU A CA 1
ATOM 2772 C C . GLU A 1 351 ? -7.203 -2.580 -27.229 1.00 84.94 351 GLU A C 1
ATOM 2774 O O . GLU A 1 351 ? -6.838 -1.664 -27.964 1.00 84.94 351 GLU A O 1
ATOM 2779 N N . THR A 1 352 ? -6.358 -3.233 -26.431 1.00 91.19 352 THR A N 1
ATOM 2780 C CA . THR A 1 352 ? -4.911 -3.016 -26.451 1.00 91.19 352 THR A CA 1
ATOM 2781 C C . THR A 1 352 ? -4.316 -3.512 -27.760 1.00 91.19 352 THR A C 1
ATOM 2783 O O . THR A 1 352 ? -3.588 -2.765 -28.406 1.00 91.19 352 THR A O 1
ATOM 2786 N N . ILE A 1 353 ? -4.660 -4.732 -28.174 1.00 93.81 353 ILE A N 1
ATOM 2787 C CA . ILE A 1 353 ? -4.177 -5.329 -29.424 1.00 93.81 353 ILE A CA 1
ATOM 2788 C C . ILE A 1 353 ? -4.640 -4.494 -30.622 1.00 93.81 353 ILE A C 1
ATOM 2790 O O . ILE A 1 353 ? -3.830 -4.110 -31.461 1.00 93.81 353 ILE A O 1
ATOM 2794 N N . GLU A 1 354 ? -5.923 -4.133 -30.673 1.00 92.12 354 GLU A N 1
ATOM 2795 C CA . GLU A 1 354 ? -6.465 -3.301 -31.749 1.00 92.12 354 GLU A CA 1
ATOM 2796 C C . GLU A 1 354 ? -5.840 -1.901 -31.793 1.00 92.12 354 GLU A C 1
ATOM 2798 O O . GLU A 1 354 ? -5.711 -1.332 -32.872 1.00 92.12 354 GLU A O 1
ATOM 2803 N N . ALA A 1 355 ? -5.444 -1.336 -30.648 1.00 91.56 355 ALA A N 1
ATOM 2804 C CA . ALA A 1 355 ? -4.747 -0.053 -30.607 1.00 91.56 355 ALA A CA 1
ATOM 2805 C C . ALA A 1 355 ? -3.317 -0.146 -31.151 1.00 91.56 355 ALA A C 1
ATOM 2807 O O . ALA A 1 355 ? -2.889 0.766 -31.853 1.00 91.56 355 ALA A O 1
ATOM 2808 N N . LEU A 1 356 ? -2.598 -1.225 -30.824 1.00 93.19 356 LEU A N 1
ATOM 2809 C CA . LEU A 1 356 ? -1.235 -1.472 -31.305 1.00 93.19 356 LEU A CA 1
ATOM 2810 C C . LEU A 1 356 ? -1.204 -1.706 -32.823 1.00 93.19 356 LEU A C 1
ATOM 2812 O O . LEU A 1 356 ? -0.271 -1.270 -33.481 1.00 93.19 356 LEU A O 1
ATOM 2816 N N . LEU A 1 357 ? -2.247 -2.327 -33.382 1.00 93.44 357 LEU A N 1
ATOM 2817 C CA . LEU A 1 357 ? -2.381 -2.573 -34.825 1.00 93.44 357 LEU A CA 1
ATOM 2818 C C . LEU A 1 357 ? -2.924 -1.369 -35.622 1.00 93.44 357 LEU A C 1
ATOM 2820 O O . LEU A 1 357 ? -2.959 -1.403 -36.854 1.00 93.44 357 LEU A O 1
ATOM 2824 N N . ASP A 1 358 ? -3.379 -0.308 -34.952 1.00 93.50 358 ASP A N 1
ATOM 2825 C CA . ASP A 1 358 ? -3.952 0.871 -35.602 1.00 93.50 358 ASP A CA 1
ATOM 2826 C C . ASP A 1 358 ? -2.876 1.931 -35.884 1.00 93.50 358 ASP A C 1
ATOM 2828 O O . ASP A 1 358 ? -2.622 2.827 -35.075 1.00 93.50 358 ASP A O 1
ATOM 2832 N N . LEU A 1 359 ? -2.307 1.888 -37.093 1.00 90.44 359 LEU A N 1
ATOM 2833 C CA . LEU A 1 359 ? -1.296 2.845 -37.570 1.00 90.44 359 LEU A CA 1
ATOM 2834 C C . LEU A 1 359 ? -1.779 4.308 -37.600 1.00 90.44 359 LEU A C 1
ATOM 2836 O O . LEU A 1 359 ? -0.965 5.230 -37.655 1.00 90.44 359 LEU A O 1
ATOM 2840 N N . LYS A 1 360 ? -3.095 4.569 -37.569 1.00 91.12 360 LYS A N 1
ATOM 2841 C CA . LYS A 1 360 ? -3.620 5.942 -37.445 1.00 91.12 360 LYS A CA 1
ATOM 2842 C C . LYS A 1 360 ? -3.608 6.412 -35.994 1.00 91.12 360 LYS A C 1
ATOM 2844 O O . LYS A 1 360 ? -3.492 7.613 -35.742 1.00 91.12 360 LYS A O 1
ATOM 2849 N N . ALA A 1 361 ? -3.770 5.493 -35.047 1.00 90.44 361 ALA A N 1
ATOM 2850 C CA . ALA A 1 361 ? -3.761 5.786 -33.621 1.00 90.44 361 ALA A CA 1
ATOM 2851 C C . ALA A 1 361 ? -2.338 5.813 -33.042 1.00 90.44 361 ALA A C 1
ATOM 2853 O O . ALA A 1 361 ? -2.035 6.699 -32.238 1.00 90.44 361 ALA A O 1
ATOM 2854 N N . MET A 1 362 ? -1.474 4.889 -33.472 1.00 93.44 362 MET A N 1
ATOM 2855 C CA . MET A 1 362 ? -0.068 4.771 -33.078 1.00 93.44 362 MET A CA 1
ATOM 2856 C C . MET A 1 362 ? 0.835 4.693 -34.321 1.00 93.44 362 MET A C 1
ATOM 2858 O O . MET A 1 362 ? 1.228 3.605 -34.718 1.00 93.44 362 MET A O 1
ATOM 2862 N N . PRO A 1 363 ? 1.192 5.833 -34.943 1.00 95.00 363 PRO A N 1
ATOM 2863 C CA . PRO A 1 363 ? 1.955 5.828 -36.198 1.00 95.00 363 PRO A CA 1
ATOM 2864 C C . PRO A 1 363 ? 3.381 5.275 -36.101 1.00 95.00 363 PRO A C 1
ATOM 2866 O O . PRO A 1 363 ? 3.998 5.004 -37.126 1.00 95.00 363 PRO A O 1
ATOM 2869 N N . LEU A 1 364 ? 3.925 5.196 -34.888 1.00 96.00 364 LEU A N 1
ATOM 2870 C CA . LEU A 1 364 ? 5.236 4.631 -34.608 1.00 96.00 364 LEU A CA 1
ATOM 2871 C C . LEU A 1 364 ? 5.171 3.890 -33.277 1.00 96.00 364 LEU A C 1
ATOM 2873 O O . LEU A 1 364 ? 4.926 4.498 -32.233 1.00 96.00 364 LEU A O 1
ATOM 2877 N N . THR A 1 365 ? 5.435 2.597 -33.296 1.00 96.38 365 THR A N 1
ATOM 2878 C CA . THR A 1 365 ? 5.519 1.755 -32.107 1.00 96.38 365 THR A CA 1
ATOM 2879 C C . THR A 1 365 ? 6.889 1.093 -32.053 1.00 96.38 365 THR A C 1
ATOM 2881 O O . THR A 1 365 ? 7.398 0.574 -33.043 1.00 96.38 365 THR A O 1
ATOM 2884 N N . PHE A 1 366 ? 7.534 1.130 -30.894 1.00 96.75 366 PHE A N 1
ATOM 2885 C CA . PHE A 1 366 ? 8.794 0.427 -30.704 1.00 96.75 366 PHE A CA 1
ATOM 2886 C C . PHE A 1 366 ? 8.882 -0.159 -29.307 1.00 96.75 366 PHE A C 1
ATOM 2888 O O . PHE A 1 366 ? 8.456 0.459 -28.329 1.00 96.75 366 PHE A O 1
ATOM 2895 N N . SER A 1 367 ? 9.433 -1.364 -29.228 1.00 97.38 367 SER A N 1
ATOM 2896 C CA . SER A 1 367 ? 9.620 -2.092 -27.982 1.00 97.38 367 SER A CA 1
ATOM 2897 C C . SER A 1 367 ? 11.105 -2.244 -27.682 1.00 97.38 367 SER A C 1
ATOM 2899 O O . SER A 1 367 ? 11.869 -2.678 -28.542 1.00 97.38 367 SER A O 1
ATOM 2901 N N . ILE A 1 368 ? 11.508 -1.885 -26.467 1.00 97.25 368 ILE A N 1
ATOM 2902 C CA . ILE A 1 368 ? 12.805 -2.240 -25.891 1.00 97.25 368 ILE A CA 1
ATOM 2903 C C . ILE A 1 368 ? 12.562 -3.466 -25.009 1.00 97.25 368 ILE A C 1
ATOM 2905 O O . ILE A 1 368 ? 11.898 -3.368 -23.971 1.00 97.25 368 ILE A O 1
ATOM 2909 N N . ASP A 1 369 ? 13.052 -4.624 -25.440 1.00 95.31 369 ASP A N 1
ATOM 2910 C CA . ASP A 1 369 ? 12.770 -5.896 -24.776 1.00 95.31 369 ASP A CA 1
ATOM 2911 C C . ASP A 1 369 ? 13.906 -6.900 -24.984 1.00 95.31 369 ASP A C 1
ATOM 2913 O O . ASP A 1 369 ? 14.576 -6.902 -26.019 1.00 95.31 369 ASP A O 1
ATOM 2917 N N . ALA A 1 370 ? 14.114 -7.760 -23.992 1.00 92.19 370 ALA A N 1
ATOM 2918 C CA . ALA A 1 370 ? 15.036 -8.887 -24.087 1.00 92.19 370 ALA A CA 1
ATOM 2919 C C . ALA A 1 370 ? 14.343 -10.133 -24.673 1.00 92.19 370 ALA A C 1
ATOM 2921 O O . ALA A 1 370 ? 15.014 -11.052 -25.151 1.00 92.19 370 ALA A O 1
ATOM 2922 N N . TYR A 1 371 ? 13.004 -10.149 -24.681 1.00 91.12 371 TYR A N 1
ATOM 2923 C CA . TYR A 1 371 ? 12.193 -11.237 -25.218 1.00 91.12 371 TYR A CA 1
ATOM 2924 C C . TYR A 1 371 ? 11.183 -10.751 -26.256 1.00 91.12 371 TYR A C 1
ATOM 2926 O O . TYR A 1 371 ? 10.679 -9.632 -26.218 1.00 91.12 371 TYR A O 1
ATOM 2934 N N . MET A 1 372 ? 10.825 -11.652 -27.168 1.00 93.62 372 MET A N 1
ATOM 2935 C CA . MET A 1 372 ? 9.708 -11.446 -28.085 1.00 93.62 372 MET A CA 1
ATOM 2936 C C . MET A 1 372 ? 8.391 -11.835 -27.393 1.00 93.62 372 MET A C 1
ATOM 2938 O O . MET A 1 372 ? 7.928 -12.963 -27.544 1.00 93.62 372 MET A O 1
ATOM 2942 N N . GLY A 1 373 ? 7.828 -10.924 -26.594 1.00 94.06 373 GLY A N 1
ATOM 2943 C CA . GLY A 1 373 ? 6.483 -11.063 -26.012 1.00 94.06 373 GLY A CA 1
ATOM 2944 C C . GLY A 1 373 ? 5.362 -10.628 -26.962 1.00 94.06 373 GLY A C 1
ATOM 2945 O O . GLY A 1 373 ? 5.621 -10.074 -28.034 1.00 94.06 373 GLY A O 1
ATOM 2946 N N . GLU A 1 374 ? 4.108 -10.822 -26.555 1.00 95.94 374 GLU A N 1
ATOM 2947 C CA . GLU A 1 374 ? 2.912 -10.530 -27.350 1.00 95.94 374 GLU A CA 1
ATOM 2948 C C . GLU A 1 374 ? 2.883 -9.064 -27.793 1.00 95.94 374 GLU A C 1
ATOM 2950 O O . GLU A 1 374 ? 2.773 -8.782 -28.983 1.00 95.94 374 GLU A O 1
ATOM 2955 N N . THR A 1 375 ? 3.074 -8.117 -26.872 1.00 95.94 375 THR A N 1
ATOM 2956 C CA . THR A 1 375 ? 3.145 -6.683 -27.216 1.00 95.94 375 THR A CA 1
ATOM 2957 C C . THR A 1 375 ? 4.324 -6.364 -28.133 1.00 95.94 375 THR A C 1
ATOM 2959 O O . THR A 1 375 ? 4.173 -5.604 -29.087 1.00 95.94 375 THR A O 1
ATOM 2962 N N . THR A 1 376 ? 5.495 -6.944 -27.862 1.00 96.81 376 THR A N 1
ATOM 2963 C CA . THR A 1 376 ? 6.715 -6.712 -28.649 1.00 96.81 376 THR A CA 1
ATOM 2964 C C . THR A 1 376 ? 6.538 -7.189 -30.092 1.00 96.81 376 THR A C 1
ATOM 2966 O O . THR A 1 376 ? 6.938 -6.481 -31.010 1.00 96.81 376 THR A O 1
ATOM 2969 N N . SER A 1 377 ? 5.844 -8.311 -30.306 1.00 96.25 377 SER A N 1
ATOM 2970 C CA . SER A 1 377 ? 5.534 -8.845 -31.641 1.00 96.25 377 SER A CA 1
ATOM 2971 C C . SER A 1 377 ? 4.579 -7.975 -32.468 1.00 96.25 377 SER A C 1
ATOM 2973 O O . SER A 1 377 ? 4.513 -8.127 -33.686 1.00 96.25 377 SER A O 1
ATOM 2975 N N . LEU A 1 378 ? 3.847 -7.071 -31.809 1.00 95.69 378 LEU A N 1
ATOM 2976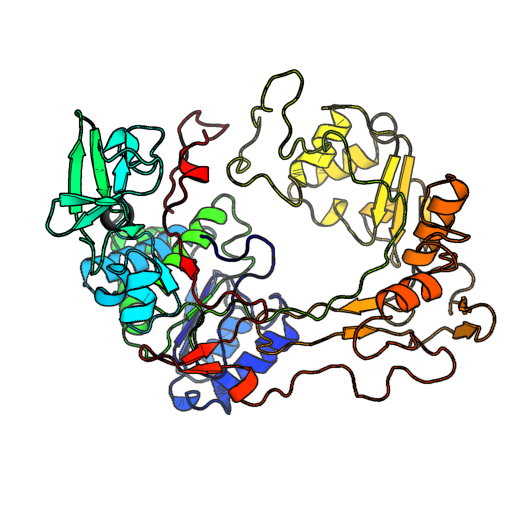 C CA . LEU A 1 378 ? 2.905 -6.143 -32.434 1.00 95.69 378 LEU A CA 1
ATOM 2977 C C . LEU A 1 378 ? 3.517 -4.758 -32.702 1.00 95.69 378 LEU A C 1
ATOM 2979 O O . LEU A 1 378 ? 2.834 -3.917 -33.278 1.00 95.69 378 LEU A O 1
ATOM 2983 N N . CYS A 1 379 ? 4.754 -4.491 -32.265 1.00 96.06 379 CYS A N 1
ATOM 2984 C CA . CYS A 1 379 ? 5.414 -3.202 -32.490 1.00 96.06 379 CYS A CA 1
ATOM 2985 C C . CYS A 1 379 ? 6.134 -3.152 -33.849 1.00 96.06 379 CYS A C 1
ATOM 2987 O O . CYS A 1 379 ? 6.658 -4.162 -34.314 1.00 96.06 379 CYS A O 1
ATOM 2989 N N . ASP A 1 380 ? 6.247 -1.958 -34.438 1.00 95.94 380 ASP A N 1
ATOM 2990 C CA . ASP A 1 380 ? 6.930 -1.732 -35.722 1.00 95.94 380 ASP A CA 1
ATOM 2991 C C . ASP A 1 380 ? 8.438 -2.010 -35.626 1.00 95.94 380 ASP A C 1
ATOM 2993 O O . ASP A 1 380 ? 9.045 -2.541 -36.556 1.00 95.94 380 ASP A O 1
ATOM 2997 N N . TYR A 1 381 ? 9.047 -1.655 -34.489 1.00 95.94 381 TYR A N 1
ATOM 2998 C CA . TYR A 1 381 ? 10.465 -1.882 -34.219 1.00 95.94 381 TYR A CA 1
ATOM 2999 C C . TYR A 1 381 ? 10.678 -2.630 -32.906 1.00 95.94 381 TYR A C 1
ATOM 3001 O O . TYR A 1 381 ? 10.065 -2.324 -31.880 1.00 95.94 381 TYR A O 1
ATOM 3009 N N . VAL A 1 382 ? 11.632 -3.557 -32.920 1.00 96.00 382 VAL A N 1
ATOM 3010 C CA . VAL A 1 382 ? 12.118 -4.248 -31.724 1.00 96.00 382 VAL A CA 1
ATOM 3011 C C . VAL A 1 382 ? 13.587 -3.900 -31.535 1.00 96.00 382 VAL A C 1
ATOM 3013 O O . VAL A 1 382 ? 14.417 -4.167 -32.402 1.00 96.00 382 VAL A O 1
ATOM 3016 N N . LEU A 1 383 ? 13.894 -3.270 -30.405 1.00 96.12 383 LEU A N 1
ATOM 3017 C CA . LEU A 1 383 ? 15.239 -2.888 -30.001 1.00 96.12 383 LEU A CA 1
ATOM 3018 C C . LEU A 1 383 ? 15.710 -3.885 -28.926 1.00 96.12 383 LEU A C 1
ATOM 3020 O O . LEU A 1 383 ? 15.154 -3.877 -27.825 1.00 96.12 383 LEU A O 1
ATOM 3024 N N . PRO A 1 384 ? 16.685 -4.763 -29.228 1.00 94.56 384 PRO A N 1
ATOM 3025 C CA . PRO A 1 384 ? 17.052 -5.865 -28.341 1.00 94.56 384 PRO A CA 1
ATOM 3026 C C . PRO A 1 384 ? 17.791 -5.376 -27.083 1.00 94.56 384 PRO A C 1
ATOM 3028 O O . PRO A 1 384 ? 18.923 -4.888 -27.161 1.00 94.56 384 PRO A O 1
ATOM 3031 N N . ASP A 1 385 ? 17.147 -5.540 -25.924 1.00 94.88 385 ASP A N 1
ATOM 3032 C CA . ASP A 1 385 ? 17.710 -5.266 -24.594 1.00 94.88 385 ASP A CA 1
ATOM 3033 C C . ASP A 1 385 ? 18.567 -6.447 -24.090 1.00 94.88 385 ASP A C 1
ATOM 3035 O O . ASP A 1 385 ? 18.509 -7.573 -24.594 1.00 94.88 385 ASP A O 1
ATOM 3039 N N . THR A 1 386 ? 19.372 -6.199 -23.064 1.00 93.31 386 THR A N 1
ATOM 3040 C CA . THR A 1 386 ? 20.127 -7.204 -22.315 1.00 93.31 386 THR A CA 1
ATOM 3041 C C . THR A 1 386 ? 19.343 -7.744 -21.119 1.00 93.31 386 THR A C 1
ATOM 3043 O O . THR A 1 386 ? 18.366 -7.155 -20.654 1.00 93.31 386 THR A O 1
ATOM 3046 N N . GLU A 1 387 ? 19.777 -8.869 -20.553 1.00 90.62 387 GLU A N 1
ATOM 3047 C CA . GLU A 1 387 ? 19.134 -9.464 -19.382 1.00 90.62 387 GLU A CA 1
ATOM 3048 C C . GLU A 1 387 ? 19.591 -8.893 -18.036 1.00 90.62 387 GLU A C 1
ATOM 3050 O O . GLU A 1 387 ? 20.503 -8.073 -17.925 1.00 90.62 387 GLU A O 1
ATOM 3055 N N . TYR A 1 388 ? 18.944 -9.318 -16.947 1.00 87.50 388 TYR A N 1
ATOM 3056 C CA . TYR A 1 388 ? 19.306 -8.862 -15.599 1.00 87.50 388 TYR A CA 1
ATOM 3057 C C . TYR A 1 388 ? 20.730 -9.254 -15.154 1.00 87.50 388 TYR A C 1
ATOM 3059 O O . TYR A 1 388 ? 21.214 -8.698 -14.172 1.00 87.50 388 TYR A O 1
ATOM 3067 N N . LEU A 1 389 ? 21.399 -10.189 -15.836 1.00 90.00 389 LEU A N 1
ATOM 3068 C CA . LEU A 1 389 ? 22.796 -10.572 -15.576 1.00 90.00 389 LEU A CA 1
ATOM 3069 C C . LEU A 1 389 ? 23.808 -9.828 -16.460 1.00 90.00 389 LEU A C 1
ATOM 3071 O O . LEU A 1 389 ? 25.006 -10.050 -16.321 1.00 90.00 389 LEU A O 1
ATOM 3075 N N . GLU A 1 390 ? 23.347 -8.955 -17.348 1.00 91.25 390 GLU A N 1
ATOM 3076 C CA . GLU A 1 390 ? 24.147 -8.297 -18.390 1.00 91.25 390 GLU A CA 1
ATOM 3077 C C . GLU A 1 390 ? 24.176 -6.770 -18.229 1.00 91.25 390 GLU A C 1
ATOM 3079 O O . GLU A 1 390 ? 24.614 -6.048 -19.115 1.00 91.25 390 GLU A O 1
ATOM 3084 N N . ARG A 1 391 ? 23.677 -6.232 -17.112 1.00 88.88 391 ARG A N 1
ATOM 3085 C CA . ARG A 1 391 ? 23.571 -4.780 -16.924 1.00 88.88 391 ARG A CA 1
ATOM 3086 C C . ARG A 1 391 ? 23.837 -4.338 -15.502 1.00 88.88 391 ARG A C 1
ATOM 3088 O O . ARG A 1 391 ? 23.611 -5.076 -14.539 1.00 88.88 391 ARG A O 1
ATOM 3095 N N . ILE A 1 392 ? 24.273 -3.093 -15.389 1.00 87.56 392 ILE A N 1
ATOM 3096 C CA . ILE A 1 392 ? 24.319 -2.367 -14.126 1.00 87.56 392 ILE A CA 1
ATOM 3097 C C . ILE A 1 392 ? 22.887 -1.985 -13.748 1.00 87.56 392 ILE A C 1
ATOM 3099 O O . ILE A 1 392 ? 22.014 -1.861 -14.605 1.00 87.56 392 ILE A O 1
ATOM 3103 N N . GLY A 1 393 ? 22.610 -1.828 -12.461 1.00 84.94 393 GLY A N 1
ATOM 3104 C CA . GLY A 1 393 ? 21.329 -1.274 -12.049 1.00 84.94 393 GLY A CA 1
ATOM 3105 C C . GLY A 1 393 ? 21.089 -1.267 -10.553 1.00 84.94 393 GLY A C 1
ATOM 3106 O O . GLY A 1 393 ? 21.739 -1.971 -9.783 1.00 84.94 393 GLY A O 1
ATOM 3107 N N . GLY A 1 394 ? 20.092 -0.492 -10.144 1.00 79.44 394 GLY A N 1
ATOM 3108 C CA . GLY A 1 394 ? 19.659 -0.389 -8.756 1.00 79.44 394 GLY A CA 1
ATOM 3109 C C . GLY A 1 394 ? 18.577 -1.379 -8.361 1.00 79.44 394 GLY A C 1
ATOM 3110 O O . GLY A 1 394 ? 17.656 -1.673 -9.121 1.00 79.44 394 GLY A O 1
ATOM 3111 N N . PHE A 1 395 ? 18.634 -1.826 -7.106 1.00 74.12 395 PHE A N 1
ATOM 3112 C CA . PHE A 1 395 ? 17.502 -2.483 -6.460 1.00 74.12 395 PHE A CA 1
ATOM 3113 C C . PHE A 1 395 ? 17.024 -1.685 -5.253 1.00 74.12 395 PHE A C 1
ATOM 3115 O O . PHE A 1 395 ? 17.800 -1.332 -4.360 1.00 74.12 395 PHE A O 1
ATOM 3122 N N . LYS A 1 396 ? 15.711 -1.448 -5.210 1.00 73.31 396 LYS A N 1
ATOM 3123 C CA . LYS A 1 396 ? 15.032 -0.914 -4.028 1.00 73.31 396 LYS A CA 1
ATOM 3124 C C . LYS A 1 396 ? 14.827 -2.008 -2.979 1.00 73.31 396 LYS A C 1
ATOM 3126 O O . LYS A 1 396 ? 14.769 -3.195 -3.296 1.00 73.31 396 LYS A O 1
ATOM 3131 N N . THR A 1 397 ? 14.658 -1.585 -1.733 1.00 75.88 397 THR A N 1
ATOM 3132 C CA . THR A 1 397 ? 14.236 -2.458 -0.636 1.00 75.88 397 THR A CA 1
ATOM 3133 C C . THR A 1 397 ? 12.721 -2.682 -0.639 1.00 75.88 397 THR A C 1
ATOM 3135 O O . THR A 1 397 ? 11.975 -1.956 -1.303 1.00 75.88 397 THR A O 1
ATOM 3138 N N . TYR A 1 398 ? 12.269 -3.678 0.121 1.00 77.12 398 TYR A N 1
ATOM 3139 C CA . TYR A 1 398 ? 10.861 -4.050 0.259 1.00 77.12 398 TYR A CA 1
ATOM 3140 C C . TYR A 1 398 ? 10.434 -4.069 1.728 1.00 77.12 398 TYR A C 1
ATOM 3142 O O . TYR A 1 398 ? 11.286 -4.307 2.585 1.00 77.12 398 TYR A O 1
ATOM 3150 N N . PRO A 1 399 ? 9.130 -3.918 2.037 1.00 76.75 399 PRO A N 1
ATOM 3151 C CA . PRO A 1 399 ? 8.667 -3.776 3.410 1.00 76.75 399 PRO A CA 1
ATOM 3152 C C . PRO A 1 399 ? 9.068 -4.875 4.417 1.00 76.75 399 PRO A C 1
ATOM 3154 O O . PRO A 1 399 ? 9.215 -4.547 5.592 1.00 76.75 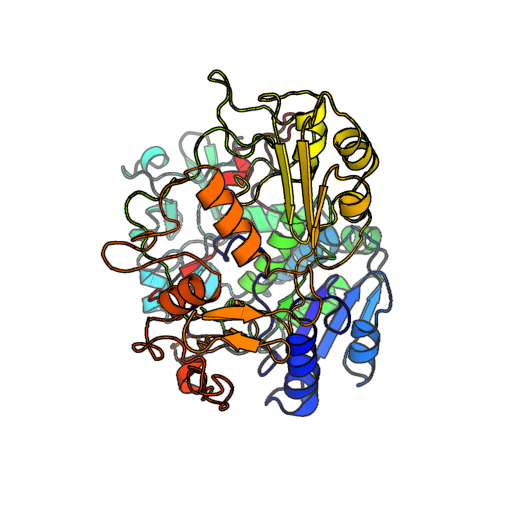399 PRO A O 1
ATOM 3157 N N . PRO A 1 400 ? 9.308 -6.154 4.040 1.00 81.50 400 PRO A N 1
ATOM 3158 C CA . PRO A 1 400 ? 9.780 -7.145 5.010 1.00 81.50 400 PRO A CA 1
ATOM 3159 C C . PRO A 1 400 ? 11.183 -6.829 5.553 1.00 81.50 400 PRO A C 1
ATOM 3161 O O . PRO A 1 400 ? 11.554 -7.307 6.621 1.00 81.50 400 PRO A O 1
ATOM 3164 N N . VAL A 1 401 ? 11.983 -6.045 4.824 1.00 84.38 401 VAL A N 1
ATOM 3165 C CA . VAL A 1 401 ? 13.313 -5.612 5.256 1.00 84.38 401 VAL A CA 1
ATOM 3166 C C . VAL A 1 401 ? 13.152 -4.400 6.175 1.00 84.38 401 VAL A C 1
ATOM 3168 O O . VAL A 1 401 ? 12.643 -3.359 5.762 1.00 84.38 401 VAL A O 1
ATOM 3171 N N . LYS A 1 402 ? 13.591 -4.549 7.430 1.00 85.94 402 LYS A N 1
ATOM 3172 C CA . LYS A 1 402 ? 13.395 -3.570 8.517 1.00 85.94 402 LYS A CA 1
ATOM 3173 C C . LYS A 1 402 ? 14.547 -2.568 8.680 1.00 85.94 402 LYS A C 1
ATOM 3175 O O . LYS A 1 402 ? 14.456 -1.705 9.543 1.00 85.94 402 LYS A O 1
ATOM 3180 N N . THR A 1 403 ? 15.600 -2.677 7.870 1.00 83.88 403 THR A N 1
ATOM 3181 C CA . THR A 1 403 ? 16.787 -1.804 7.893 1.00 83.88 403 THR A CA 1
ATOM 3182 C C . THR A 1 403 ? 17.091 -1.196 6.524 1.00 83.88 403 THR A C 1
ATOM 3184 O O . THR A 1 403 ? 16.584 -1.662 5.497 1.00 83.88 403 THR A O 1
ATOM 3187 N N . GLN A 1 404 ? 17.903 -0.129 6.488 1.00 80.12 404 GLN A N 1
ATOM 3188 C CA . GLN A 1 404 ? 18.288 0.515 5.226 1.00 80.12 404 GLN A CA 1
ATOM 3189 C C . GLN A 1 404 ? 19.244 -0.386 4.456 1.00 80.12 404 GLN A C 1
ATOM 3191 O O . GLN A 1 404 ? 20.249 -0.858 4.992 1.00 80.12 404 GLN A O 1
ATOM 3196 N N . VAL A 1 405 ? 18.935 -0.585 3.177 1.00 79.00 405 VAL A N 1
ATOM 3197 C CA . VAL A 1 405 ? 19.779 -1.332 2.242 1.00 79.00 405 VAL A CA 1
ATOM 3198 C C . VAL A 1 405 ? 19.899 -0.568 0.927 1.00 79.00 405 VAL A C 1
ATOM 3200 O O . VAL A 1 405 ? 18.964 0.128 0.516 1.00 79.00 405 VAL A O 1
ATOM 3203 N N . TRP A 1 406 ? 21.048 -0.699 0.268 1.00 78.31 406 TRP A N 1
ATOM 3204 C CA . TRP A 1 406 ? 21.252 -0.263 -1.112 1.00 78.31 406 TRP A CA 1
ATOM 3205 C C . TRP A 1 406 ? 21.640 -1.467 -1.962 1.00 78.31 406 TRP A C 1
ATOM 3207 O O . TRP A 1 406 ? 22.634 -2.129 -1.671 1.00 78.31 406 TRP A O 1
ATOM 3217 N N . GLY A 1 407 ? 20.856 -1.769 -2.996 1.00 77.81 407 GLY A N 1
ATOM 3218 C CA . GLY A 1 407 ? 21.227 -2.781 -3.975 1.00 77.81 407 GLY A CA 1
ATOM 3219 C C . GLY A 1 407 ? 21.984 -2.187 -5.160 1.00 77.81 407 GLY A C 1
ATOM 3220 O O . GLY A 1 407 ? 21.525 -1.210 -5.760 1.00 77.81 407 GLY A O 1
ATOM 3221 N N . VAL A 1 408 ? 23.090 -2.838 -5.514 1.00 78.75 408 VAL A N 1
ATOM 3222 C CA . VAL A 1 408 ? 23.812 -2.656 -6.777 1.00 78.75 408 VAL A CA 1
ATOM 3223 C C . VAL A 1 408 ? 23.770 -3.971 -7.539 1.00 78.75 408 VAL A C 1
ATOM 3225 O O . VAL A 1 408 ? 23.985 -5.043 -6.971 1.00 78.75 408 VAL A O 1
ATOM 3228 N N . ARG A 1 409 ? 23.467 -3.882 -8.823 1.00 83.44 409 ARG A N 1
ATOM 3229 C CA . ARG A 1 409 ? 23.609 -4.938 -9.815 1.00 83.44 409 ARG A CA 1
ATOM 3230 C C . ARG A 1 409 ? 24.779 -4.568 -10.710 1.00 83.44 409 ARG A C 1
ATOM 3232 O O . ARG A 1 409 ? 24.928 -3.399 -11.048 1.00 83.44 409 ARG A O 1
ATOM 3239 N N . GLN A 1 410 ? 25.551 -5.563 -11.117 1.00 82.94 410 GLN A N 1
ATOM 3240 C CA . GLN A 1 410 ? 26.548 -5.418 -12.170 1.00 82.94 410 GLN A CA 1
ATOM 3241 C C . GLN A 1 410 ? 26.425 -6.591 -13.148 1.00 82.94 410 GLN A C 1
ATOM 3243 O O . GLN A 1 410 ? 25.896 -7.640 -12.750 1.00 82.94 410 GLN A O 1
ATOM 3248 N N . PRO A 1 411 ? 26.918 -6.440 -14.385 1.00 86.88 411 PRO A N 1
ATOM 3249 C CA . PRO A 1 411 ? 26.996 -7.546 -15.325 1.00 86.88 411 PRO A CA 1
ATOM 3250 C C . PRO A 1 411 ? 27.838 -8.696 -14.749 1.00 86.88 411 PRO A C 1
ATOM 3252 O O . PRO A 1 411 ? 28.952 -8.491 -14.276 1.00 86.88 411 PRO A O 1
ATOM 3255 N N . VAL A 1 412 ? 27.298 -9.912 -14.776 1.00 88.12 412 VAL A N 1
ATOM 3256 C CA . VAL A 1 412 ? 28.034 -11.168 -14.536 1.00 88.12 412 VAL A CA 1
ATOM 3257 C C . VAL A 1 412 ? 28.627 -11.689 -15.846 1.00 88.12 412 VAL A C 1
ATOM 3259 O O . VAL A 1 412 ? 29.591 -12.451 -15.846 1.00 88.12 412 VAL A O 1
ATOM 3262 N N . VAL A 1 413 ? 28.031 -11.282 -16.964 1.00 89.94 413 VAL A N 1
ATOM 3263 C CA . VAL A 1 413 ? 28.388 -11.678 -18.321 1.00 89.94 413 VAL A CA 1
ATOM 3264 C C . VAL A 1 413 ? 28.301 -10.473 -19.269 1.00 89.94 413 VAL A C 1
ATOM 3266 O O . VAL A 1 413 ? 27.621 -9.481 -18.986 1.00 89.94 413 VAL A O 1
ATOM 3269 N N . GLY A 1 414 ? 29.025 -10.552 -20.387 1.00 88.88 414 GLY A N 1
ATOM 3270 C CA . GLY A 1 414 ? 29.461 -9.364 -21.128 1.00 88.88 414 GLY A CA 1
ATOM 3271 C C . GLY A 1 414 ? 30.605 -8.650 -20.398 1.00 88.88 414 GLY A C 1
ATOM 3272 O O . GLY A 1 414 ? 31.026 -9.078 -19.322 1.00 88.88 414 GLY A O 1
ATOM 3273 N N . THR A 1 415 ? 31.144 -7.588 -20.989 1.00 87.94 415 THR A N 1
ATOM 3274 C CA . THR A 1 415 ? 32.311 -6.874 -20.438 1.00 87.94 415 THR A CA 1
ATOM 3275 C C . THR A 1 415 ? 32.148 -5.373 -20.578 1.00 87.94 415 THR A C 1
ATOM 3277 O O . THR A 1 415 ? 31.673 -4.914 -21.607 1.00 87.94 415 THR A O 1
ATOM 3280 N N . ILE A 1 416 ? 32.579 -4.611 -19.580 1.00 88.06 416 ILE A N 1
ATOM 3281 C CA . ILE A 1 416 ? 32.687 -3.152 -19.674 1.00 88.06 416 ILE A CA 1
ATOM 3282 C C . ILE A 1 416 ? 34.139 -2.832 -20.014 1.00 88.06 416 ILE A C 1
ATOM 3284 O O . ILE A 1 416 ? 35.042 -3.342 -19.351 1.00 88.06 416 ILE A O 1
ATOM 3288 N N . ASP A 1 417 ? 34.365 -2.044 -21.061 1.00 88.12 417 ASP A N 1
ATOM 3289 C CA . ASP A 1 417 ? 35.711 -1.583 -21.399 1.00 88.12 417 ASP A CA 1
ATOM 3290 C C . ASP A 1 417 ? 36.240 -0.670 -20.273 1.00 88.12 417 ASP A C 1
ATOM 3292 O O . ASP A 1 417 ? 35.562 0.292 -19.909 1.00 88.12 417 ASP A O 1
ATOM 3296 N N . PRO A 1 418 ? 37.420 -0.936 -19.689 1.00 85.19 418 PRO A N 1
ATOM 3297 C CA . PRO A 1 418 ? 37.918 -0.166 -18.549 1.00 85.19 418 PRO A CA 1
ATOM 3298 C C . PRO A 1 418 ? 38.337 1.267 -18.911 1.00 85.19 418 PRO A C 1
ATOM 3300 O O . PRO A 1 418 ? 38.520 2.087 -18.018 1.00 85.19 418 PRO A O 1
ATOM 3303 N N . VAL A 1 419 ? 38.503 1.579 -20.201 1.00 85.31 419 VAL A N 1
ATOM 3304 C CA . VAL A 1 419 ? 38.916 2.899 -20.690 1.00 85.31 419 VAL A CA 1
ATOM 3305 C C . VAL A 1 419 ? 37.721 3.673 -21.233 1.00 85.31 419 VAL A C 1
ATOM 3307 O O . VAL A 1 419 ? 37.524 4.832 -20.870 1.00 85.31 419 VAL A O 1
ATOM 3310 N N . THR A 1 420 ? 36.922 3.062 -22.112 1.00 86.88 420 THR A N 1
ATOM 3311 C CA . THR A 1 420 ? 35.779 3.752 -22.736 1.00 86.88 420 THR A CA 1
ATOM 3312 C C . THR A 1 420 ? 34.503 3.652 -21.910 1.00 86.88 420 THR A C 1
ATOM 3314 O O . THR A 1 420 ? 33.582 4.446 -22.103 1.00 86.88 420 THR A O 1
ATOM 3317 N N . HIS A 1 421 ? 34.453 2.705 -20.969 1.00 88.69 421 HIS A N 1
ATOM 3318 C CA . HIS A 1 421 ? 33.271 2.350 -20.188 1.00 88.69 421 HIS A CA 1
ATOM 3319 C C . HIS A 1 421 ? 32.087 1.844 -21.017 1.00 88.69 421 HIS A C 1
ATOM 3321 O O . HIS A 1 421 ? 30.962 1.764 -20.520 1.00 88.69 421 HIS A O 1
ATOM 3327 N N . ASP A 1 422 ? 32.321 1.479 -22.275 1.00 87.88 422 ASP A N 1
ATOM 3328 C CA . ASP A 1 422 ? 31.271 0.928 -23.116 1.00 87.88 422 ASP A CA 1
ATOM 3329 C C . ASP A 1 422 ? 30.988 -0.521 -22.730 1.00 87.88 422 ASP A C 1
ATOM 3331 O O . ASP A 1 422 ? 31.895 -1.335 -22.525 1.00 87.88 422 ASP A O 1
ATOM 3335 N N . TYR A 1 423 ? 29.702 -0.854 -22.642 1.00 89.56 423 TYR A N 1
ATOM 3336 C CA . TYR A 1 423 ? 29.275 -2.223 -22.421 1.00 89.56 423 TYR A CA 1
ATOM 3337 C C . TYR A 1 423 ? 29.343 -3.020 -23.726 1.00 89.56 423 TYR A C 1
ATOM 3339 O O . TYR A 1 423 ? 28.688 -2.694 -24.717 1.00 89.56 423 TYR A O 1
ATOM 3347 N N . LYS A 1 424 ? 30.099 -4.115 -23.703 1.00 90.94 424 LYS A N 1
ATOM 3348 C CA . LYS A 1 424 ? 30.131 -5.131 -24.748 1.00 90.94 424 LYS A CA 1
ATOM 3349 C C . LYS A 1 424 ? 29.207 -6.295 -24.358 1.00 90.94 424 LYS A C 1
ATOM 3351 O O . LYS A 1 424 ? 29.542 -7.055 -23.440 1.00 90.94 424 LYS A O 1
ATOM 3356 N N . PRO A 1 425 ? 28.073 -6.467 -25.055 1.00 91.31 425 PRO A N 1
ATOM 3357 C CA . PRO A 1 425 ? 27.142 -7.565 -24.812 1.00 91.31 425 PRO A CA 1
ATOM 3358 C C . PRO A 1 425 ? 27.742 -8.916 -25.221 1.00 91.31 425 PRO A C 1
ATOM 3360 O O . PRO A 1 425 ? 28.668 -8.994 -26.031 1.00 91.31 425 PRO A O 1
ATOM 3363 N N . ILE A 1 426 ? 27.163 -10.007 -24.715 1.00 92.12 426 ILE A N 1
ATOM 3364 C CA . ILE A 1 426 ? 27.487 -11.360 -25.200 1.00 92.12 426 ILE A CA 1
ATOM 3365 C C . ILE A 1 426 ? 26.958 -11.558 -26.624 1.00 92.12 426 ILE A C 1
ATOM 3367 O O . ILE A 1 426 ? 27.580 -12.239 -27.439 1.00 92.12 426 ILE A O 1
ATOM 3371 N N . ARG A 1 427 ? 25.784 -10.987 -26.916 1.00 90.12 427 ARG A N 1
ATOM 3372 C CA . ARG A 1 427 ? 25.131 -11.071 -28.224 1.00 90.12 427 ARG A CA 1
ATOM 3373 C C . ARG A 1 427 ? 25.457 -9.828 -29.054 1.00 90.12 427 ARG A C 1
ATOM 3375 O O . ARG A 1 427 ? 25.228 -8.731 -28.553 1.00 90.12 427 ARG A O 1
ATOM 3382 N N . PRO A 1 428 ? 25.941 -9.984 -30.298 1.00 81.38 428 PRO A N 1
ATOM 3383 C CA . PRO A 1 428 ? 26.577 -8.904 -31.058 1.00 81.38 428 PRO A CA 1
ATOM 3384 C C . PRO A 1 428 ? 25.694 -7.688 -31.394 1.00 81.38 428 PRO A C 1
ATOM 3386 O O . PRO A 1 428 ? 26.254 -6.651 -31.728 1.00 81.38 428 PRO A O 1
ATOM 3389 N N . ASP A 1 429 ? 24.370 -7.760 -31.219 1.00 87.56 429 ASP A N 1
ATOM 3390 C CA . ASP A 1 429 ? 23.443 -6.657 -31.526 1.00 87.56 429 ASP A CA 1
ATOM 3391 C C . ASP A 1 429 ? 22.639 -6.151 -30.317 1.00 87.56 429 ASP A C 1
ATOM 3393 O O . ASP A 1 429 ? 21.847 -5.216 -30.443 1.00 87.56 429 ASP A O 1
ATOM 3397 N N . ASN A 1 430 ? 22.830 -6.744 -29.135 1.00 92.69 430 ASN A N 1
ATOM 3398 C CA . ASN A 1 430 ? 22.120 -6.310 -27.935 1.00 92.69 430 ASN A CA 1
ATOM 3399 C C . ASN A 1 430 ? 22.737 -5.020 -27.383 1.00 92.69 430 ASN A C 1
ATOM 3401 O O . ASN A 1 430 ? 23.939 -4.784 -27.471 1.00 92.69 430 ASN A O 1
ATOM 3405 N N . ARG A 1 431 ? 21.928 -4.197 -26.725 1.00 92.62 431 ARG A N 1
ATOM 3406 C CA . ARG A 1 431 ? 22.411 -3.083 -25.898 1.00 92.62 431 ARG A CA 1
ATOM 3407 C C . ARG A 1 431 ? 21.628 -3.057 -24.604 1.00 92.62 431 ARG A C 1
ATOM 3409 O O . ARG A 1 431 ? 20.518 -3.571 -24.557 1.00 92.62 431 ARG A O 1
ATOM 3416 N N . THR A 1 432 ? 22.183 -2.467 -23.551 1.00 93.12 432 THR A N 1
ATOM 3417 C CA . THR A 1 432 ? 21.367 -2.243 -22.355 1.00 93.12 432 THR A CA 1
ATOM 3418 C C . THR A 1 432 ? 20.247 -1.252 -22.691 1.00 93.12 432 THR A C 1
ATOM 3420 O O . THR A 1 432 ? 20.439 -0.334 -23.492 1.00 93.12 432 THR A O 1
ATOM 3423 N N . GLY A 1 433 ? 19.075 -1.406 -22.081 1.00 93.38 433 GLY A N 1
ATOM 3424 C CA . GLY A 1 433 ? 17.943 -0.504 -22.291 1.00 93.38 433 GLY A CA 1
ATOM 3425 C C . GLY A 1 433 ? 18.297 0.945 -21.957 1.00 93.38 433 GLY A C 1
ATOM 3426 O O . GLY A 1 433 ? 17.854 1.861 -22.646 1.00 93.38 433 GLY A O 1
ATOM 3427 N N . ASP A 1 434 ? 19.166 1.146 -20.964 1.00 92.50 434 ASP A N 1
ATOM 3428 C CA . ASP A 1 434 ? 19.710 2.457 -20.613 1.00 92.50 434 ASP A CA 1
ATOM 3429 C C . ASP A 1 434 ? 20.555 3.038 -21.763 1.00 92.50 434 ASP A C 1
ATOM 3431 O O . ASP A 1 434 ? 20.334 4.182 -22.155 1.00 92.50 434 ASP A O 1
ATOM 3435 N N . ASP A 1 435 ? 21.455 2.252 -22.370 1.00 94.19 435 ASP A N 1
ATOM 3436 C CA . ASP A 1 435 ? 22.234 2.682 -23.544 1.00 94.19 435 ASP A CA 1
ATOM 3437 C C . ASP A 1 435 ? 21.330 3.026 -24.730 1.00 94.19 435 ASP A C 1
ATOM 3439 O O . ASP A 1 435 ? 21.517 4.062 -25.365 1.00 94.19 435 ASP A O 1
ATOM 3443 N N . ILE A 1 436 ? 20.317 2.199 -25.009 1.00 95.56 436 ILE A N 1
ATOM 3444 C CA . ILE A 1 436 ? 19.349 2.455 -26.086 1.00 95.56 436 ILE A CA 1
ATOM 3445 C C . ILE A 1 436 ? 18.653 3.803 -25.861 1.00 95.56 436 ILE A C 1
ATOM 3447 O O . ILE A 1 436 ? 18.584 4.625 -26.776 1.00 95.56 436 ILE A O 1
ATOM 3451 N N . LEU A 1 437 ? 18.169 4.063 -24.643 1.00 94.12 437 LEU A N 1
ATOM 3452 C CA . LEU A 1 437 ? 17.496 5.317 -24.303 1.00 94.12 437 LEU A CA 1
ATOM 3453 C C . LEU A 1 437 ? 18.438 6.526 -24.387 1.00 94.12 437 LEU A C 1
ATOM 3455 O O . LEU A 1 437 ? 18.034 7.565 -24.909 1.00 94.12 437 LEU A O 1
ATOM 3459 N N . ILE A 1 438 ? 19.686 6.397 -23.926 1.00 93.88 438 ILE A N 1
ATOM 3460 C CA . ILE A 1 438 ? 20.699 7.461 -24.005 1.00 93.88 438 ILE A CA 1
ATOM 3461 C C . ILE A 1 438 ? 21.048 7.769 -25.466 1.00 93.88 438 ILE A C 1
ATOM 3463 O O . ILE A 1 438 ? 21.110 8.937 -25.852 1.00 93.88 438 ILE A O 1
ATOM 3467 N N . MET A 1 439 ? 21.227 6.745 -26.302 1.00 94.31 439 MET A N 1
ATOM 3468 C CA . MET A 1 439 ? 21.489 6.911 -27.734 1.00 94.31 439 MET A CA 1
ATOM 3469 C C . MET A 1 439 ? 20.332 7.624 -28.439 1.00 94.31 439 MET A C 1
ATOM 3471 O O . MET A 1 439 ? 20.565 8.602 -29.148 1.00 94.31 439 MET A O 1
ATOM 3475 N N . LEU A 1 440 ? 19.089 7.191 -28.199 1.00 93.75 440 LEU A N 1
ATOM 3476 C CA . LEU A 1 440 ? 17.897 7.842 -28.750 1.00 93.75 440 LEU A CA 1
ATOM 3477 C C . LEU A 1 440 ? 17.785 9.299 -28.289 1.00 93.75 440 LEU A C 1
ATOM 3479 O O . LEU A 1 440 ? 17.465 10.177 -29.089 1.00 93.75 440 LEU A O 1
ATOM 3483 N N . ALA A 1 441 ? 18.064 9.572 -27.013 1.00 92.12 441 ALA A N 1
ATOM 3484 C CA . ALA A 1 441 ? 18.035 10.923 -26.470 1.00 92.12 441 ALA A CA 1
ATOM 3485 C C . ALA A 1 441 ? 19.072 11.837 -27.136 1.00 92.12 441 ALA A C 1
ATOM 3487 O O . ALA A 1 441 ? 18.733 12.966 -27.496 1.00 92.12 441 ALA A O 1
ATOM 3488 N N . LYS A 1 442 ? 20.300 11.343 -27.349 1.00 93.31 442 LYS A N 1
ATOM 3489 C CA . LYS A 1 442 ? 21.367 12.068 -28.055 1.00 93.31 442 LYS A CA 1
ATOM 3490 C C . LYS A 1 442 ? 20.994 12.349 -29.509 1.00 93.31 442 LYS A C 1
ATOM 3492 O O . LYS A 1 442 ? 21.123 13.488 -29.946 1.00 93.31 442 LYS A O 1
ATOM 3497 N N . GLU A 1 443 ? 20.467 11.355 -30.220 1.00 94.44 443 GLU A N 1
ATOM 3498 C CA . GLU A 1 443 ? 20.043 11.503 -31.620 1.00 94.44 443 GLU A CA 1
ATOM 3499 C C . GLU A 1 443 ? 18.883 12.500 -31.766 1.00 94.44 443 GLU A C 1
ATOM 3501 O O . GLU A 1 443 ? 18.832 13.298 -32.696 1.00 94.44 443 GLU A O 1
ATOM 3506 N N . CYS A 1 444 ? 17.975 12.527 -30.788 1.00 91.25 444 CYS A N 1
ATOM 3507 C CA . CYS A 1 444 ? 16.886 13.501 -30.731 1.00 91.25 444 CYS A CA 1
ATOM 3508 C C . CYS A 1 444 ? 17.334 14.904 -30.277 1.00 91.25 444 CYS A C 1
ATOM 3510 O O . CYS A 1 444 ? 16.491 15.801 -30.174 1.00 91.25 444 CYS A O 1
ATOM 3512 N N . GLY A 1 445 ? 18.613 15.099 -29.934 1.00 89.94 445 GLY A N 1
ATOM 3513 C CA . GLY A 1 445 ? 19.126 16.353 -29.382 1.00 89.94 445 GLY A CA 1
ATOM 3514 C C . GLY A 1 445 ? 18.463 16.746 -28.057 1.00 89.94 445 GLY A C 1
ATOM 3515 O O . GLY A 1 445 ? 18.248 17.933 -27.793 1.00 89.94 445 GLY A O 1
ATOM 3516 N N . LEU A 1 446 ? 18.062 15.767 -27.236 1.00 87.81 446 LEU A N 1
ATOM 3517 C CA . LEU A 1 446 ? 17.503 16.048 -25.917 1.00 87.81 446 LEU A CA 1
ATOM 3518 C C . LEU A 1 446 ? 18.591 16.616 -24.993 1.00 87.81 446 LEU A C 1
ATOM 3520 O O . LEU A 1 446 ? 19.736 16.166 -25.041 1.00 87.81 446 LEU A O 1
ATOM 3524 N N . PRO A 1 447 ? 18.247 17.579 -24.116 1.00 84.38 447 PRO A N 1
ATOM 3525 C CA . PRO A 1 447 ? 19.190 18.050 -23.110 1.00 84.38 447 PRO A CA 1
ATOM 3526 C C . PRO A 1 447 ? 19.526 16.908 -22.143 1.00 84.38 447 PRO A C 1
ATOM 3528 O O . PRO A 1 447 ? 18.789 15.923 -22.072 1.00 84.38 447 PRO A O 1
ATOM 3531 N N . THR A 1 448 ? 20.580 17.073 -21.342 1.00 86.25 448 THR A N 1
ATOM 3532 C CA . THR A 1 448 ? 20.958 16.163 -20.239 1.00 86.25 448 THR A CA 1
ATOM 3533 C C . THR A 1 448 ? 21.523 14.791 -20.617 1.00 86.25 448 THR A C 1
ATOM 3535 O O . THR A 1 448 ? 21.674 13.937 -19.754 1.00 86.25 448 THR A O 1
ATOM 3538 N N . PHE A 1 449 ? 21.907 14.587 -21.877 1.00 90.25 449 PHE A N 1
ATOM 3539 C CA . PHE A 1 449 ? 22.644 13.403 -22.329 1.00 90.25 449 PHE A CA 1
ATOM 3540 C C . PHE A 1 449 ? 23.806 13.819 -23.232 1.00 90.25 449 PHE A C 1
ATOM 3542 O O . PHE A 1 449 ? 23.745 14.852 -23.897 1.00 90.25 449 PHE A O 1
ATOM 3549 N N . GLY A 1 450 ? 24.869 13.018 -23.265 1.00 90.12 450 GLY A N 1
ATOM 3550 C CA . GLY A 1 450 ? 26.116 13.370 -23.942 1.00 90.12 450 GLY A CA 1
ATOM 3551 C C . GLY A 1 450 ? 27.059 14.195 -23.062 1.00 90.12 450 GLY A C 1
ATOM 3552 O O . GLY A 1 450 ? 27.132 13.974 -21.852 1.00 90.12 450 GLY A O 1
ATOM 3553 N N . LYS A 1 451 ? 27.807 15.120 -23.676 1.00 90.56 451 LYS A N 1
ATOM 3554 C CA . LYS A 1 451 ? 28.764 15.989 -22.974 1.00 90.56 451 LYS A CA 1
ATOM 3555 C C . LYS A 1 451 ? 28.044 16.839 -21.922 1.00 90.56 451 LYS A C 1
ATOM 3557 O O . LYS A 1 451 ? 27.046 17.476 -22.246 1.00 90.56 451 LYS A O 1
ATOM 3562 N N . ASP A 1 452 ? 28.561 16.848 -20.694 1.00 90.19 452 ASP A N 1
ATOM 3563 C CA . ASP A 1 452 ? 28.017 17.600 -19.552 1.00 90.19 452 ASP A CA 1
ATOM 3564 C C . ASP A 1 452 ? 26.527 17.302 -19.255 1.00 90.19 452 ASP A C 1
ATOM 3566 O O . ASP A 1 452 ? 25.799 18.129 -18.698 1.00 90.19 452 ASP A O 1
ATOM 3570 N N . GLY A 1 453 ? 26.042 16.111 -19.632 1.00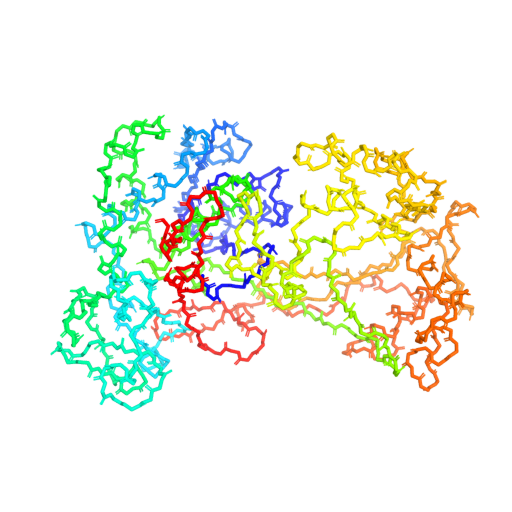 89.00 453 GLY A N 1
ATOM 3571 C CA . GLY A 1 453 ? 24.644 15.712 -19.450 1.00 89.00 453 GLY A CA 1
ATOM 3572 C C . GLY A 1 453 ? 24.208 15.659 -17.980 1.00 89.00 453 GLY A C 1
ATOM 3573 O O . GLY A 1 453 ? 23.067 15.996 -17.658 1.00 89.00 453 GLY A O 1
ATOM 3574 N N . GLY A 1 454 ? 25.126 15.293 -17.082 1.00 87.94 454 GLY A N 1
ATOM 3575 C CA . GLY A 1 454 ? 24.939 15.279 -15.629 1.00 87.94 454 GLY A CA 1
ATOM 3576 C C . GLY A 1 454 ? 25.403 16.568 -14.945 1.00 87.94 454 GLY A C 1
ATOM 3577 O O . GLY A 1 454 ? 25.671 16.551 -13.748 1.00 87.94 454 GLY A O 1
ATOM 3578 N N . GLY A 1 455 ? 25.550 17.662 -15.702 1.00 87.31 455 GLY A N 1
ATOM 3579 C CA . GLY A 1 455 ? 26.168 18.908 -15.252 1.00 87.31 455 GLY A CA 1
ATOM 3580 C C . GLY A 1 455 ? 27.615 19.054 -15.730 1.00 87.31 455 GLY A C 1
ATOM 3581 O O . GLY A 1 455 ? 28.189 18.158 -16.350 1.00 87.31 455 GLY A O 1
ATOM 3582 N N . LYS A 1 456 ? 28.216 20.217 -15.456 1.00 87.69 456 LYS A N 1
ATOM 3583 C CA . LYS A 1 456 ? 29.561 20.565 -15.940 1.00 87.69 456 LYS A CA 1
ATOM 3584 C C . LYS A 1 456 ? 30.610 19.525 -15.521 1.00 87.69 456 LYS A C 1
ATOM 3586 O O . LYS A 1 456 ? 30.884 19.366 -14.335 1.00 87.69 456 LYS A O 1
ATOM 3591 N N . GLY A 1 457 ? 31.254 18.892 -16.499 1.00 87.94 457 GLY A N 1
ATOM 3592 C CA . GLY A 1 457 ? 32.280 17.867 -16.308 1.00 87.94 457 GLY A CA 1
ATOM 3593 C C . GLY A 1 457 ? 31.741 16.445 -16.134 1.00 87.94 457 GLY A C 1
ATOM 3594 O O . GLY A 1 457 ? 32.546 15.531 -15.976 1.00 87.94 457 GLY A O 1
ATOM 3595 N N . VAL A 1 458 ? 30.420 16.245 -16.174 1.00 90.00 458 VAL A N 1
ATOM 3596 C CA . VAL A 1 458 ? 29.769 14.943 -15.983 1.00 90.00 458 VAL A CA 1
ATOM 3597 C C . VAL A 1 458 ? 29.098 14.516 -17.283 1.00 90.00 458 VAL A C 1
ATOM 3599 O O . VAL A 1 458 ? 27.980 14.921 -17.608 1.00 90.00 458 VAL A O 1
ATOM 3602 N N . ASP A 1 459 ? 29.802 13.685 -18.043 1.00 91.69 459 ASP A N 1
ATOM 3603 C CA . ASP A 1 459 ? 29.312 13.164 -19.316 1.00 91.69 459 ASP A CA 1
ATOM 3604 C C . ASP A 1 459 ? 28.360 11.983 -19.095 1.00 91.69 459 ASP A C 1
ATOM 3606 O O . ASP A 1 459 ? 28.605 11.140 -18.240 1.00 91.69 459 ASP A O 1
ATOM 3610 N N . LEU A 1 460 ? 27.285 11.911 -19.885 1.00 92.75 460 LEU A N 1
ATOM 3611 C CA . LEU A 1 460 ? 26.278 10.843 -19.849 1.00 92.75 460 LEU A CA 1
ATOM 3612 C C . LEU A 1 460 ? 26.087 10.249 -21.251 1.00 92.75 460 LEU A C 1
ATOM 3614 O O . LEU A 1 460 ? 25.078 10.484 -21.921 1.00 92.75 460 LEU A O 1
ATOM 3618 N N . ASN A 1 461 ? 27.100 9.533 -21.735 1.00 93.25 461 ASN A N 1
ATOM 3619 C CA . ASN A 1 461 ? 27.136 8.920 -23.065 1.00 93.25 461 ASN A CA 1
ATOM 3620 C C . ASN A 1 461 ? 26.669 7.467 -23.100 1.00 93.25 461 ASN A C 1
ATOM 3622 O O . ASN A 1 461 ? 26.270 7.016 -24.172 1.00 93.25 461 ASN A O 1
ATOM 3626 N N . ASN A 1 462 ? 26.731 6.763 -21.971 1.00 93.06 462 ASN A N 1
ATOM 3627 C CA . ASN A 1 462 ? 26.379 5.354 -21.851 1.00 93.06 462 ASN A CA 1
ATOM 3628 C C . ASN A 1 462 ? 25.846 5.034 -20.441 1.00 93.06 462 ASN A C 1
ATOM 3630 O O . ASN A 1 462 ? 25.874 5.861 -19.521 1.00 93.06 462 ASN A O 1
ATOM 3634 N N . SER A 1 463 ? 25.328 3.822 -20.293 1.00 92.06 463 SER A N 1
ATOM 3635 C CA . SER A 1 463 ? 24.729 3.286 -19.078 1.00 92.06 463 SER A CA 1
ATOM 3636 C C . SER A 1 463 ? 25.720 3.247 -17.916 1.00 92.06 463 SER A C 1
ATOM 3638 O O . SER A 1 463 ? 25.329 3.561 -16.791 1.00 92.06 463 SER A O 1
ATOM 3640 N N . TRP A 1 464 ? 27.001 2.945 -18.167 1.00 91.19 464 TRP A N 1
ATOM 3641 C CA . TRP A 1 464 ? 28.035 2.994 -17.131 1.00 91.19 464 TRP A CA 1
ATOM 3642 C C . TRP A 1 464 ? 28.151 4.384 -16.523 1.00 91.19 464 TRP A C 1
ATOM 3644 O O . TRP A 1 464 ? 28.008 4.512 -15.315 1.00 91.19 464 TRP A O 1
ATOM 3654 N N . GLN A 1 465 ? 28.338 5.425 -17.336 1.00 91.56 465 GLN A N 1
ATOM 3655 C CA . GLN A 1 465 ? 28.474 6.801 -16.847 1.00 91.56 465 GLN A CA 1
ATOM 3656 C C . GLN A 1 465 ? 27.240 7.265 -16.061 1.00 91.56 465 GLN A C 1
ATOM 3658 O O . GLN A 1 465 ? 27.371 7.913 -15.023 1.00 91.56 465 GLN A O 1
ATOM 3663 N N . PHE A 1 466 ? 26.039 6.888 -16.513 1.00 91.75 466 PHE A N 1
ATOM 3664 C CA . PHE A 1 466 ? 24.806 7.175 -15.781 1.00 91.75 466 PHE A CA 1
ATOM 3665 C C . PHE A 1 466 ? 24.775 6.496 -14.411 1.00 91.75 466 PHE A C 1
ATOM 3667 O O . PHE A 1 466 ? 24.490 7.148 -13.406 1.00 91.75 466 PHE A O 1
ATOM 3674 N N . TRP A 1 467 ? 25.047 5.192 -14.356 1.00 89.56 467 TRP A N 1
ATOM 3675 C CA . TRP A 1 467 ? 25.006 4.453 -13.099 1.00 89.56 467 TRP A CA 1
ATOM 3676 C C . TRP A 1 467 ? 26.164 4.826 -12.176 1.00 89.56 467 TRP A C 1
ATOM 3678 O O . TRP A 1 467 ? 25.959 4.888 -10.970 1.00 89.56 467 TRP A O 1
ATOM 3688 N N . ASP A 1 468 ? 27.337 5.129 -12.719 1.00 88.94 468 ASP A N 1
ATOM 3689 C CA . ASP A 1 468 ? 28.479 5.670 -11.992 1.00 88.94 468 ASP A CA 1
ATOM 3690 C C . ASP A 1 468 ? 28.092 6.953 -11.252 1.00 88.94 468 ASP A C 1
ATOM 3692 O O . ASP A 1 468 ? 28.132 6.992 -10.023 1.00 88.94 468 ASP A O 1
ATOM 3696 N N . GLU A 1 469 ? 27.564 7.947 -11.967 1.00 89.44 469 GLU A N 1
ATOM 3697 C CA . GLU A 1 469 ? 27.071 9.182 -11.353 1.00 89.44 469 GLU A CA 1
ATOM 3698 C C . GLU A 1 469 ? 25.903 8.940 -10.386 1.00 89.44 469 GLU A C 1
ATOM 3700 O O . GLU A 1 469 ? 25.855 9.514 -9.296 1.00 89.44 469 GLU A O 1
ATOM 3705 N N . TYR A 1 470 ? 24.983 8.034 -10.727 1.00 88.06 470 TYR A N 1
ATOM 3706 C CA . TYR A 1 470 ? 23.891 7.656 -9.835 1.00 88.06 470 TYR A CA 1
ATOM 3707 C C . TYR A 1 470 ? 24.419 7.088 -8.518 1.00 88.06 470 TYR A C 1
ATOM 3709 O O . TYR A 1 470 ? 23.858 7.357 -7.455 1.00 88.06 470 TYR A O 1
ATOM 3717 N N . TYR A 1 471 ? 25.476 6.280 -8.566 1.00 83.44 471 TYR A N 1
ATOM 3718 C CA . TYR A 1 471 ? 26.043 5.653 -7.386 1.00 83.44 471 TYR A CA 1
ATOM 3719 C C . TYR A 1 471 ? 27.025 6.536 -6.636 1.00 83.44 471 TYR A C 1
ATOM 3721 O O . TYR A 1 471 ? 27.162 6.256 -5.451 1.00 83.44 471 TYR A O 1
ATOM 3729 N N . LYS A 1 472 ? 27.583 7.606 -7.235 1.00 83.56 472 LYS A N 1
ATOM 3730 C CA . LYS A 1 472 ? 28.494 8.630 -6.655 1.00 83.56 472 LYS A CA 1
ATOM 3731 C C . LYS A 1 472 ? 27.939 9.423 -5.456 1.00 83.56 472 LYS A C 1
ATOM 3733 O O . LYS A 1 472 ? 28.064 10.636 -5.326 1.00 83.56 472 LYS A O 1
ATOM 3738 N N . HIS A 1 473 ? 27.327 8.719 -4.512 1.00 73.12 473 HIS A N 1
ATOM 3739 C CA . HIS A 1 473 ? 26.748 9.195 -3.269 1.00 73.12 473 HIS A CA 1
ATOM 3740 C C . HIS A 1 473 ? 26.998 8.148 -2.172 1.00 73.12 473 HIS A C 1
ATOM 3742 O O . HIS A 1 473 ? 26.972 6.940 -2.397 1.00 73.12 473 HIS A O 1
ATOM 3748 N N . LYS A 1 474 ? 27.148 8.599 -0.924 1.00 69.81 474 LYS A N 1
ATOM 3749 C CA . LYS A 1 474 ? 27.413 7.734 0.247 1.00 69.81 474 LYS A CA 1
ATOM 3750 C C . LYS A 1 474 ? 28.741 6.964 0.135 1.00 69.81 474 LYS A C 1
ATOM 3752 O O . LYS A 1 474 ? 29.775 7.600 0.269 1.00 69.81 474 LYS A O 1
ATOM 3757 N N . ASP A 1 475 ? 28.705 5.638 -0.025 1.00 59.78 475 ASP A N 1
ATOM 3758 C CA . ASP A 1 475 ? 29.882 4.758 0.110 1.00 59.78 475 ASP A CA 1
ATOM 3759 C C . ASP A 1 475 ? 30.589 4.494 -1.226 1.00 59.78 475 ASP A C 1
ATOM 3761 O O . ASP A 1 475 ? 31.696 3.973 -1.227 1.00 59.78 475 ASP A O 1
ATOM 3765 N N . PHE A 1 476 ? 29.986 4.893 -2.349 1.00 69.69 476 PHE A N 1
ATOM 3766 C CA . PHE A 1 476 ? 30.630 4.895 -3.664 1.00 69.69 476 PHE A CA 1
ATOM 3767 C C . PHE A 1 476 ? 31.020 6.328 -4.041 1.00 69.69 476 PHE A C 1
ATOM 3769 O O . PHE A 1 476 ? 30.753 6.762 -5.149 1.00 69.69 476 PHE A O 1
ATOM 3776 N N . GLY A 1 477 ? 31.583 7.109 -3.109 1.00 73.12 477 GLY A N 1
ATOM 3777 C CA . GLY A 1 477 ? 31.981 8.502 -3.378 1.00 73.12 477 GLY A CA 1
ATOM 3778 C C . GLY A 1 477 ? 32.957 8.637 -4.554 1.00 73.12 477 GLY A C 1
ATOM 3779 O O . GLY A 1 477 ? 32.896 9.623 -5.282 1.00 73.12 477 GLY A O 1
ATOM 3780 N N . ASP A 1 478 ? 33.773 7.605 -4.773 1.00 76.94 478 ASP A N 1
ATOM 3781 C CA . ASP A 1 478 ? 34.695 7.492 -5.908 1.00 76.94 478 ASP A CA 1
ATOM 3782 C C . ASP A 1 478 ? 34.020 6.951 -7.186 1.00 76.94 478 ASP A C 1
ATOM 3784 O O . ASP A 1 478 ? 34.637 6.921 -8.246 1.00 76.94 478 ASP A O 1
ATOM 3788 N N . GLY A 1 479 ? 32.750 6.549 -7.093 1.00 79.81 479 GLY A N 1
ATOM 3789 C CA . GLY A 1 479 ? 31.969 5.952 -8.169 1.00 79.81 479 GLY A CA 1
ATOM 3790 C C . GLY A 1 479 ? 32.074 4.435 -8.268 1.00 79.81 479 GLY A C 1
ATOM 3791 O O . GLY A 1 479 ? 32.434 3.735 -7.316 1.00 79.81 479 GLY A O 1
ATOM 3792 N N . LEU A 1 480 ? 31.671 3.922 -9.424 1.00 83.44 480 LEU A N 1
ATOM 3793 C CA . LEU A 1 480 ? 31.855 2.539 -9.825 1.00 83.44 480 LEU A CA 1
ATOM 3794 C C . LEU A 1 480 ? 33.270 2.352 -10.398 1.00 83.44 480 LEU A C 1
ATOM 3796 O O . LEU A 1 480 ? 33.810 3.229 -11.064 1.00 83.44 480 LEU A O 1
ATOM 3800 N N . ASP A 1 481 ? 33.854 1.177 -10.178 1.00 80.44 481 ASP A N 1
ATOM 3801 C CA . ASP A 1 481 ? 35.169 0.793 -10.694 1.00 80.44 481 ASP A CA 1
ATOM 3802 C C . ASP A 1 481 ? 34.983 -0.368 -11.688 1.00 80.44 481 ASP A C 1
ATOM 3804 O O . ASP A 1 481 ? 34.436 -1.402 -11.289 1.00 80.44 481 ASP A O 1
ATOM 3808 N N . PRO A 1 482 ? 35.369 -0.216 -12.968 1.00 76.50 482 PRO A N 1
ATOM 3809 C CA . PRO A 1 482 ? 35.186 -1.258 -13.976 1.00 76.50 482 PRO A CA 1
ATOM 3810 C C . PRO A 1 482 ? 36.220 -2.392 -13.865 1.00 76.50 482 PRO A C 1
ATOM 3812 O O . PRO A 1 482 ? 35.973 -3.489 -14.365 1.00 76.50 482 PRO A O 1
ATOM 3815 N N . GLU A 1 483 ? 37.365 -2.165 -13.211 1.00 77.94 483 GLU A N 1
ATOM 3816 C CA . GLU A 1 483 ? 38.436 -3.158 -13.042 1.00 77.94 483 GLU A CA 1
ATOM 3817 C C . GLU A 1 483 ? 38.264 -3.987 -11.766 1.00 77.94 483 GLU A C 1
ATOM 3819 O O . GLU A 1 483 ? 38.741 -5.124 -11.671 1.00 77.94 483 GLU A O 1
ATOM 3824 N N . LYS A 1 484 ? 37.576 -3.438 -10.761 1.00 71.44 484 LYS A N 1
ATOM 3825 C CA . LYS A 1 484 ? 37.272 -4.153 -9.522 1.00 71.44 484 LYS A CA 1
ATOM 3826 C C . LYS A 1 484 ? 35.883 -4.777 -9.584 1.00 71.44 484 LYS A C 1
ATOM 3828 O O . LYS A 1 484 ? 34.911 -4.106 -9.916 1.00 71.44 484 LYS A O 1
ATOM 3833 N N . PRO A 1 485 ? 35.722 -6.032 -9.127 1.00 61.22 485 PRO A N 1
ATOM 3834 C CA . PRO A 1 485 ? 34.399 -6.558 -8.857 1.00 61.22 485 PRO A CA 1
ATOM 3835 C C . PRO A 1 485 ? 33.734 -5.680 -7.792 1.00 61.22 485 PRO A C 1
ATOM 3837 O O . PRO A 1 485 ? 34.060 -5.767 -6.604 1.00 61.22 485 PRO A O 1
ATOM 3840 N N . LEU A 1 486 ? 32.716 -4.914 -8.189 1.00 61.34 486 LEU A N 1
ATOM 3841 C CA . LEU A 1 486 ? 31.794 -4.243 -7.263 1.00 61.34 486 LEU A CA 1
ATOM 3842 C C . LEU A 1 486 ? 31.084 -5.276 -6.354 1.00 61.34 486 LEU A C 1
ATOM 3844 O O . LEU A 1 486 ? 30.390 -4.928 -5.405 1.00 61.34 486 LEU A O 1
ATOM 3848 N N . VAL A 1 487 ? 31.230 -6.572 -6.681 1.00 50.56 487 VAL A N 1
ATOM 3849 C CA . VAL A 1 487 ? 30.624 -7.747 -6.041 1.00 50.56 487 VAL A CA 1
ATOM 3850 C C . VAL A 1 487 ? 31.303 -8.183 -4.742 1.00 50.56 487 VAL A C 1
ATOM 3852 O O . VAL A 1 487 ? 30.850 -9.177 -4.167 1.00 50.56 487 VAL A O 1
ATOM 3855 N N . LYS A 1 488 ? 32.384 -7.556 -4.248 1.00 49.75 488 LYS A N 1
ATOM 3856 C CA . LYS A 1 488 ? 32.897 -7.985 -2.933 1.00 49.75 488 LYS A CA 1
ATOM 3857 C C . LYS A 1 488 ? 31.772 -7.740 -1.924 1.00 49.75 488 LYS A C 1
ATOM 3859 O O . LYS A 1 488 ? 31.420 -6.591 -1.692 1.00 49.75 488 LYS A O 1
ATOM 3864 N N . MET A 1 489 ? 31.142 -8.815 -1.425 1.00 41.31 489 MET A N 1
ATOM 3865 C CA . MET A 1 489 ? 29.925 -8.749 -0.605 1.00 41.31 489 MET A CA 1
ATOM 3866 C C . MET A 1 489 ? 30.123 -7.733 0.522 1.00 41.31 489 MET A C 1
ATOM 3868 O O . MET A 1 489 ? 30.818 -8.006 1.496 1.00 41.31 489 MET A O 1
ATOM 3872 N N . GLY A 1 490 ? 29.558 -6.544 0.344 1.00 51.31 490 GLY A N 1
ATOM 3873 C CA . GLY A 1 490 ? 29.935 -5.384 1.148 1.00 51.31 490 GLY A CA 1
ATOM 3874 C C . GLY A 1 490 ? 29.142 -4.130 0.807 1.00 51.31 490 GLY A C 1
ATOM 3875 O O . GLY A 1 490 ? 29.612 -3.028 1.060 1.00 51.31 490 GLY A O 1
ATOM 3876 N N . GLY A 1 491 ? 27.943 -4.286 0.234 1.00 59.38 491 GLY A N 1
ATOM 3877 C CA . GLY A 1 491 ? 27.022 -3.168 0.047 1.00 59.38 491 GLY A CA 1
ATOM 3878 C C . GLY A 1 491 ? 26.716 -2.461 1.370 1.00 59.38 491 GLY A C 1
ATOM 3879 O O . GLY A 1 491 ? 26.884 -3.022 2.456 1.00 59.38 491 GLY A O 1
ATOM 3880 N N . LYS A 1 492 ? 26.230 -1.221 1.289 1.00 65.38 492 LYS A N 1
ATOM 3881 C CA . LYS A 1 492 ? 25.784 -0.479 2.468 1.00 65.38 492 LYS A CA 1
ATOM 3882 C C . LYS A 1 492 ? 24.520 -1.122 3.037 1.00 65.38 492 LYS A C 1
ATOM 3884 O O . LYS A 1 492 ? 23.396 -0.810 2.635 1.00 65.38 492 LYS A O 1
ATOM 3889 N N . PHE A 1 493 ? 24.716 -2.036 3.977 1.00 70.69 493 PHE A N 1
ATOM 3890 C CA . PHE A 1 493 ? 23.660 -2.624 4.783 1.00 70.69 493 PHE A CA 1
ATOM 3891 C C . PHE A 1 493 ? 23.757 -2.033 6.177 1.00 70.69 493 PHE A C 1
ATOM 3893 O O . PHE A 1 493 ? 24.773 -2.176 6.860 1.00 70.69 493 PHE A O 1
ATOM 3900 N N . GLN A 1 494 ? 22.693 -1.382 6.629 1.00 75.00 494 GLN A N 1
ATOM 3901 C CA . GLN A 1 494 ? 22.596 -1.077 8.045 1.00 75.00 494 GLN A CA 1
ATOM 3902 C C . GLN A 1 494 ? 22.559 -2.403 8.818 1.00 75.00 494 GLN A C 1
ATOM 3904 O O . GLN A 1 494 ? 21.803 -3.313 8.462 1.00 75.00 494 GLN A O 1
ATOM 3909 N N . ASN A 1 495 ? 23.383 -2.500 9.867 1.00 78.62 495 ASN A N 1
ATOM 3910 C CA . ASN A 1 495 ? 23.459 -3.677 10.727 1.00 78.62 495 ASN A CA 1
ATOM 3911 C C . ASN A 1 495 ? 22.035 -4.096 11.147 1.00 78.62 495 ASN A C 1
ATOM 3913 O O . ASN A 1 495 ? 21.326 -3.282 11.739 1.00 78.62 495 ASN A O 1
ATOM 3917 N N . PRO A 1 496 ? 21.601 -5.336 10.864 1.00 81.50 496 PRO A N 1
ATOM 3918 C CA . PRO A 1 496 ? 20.248 -5.784 11.157 1.00 81.50 496 PRO A CA 1
ATOM 3919 C C . PRO A 1 496 ? 20.022 -6.083 12.647 1.00 81.50 496 PRO A C 1
ATOM 3921 O O . PRO A 1 496 ? 19.056 -6.760 12.977 1.00 81.50 496 PRO A O 1
ATOM 3924 N N . SER A 1 497 ? 20.877 -5.626 13.561 1.00 86.12 497 SER A N 1
ATOM 3925 C CA . SER A 1 497 ? 20.655 -5.774 14.997 1.00 86.12 497 SER A CA 1
ATOM 3926 C C . SER A 1 497 ? 19.352 -5.088 15.444 1.00 86.12 497 SER A C 1
ATOM 3928 O O . SER A 1 497 ? 18.935 -4.092 14.843 1.00 86.12 497 SER A O 1
ATOM 3930 N N . PRO A 1 498 ? 18.698 -5.575 16.518 1.00 84.81 498 PRO A N 1
ATOM 3931 C CA . PRO A 1 498 ? 17.412 -5.042 16.969 1.00 84.81 498 PRO A CA 1
ATOM 3932 C C . PRO A 1 498 ? 17.382 -3.522 17.180 1.00 84.81 498 PRO A C 1
ATOM 3934 O O . PRO A 1 498 ? 16.380 -2.899 16.850 1.00 84.81 498 PRO A O 1
ATOM 3937 N N . GLN A 1 499 ? 18.483 -2.915 17.635 1.00 87.69 499 GLN A N 1
ATOM 3938 C CA . GLN A 1 499 ? 18.610 -1.462 17.844 1.00 87.69 499 GLN A CA 1
ATOM 3939 C C . GLN A 1 499 ? 18.447 -0.618 16.564 1.00 87.69 499 GLN A C 1
ATOM 3941 O O . GLN A 1 499 ? 18.190 0.576 16.636 1.00 87.69 499 GLN A O 1
ATOM 3946 N N . ASN A 1 500 ? 18.626 -1.232 15.392 1.00 86.69 500 ASN A N 1
ATOM 3947 C CA . ASN A 1 500 ? 18.464 -0.604 14.081 1.00 86.69 500 ASN A CA 1
ATOM 3948 C C . ASN A 1 500 ? 17.112 -0.930 13.433 1.00 86.69 500 ASN A C 1
ATOM 3950 O O . ASN A 1 500 ? 16.759 -0.339 12.417 1.00 86.69 500 ASN A O 1
ATOM 3954 N N . GLN A 1 501 ? 16.375 -1.889 13.994 1.00 88.38 501 GLN A N 1
ATOM 3955 C CA . GLN A 1 501 ? 15.073 -2.321 13.494 1.00 88.38 501 GLN A CA 1
ATOM 3956 C C . GLN A 1 501 ? 13.926 -1.765 14.331 1.00 88.38 501 GLN A C 1
ATOM 3958 O O . GLN A 1 501 ? 12.864 -1.472 13.783 1.00 88.38 501 GLN A O 1
ATOM 3963 N N . TYR A 1 502 ? 14.132 -1.627 15.643 1.00 91.19 502 TYR A N 1
ATOM 3964 C CA . TYR A 1 502 ? 13.097 -1.285 16.608 1.00 91.19 502 TYR A CA 1
ATOM 3965 C C . TYR A 1 502 ? 13.517 -0.146 17.533 1.00 91.19 502 TYR A C 1
ATOM 3967 O O . TYR A 1 502 ? 14.653 -0.085 17.992 1.00 91.19 502 TYR A O 1
ATOM 3975 N N . GLU A 1 503 ? 12.557 0.715 17.845 1.00 90.62 503 GLU A N 1
ATOM 3976 C CA . GLU A 1 503 ? 12.659 1.769 18.850 1.00 90.62 503 GLU A CA 1
ATOM 3977 C C . GLU A 1 503 ? 11.609 1.507 19.935 1.00 90.62 503 GLU A C 1
ATOM 3979 O O . GLU A 1 503 ? 10.434 1.266 19.634 1.00 90.62 503 GLU A O 1
ATOM 3984 N N . SER A 1 504 ? 12.030 1.546 21.199 1.00 92.31 504 SER A N 1
ATOM 3985 C CA . SER A 1 504 ? 11.139 1.343 22.340 1.00 92.31 504 SER A CA 1
ATOM 3986 C C . SER A 1 504 ? 10.377 2.619 22.680 1.00 92.31 504 SER A C 1
ATOM 3988 O O . SER A 1 504 ? 10.961 3.691 22.826 1.00 92.31 504 SER A O 1
ATOM 3990 N N . TRP A 1 505 ? 9.063 2.485 22.840 1.00 92.81 505 TRP A N 1
ATOM 3991 C CA . TRP A 1 505 ? 8.161 3.530 23.321 1.00 92.81 505 TRP A CA 1
ATOM 3992 C C . TRP A 1 505 ? 7.368 3.008 24.529 1.00 92.81 505 TRP A C 1
ATOM 3994 O O . TRP A 1 505 ? 7.221 1.791 24.668 1.00 92.81 505 TRP A O 1
ATOM 4004 N N . PRO A 1 506 ? 6.797 3.877 25.389 1.00 94.56 506 PRO A N 1
ATOM 4005 C CA . PRO A 1 506 ? 6.032 3.420 26.553 1.00 94.56 506 PRO A CA 1
ATOM 4006 C C . PRO A 1 506 ? 4.851 2.502 26.201 1.00 94.56 506 PRO A C 1
ATOM 4008 O O . PRO A 1 506 ? 4.553 1.573 26.944 1.00 94.56 506 PRO A O 1
ATOM 4011 N N . SER A 1 507 ? 4.204 2.715 25.047 1.00 92.19 507 SER A N 1
ATOM 4012 C CA . SER A 1 507 ? 3.120 1.842 24.574 1.00 92.19 507 SER A CA 1
ATOM 4013 C C . SER A 1 507 ? 3.606 0.528 23.944 1.00 92.19 507 SER A C 1
ATOM 4015 O O . SER A 1 507 ? 2.777 -0.303 23.580 1.00 92.19 507 SER A O 1
ATOM 4017 N N . GLY A 1 508 ? 4.915 0.328 23.767 1.00 92.50 508 GLY A N 1
ATOM 4018 C CA . GLY A 1 508 ? 5.543 -0.860 23.181 1.00 92.50 508 GLY A CA 1
ATOM 4019 C C . GLY A 1 508 ? 6.571 -0.535 22.093 1.00 92.50 508 GLY A C 1
ATOM 4020 O O . GLY A 1 508 ? 6.741 0.613 21.697 1.00 92.50 508 GLY A O 1
ATOM 4021 N N . ASP A 1 509 ? 7.261 -1.562 21.599 1.00 93.38 509 ASP A N 1
ATOM 4022 C CA . ASP A 1 509 ? 8.288 -1.403 20.563 1.00 93.38 509 ASP A CA 1
ATOM 4023 C C . ASP A 1 509 ? 7.672 -1.171 19.174 1.00 93.38 509 ASP A C 1
ATOM 4025 O O . ASP A 1 509 ? 6.760 -1.896 18.754 1.00 93.38 509 ASP A O 1
ATOM 4029 N N . TYR A 1 510 ? 8.234 -0.225 18.423 1.00 91.75 510 TYR A N 1
ATOM 4030 C CA . TYR A 1 510 ? 7.852 0.083 17.043 1.00 91.75 510 TYR A CA 1
ATOM 4031 C C . TYR A 1 510 ? 9.006 -0.162 16.077 1.00 91.75 510 TYR A C 1
ATOM 4033 O O . TYR A 1 510 ? 10.166 0.035 16.425 1.00 91.75 510 TYR A O 1
ATOM 4041 N N . THR A 1 511 ? 8.702 -0.530 14.832 1.00 88.81 511 THR A N 1
ATOM 4042 C CA . THR A 1 511 ? 9.702 -0.567 13.760 1.00 88.81 511 THR A CA 1
ATOM 4043 C C . THR A 1 511 ? 10.192 0.836 13.427 1.00 88.81 511 THR A C 1
ATOM 4045 O O . THR A 1 511 ? 9.378 1.729 13.173 1.00 88.81 511 THR A O 1
ATOM 4048 N N . ILE A 1 512 ? 11.505 1.039 13.365 1.00 84.94 512 ILE A N 1
ATOM 4049 C CA . ILE A 1 512 ? 12.095 2.349 13.072 1.00 84.94 512 ILE A CA 1
ATOM 4050 C C . ILE A 1 512 ? 11.773 2.763 11.632 1.00 84.94 512 ILE A C 1
ATOM 4052 O O . ILE A 1 512 ? 11.966 2.004 10.684 1.00 84.94 512 ILE A O 1
ATOM 4056 N N . PHE A 1 513 ? 11.326 4.012 11.465 1.00 74.00 513 PHE A N 1
ATOM 4057 C CA . PHE A 1 513 ? 11.227 4.652 10.151 1.00 74.00 513 PHE A CA 1
ATOM 4058 C C . PHE A 1 513 ? 12.440 5.532 9.915 1.00 74.00 513 PHE A C 1
ATOM 4060 O O . PHE A 1 513 ? 12.596 6.567 10.564 1.00 74.00 513 PHE A O 1
ATOM 4067 N N . HIS A 1 514 ? 13.263 5.173 8.939 1.00 61.41 514 HIS A N 1
ATOM 4068 C CA . HIS A 1 514 ? 14.346 6.042 8.509 1.00 61.41 514 HIS A CA 1
ATOM 4069 C C . HIS A 1 514 ? 13.797 7.079 7.522 1.00 61.41 514 HIS A C 1
ATOM 4071 O O . HIS A 1 514 ? 13.266 6.734 6.469 1.00 61.41 514 HIS A O 1
ATOM 4077 N N . GLY A 1 515 ? 13.862 8.354 7.914 1.00 57.34 515 GLY A N 1
ATOM 4078 C CA . GLY A 1 515 ? 13.202 9.476 7.228 1.00 57.34 515 GLY A CA 1
ATOM 4079 C C . GLY A 1 515 ? 12.699 10.590 8.157 1.00 57.34 515 GLY A C 1
ATOM 4080 O O . GLY A 1 515 ? 12.111 11.554 7.683 1.00 57.34 515 GLY A O 1
ATOM 4081 N N . GLY A 1 516 ? 12.904 10.470 9.476 1.00 59.00 516 GLY A N 1
ATOM 4082 C CA . GLY A 1 516 ? 12.705 11.556 10.449 1.00 59.00 516 GLY A CA 1
ATOM 4083 C C . GLY A 1 516 ? 11.289 11.701 11.018 1.00 59.00 516 GLY A C 1
ATOM 4084 O O . GLY A 1 516 ? 11.101 12.410 12.005 1.00 59.00 516 GLY A O 1
ATOM 4085 N N . ARG A 1 517 ? 10.284 11.008 10.468 1.00 66.12 517 ARG A N 1
ATOM 4086 C CA . ARG A 1 517 ? 8.913 11.053 11.001 1.00 66.12 517 ARG A CA 1
ATOM 4087 C C . ARG A 1 517 ? 8.784 10.167 12.243 1.00 66.12 517 ARG A C 1
ATOM 4089 O O . ARG A 1 517 ? 8.694 8.946 12.126 1.00 66.12 517 ARG A O 1
ATOM 4096 N N . LYS A 1 518 ? 8.778 10.788 13.428 1.00 77.12 518 LYS A N 1
ATOM 4097 C CA . LYS A 1 518 ? 8.692 10.076 14.714 1.00 77.12 518 LYS A CA 1
ATOM 4098 C C . LYS A 1 518 ? 7.281 9.623 15.069 1.00 77.12 518 LYS A C 1
ATOM 4100 O O . LYS A 1 518 ? 7.159 8.541 15.613 1.00 77.12 518 LYS A O 1
ATOM 4105 N N . VAL A 1 519 ? 6.246 10.400 14.744 1.00 87.69 519 VAL A N 1
ATOM 4106 C CA . VAL A 1 519 ? 4.839 10.073 15.042 1.00 87.69 519 VAL A CA 1
ATOM 4107 C C . VAL A 1 519 ? 3.975 10.348 13.803 1.00 87.69 519 VAL A C 1
ATOM 4109 O O . VAL A 1 519 ? 4.273 11.273 13.039 1.00 87.69 519 VAL A O 1
ATOM 4112 N N . ARG A 1 520 ? 2.938 9.537 13.536 1.00 87.75 520 ARG A N 1
ATOM 4113 C CA . ARG A 1 520 ? 2.052 9.734 12.367 1.00 87.75 520 ARG A CA 1
ATOM 4114 C C . ARG A 1 520 ? 0.573 9.425 12.611 1.00 87.75 520 ARG A C 1
ATOM 4116 O O . ARG A 1 520 ? 0.229 8.482 13.311 1.00 87.75 520 ARG A O 1
ATOM 4123 N N . 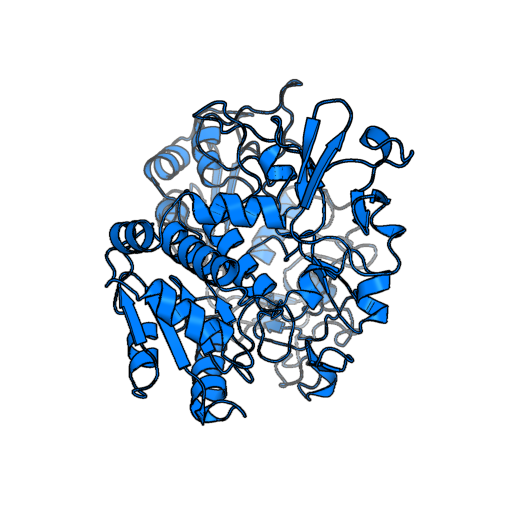MET A 1 521 ? -0.283 10.173 11.921 1.00 91.00 521 MET A N 1
ATOM 4124 C CA . MET A 1 521 ? -1.725 9.939 11.855 1.00 91.00 521 MET A CA 1
ATOM 4125 C C . MET A 1 521 ? -2.079 8.785 10.910 1.00 91.00 521 MET A C 1
ATOM 4127 O O . MET A 1 521 ? -1.570 8.719 9.785 1.00 91.00 521 MET A O 1
ATOM 4131 N N . LEU A 1 522 ? -3.028 7.950 11.319 1.00 91.88 522 LEU A N 1
ATOM 4132 C CA . LEU A 1 522 ? -3.676 6.921 10.514 1.00 91.88 522 LEU A CA 1
ATOM 4133 C C . LEU A 1 522 ? -5.124 7.340 10.231 1.00 91.88 522 LEU A C 1
ATOM 4135 O O . LEU A 1 522 ? -5.853 7.715 11.140 1.00 91.88 522 LEU A O 1
ATOM 4139 N N . MET A 1 523 ? -5.531 7.301 8.961 1.00 92.00 523 MET A N 1
ATOM 4140 C CA . MET A 1 523 ? -6.867 7.747 8.538 1.00 92.00 523 MET A CA 1
ATOM 4141 C C . MET A 1 523 ? -7.736 6.573 8.106 1.00 92.00 523 MET A C 1
ATOM 4143 O O . MET A 1 523 ? -7.485 5.990 7.049 1.00 92.00 523 MET A O 1
ATOM 4147 N N . THR A 1 524 ? -8.758 6.273 8.891 1.00 94.19 524 THR A N 1
ATOM 4148 C CA . THR A 1 524 ? -9.843 5.332 8.615 1.00 94.19 524 THR A CA 1
ATOM 4149 C C . THR A 1 524 ? -10.776 5.911 7.561 1.00 94.19 524 THR A C 1
ATOM 4151 O O . THR A 1 524 ? -11.032 5.243 6.564 1.00 94.19 524 THR A O 1
ATOM 4154 N N . TYR A 1 525 ? -11.212 7.164 7.712 1.00 94.69 525 TYR A N 1
ATOM 4155 C CA . TYR A 1 525 ? -12.128 7.836 6.794 1.00 94.69 525 TYR A CA 1
ATOM 4156 C C . TYR A 1 525 ? -11.382 8.501 5.635 1.00 94.69 525 TYR A C 1
ATOM 4158 O O . TYR A 1 525 ? -10.320 9.103 5.806 1.00 94.69 525 TYR A O 1
ATOM 4166 N N . GLN A 1 526 ? -11.918 8.382 4.422 1.00 89.88 526 GLN A N 1
ATOM 4167 C CA . GLN A 1 526 ? -11.344 8.980 3.219 1.00 89.88 526 GLN A CA 1
ATOM 4168 C C . GLN A 1 526 ? -12.263 10.075 2.665 1.00 89.88 526 GLN A C 1
ATOM 4170 O O . GLN A 1 526 ? -13.000 9.853 1.711 1.00 89.88 526 GLN A O 1
ATOM 4175 N N . GLU A 1 527 ? -12.176 11.297 3.194 1.00 89.31 527 GLU A N 1
ATOM 4176 C CA . GLU A 1 527 ? -12.936 12.452 2.671 1.00 89.31 527 GLU A CA 1
ATOM 4177 C C . GLU A 1 527 ? -12.659 12.711 1.180 1.00 89.31 527 GLU A C 1
ATOM 4179 O O . GLU A 1 527 ? -13.562 12.997 0.389 1.00 89.31 527 GLU A O 1
ATOM 4184 N N . LYS A 1 528 ? -11.400 12.539 0.759 1.00 81.38 528 LYS A N 1
ATOM 4185 C CA . LYS A 1 528 ? -11.026 12.611 -0.658 1.00 81.38 528 LYS A CA 1
ATOM 4186 C C . LYS A 1 528 ? -11.742 11.578 -1.514 1.00 81.38 528 LYS A C 1
ATOM 4188 O O . LYS A 1 528 ? -11.750 11.753 -2.712 1.00 81.38 528 LYS A O 1
ATOM 4193 N N . VAL A 1 529 ? -12.277 10.502 -0.951 1.00 81.00 529 VAL A N 1
ATOM 4194 C CA . VAL A 1 529 ? -13.153 9.575 -1.672 1.00 81.00 529 VAL A CA 1
ATOM 4195 C C . VAL A 1 529 ? -14.582 10.078 -1.628 1.00 81.00 529 VAL A C 1
ATOM 4197 O O . VAL A 1 529 ? -15.198 10.210 -2.682 1.00 81.00 529 VAL A O 1
ATOM 4200 N N . ALA A 1 530 ? -15.067 10.423 -0.437 1.00 87.38 530 ALA A N 1
ATOM 4201 C CA . ALA A 1 530 ? -16.449 10.834 -0.207 1.00 87.38 530 ALA A CA 1
ATOM 4202 C C . ALA A 1 530 ? -16.894 12.048 -1.043 1.00 87.38 530 ALA A C 1
ATOM 4204 O O . ALA A 1 530 ? -18.065 12.228 -1.352 1.00 87.38 530 ALA A O 1
ATOM 4205 N N . THR A 1 531 ? -15.943 12.884 -1.457 1.00 85.62 531 THR A N 1
ATOM 4206 C CA . THR A 1 531 ? -16.194 14.062 -2.301 1.00 85.62 531 THR A CA 1
ATOM 4207 C C . THR A 1 531 ? -16.304 13.757 -3.798 1.00 85.62 531 THR A C 1
ATOM 4209 O O . THR A 1 531 ? -16.660 14.646 -4.576 1.00 85.62 531 THR A O 1
ATOM 4212 N N . TYR A 1 532 ? -16.028 12.526 -4.236 1.00 78.62 532 TYR A N 1
ATOM 4213 C CA . TYR A 1 532 ? -16.176 12.125 -5.635 1.00 78.62 532 TYR A CA 1
ATOM 4214 C C . TYR A 1 532 ? -17.512 11.449 -5.879 1.00 78.62 532 TYR A C 1
ATOM 4216 O O . TYR A 1 532 ? -18.046 10.754 -5.022 1.00 78.62 532 TYR A O 1
ATOM 4224 N N . LYS A 1 533 ? -18.024 11.623 -7.096 1.00 78.56 533 LYS A N 1
ATOM 4225 C CA . LYS A 1 533 ? -19.187 10.892 -7.585 1.00 78.56 533 LYS A CA 1
ATOM 4226 C C . LYS A 1 533 ? -18.735 9.686 -8.392 1.00 78.56 533 LYS A C 1
ATOM 4228 O O . LYS A 1 533 ? -17.850 9.803 -9.238 1.00 78.56 533 LYS A O 1
ATOM 4233 N N . ASN A 1 534 ? -19.371 8.548 -8.152 1.00 75.94 534 ASN A N 1
ATOM 4234 C CA . ASN A 1 534 ? -19.252 7.381 -9.006 1.00 75.94 534 ASN A CA 1
ATOM 4235 C C . ASN A 1 534 ? -19.761 7.748 -10.410 1.00 75.94 534 ASN A C 1
ATOM 4237 O O . ASN A 1 534 ? -20.883 8.230 -10.564 1.00 75.94 534 ASN A O 1
ATOM 4241 N N . SER A 1 535 ? -18.928 7.528 -11.426 1.00 69.38 535 SER A N 1
ATOM 4242 C CA . SER A 1 535 ? -19.216 7.884 -12.819 1.00 69.38 535 SER A CA 1
ATOM 4243 C C . SER A 1 535 ? -20.429 7.174 -13.409 1.00 69.38 535 SER A C 1
ATOM 4245 O O . SER A 1 535 ? -21.088 7.729 -14.281 1.00 69.38 535 SER A O 1
ATOM 4247 N N . MET A 1 536 ? -20.736 5.968 -12.932 1.00 71.94 536 MET A N 1
ATOM 4248 C CA . MET A 1 536 ? -21.837 5.152 -13.440 1.00 71.94 536 MET A CA 1
ATOM 4249 C C . MET A 1 536 ? -23.161 5.475 -12.752 1.00 71.94 536 MET A C 1
ATOM 4251 O O . MET A 1 536 ? -24.211 5.406 -13.380 1.00 71.94 536 MET A O 1
ATOM 4255 N N . THR A 1 537 ? -23.132 5.801 -11.457 1.00 81.75 537 THR A N 1
ATOM 4256 C CA . THR A 1 537 ? -24.361 5.992 -10.665 1.00 81.75 537 THR A CA 1
ATOM 4257 C C . THR A 1 537 ? -24.680 7.455 -10.371 1.00 81.75 537 THR A C 1
ATOM 4259 O O . THR A 1 537 ? -25.783 7.757 -9.923 1.00 81.75 537 THR A O 1
ATOM 4262 N N . GLY A 1 538 ? -23.721 8.368 -10.548 1.00 81.19 538 GLY A N 1
ATOM 4263 C CA . GLY A 1 538 ? -23.844 9.783 -10.183 1.00 81.19 538 GLY A CA 1
ATOM 4264 C C . GLY A 1 538 ? -23.910 10.051 -8.672 1.00 81.19 538 GLY A C 1
ATOM 4265 O O . GLY A 1 538 ? -23.944 11.215 -8.262 1.00 81.19 538 GLY A O 1
ATOM 4266 N N . LYS A 1 539 ? -23.911 9.002 -7.838 1.00 87.19 539 LYS A N 1
ATOM 4267 C CA . LYS A 1 539 ? -23.931 9.097 -6.373 1.00 87.19 539 LYS A CA 1
ATOM 4268 C C . LYS A 1 539 ? -22.537 9.401 -5.840 1.00 87.19 539 LYS A C 1
ATOM 4270 O O . LYS A 1 539 ? -21.547 8.971 -6.435 1.00 87.19 539 LYS A O 1
ATOM 4275 N N . TYR A 1 540 ? -22.460 10.115 -4.719 1.00 87.50 540 TYR A N 1
ATOM 4276 C CA . TYR A 1 540 ? -21.198 10.256 -3.998 1.00 87.50 540 TYR A CA 1
ATOM 4277 C C . TYR A 1 540 ? -20.693 8.885 -3.547 1.00 87.50 540 TYR A C 1
ATOM 4279 O O . TYR A 1 540 ? -21.477 7.991 -3.225 1.00 87.50 540 TYR A O 1
ATOM 4287 N N . MET A 1 541 ? -19.381 8.701 -3.632 1.00 85.69 541 MET A N 1
ATOM 4288 C CA . MET A 1 541 ? -18.709 7.519 -3.114 1.00 85.69 541 MET A CA 1
ATOM 4289 C C . MET A 1 541 ? -18.685 7.584 -1.591 1.00 85.69 541 MET A C 1
ATOM 4291 O O . MET A 1 541 ? -18.811 8.659 -1.016 1.00 85.69 541 MET A O 1
ATOM 4295 N N . ASP A 1 542 ? -18.484 6.448 -0.935 1.00 87.50 542 ASP A N 1
ATOM 4296 C CA . ASP A 1 542 ? -18.359 6.437 0.516 1.00 87.50 542 ASP A CA 1
ATOM 4297 C C . ASP A 1 542 ? -16.894 6.554 0.952 1.00 87.50 542 ASP A C 1
ATOM 4299 O O . ASP A 1 542 ? -15.999 6.019 0.294 1.00 87.50 542 ASP A O 1
ATOM 4303 N N . GLY A 1 543 ? -16.645 7.279 2.045 1.00 89.56 543 GLY A N 1
ATOM 4304 C CA . GLY A 1 543 ? -15.319 7.424 2.642 1.00 89.56 543 GLY A CA 1
ATOM 4305 C C . GLY A 1 543 ? -14.893 6.234 3.509 1.00 89.56 543 GLY A C 1
ATOM 4306 O O . GLY A 1 543 ? -13.727 6.182 3.903 1.00 89.56 543 GLY A O 1
ATOM 4307 N N . LEU A 1 544 ? -15.801 5.302 3.805 1.00 92.75 544 LEU A N 1
ATOM 4308 C CA . LEU A 1 544 ? -15.594 4.040 4.522 1.00 92.75 544 LEU A CA 1
ATOM 4309 C C . LEU A 1 544 ? -15.779 2.833 3.581 1.00 92.75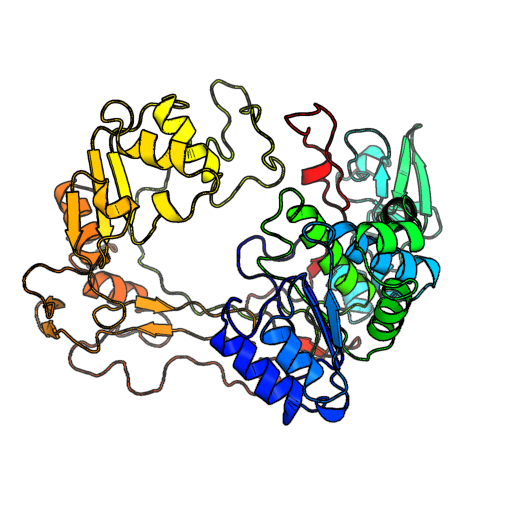 544 LEU A C 1
ATOM 4311 O O . LEU A 1 544 ? -16.419 2.991 2.539 1.00 92.75 544 LEU A O 1
ATOM 4315 N N . PRO A 1 545 ? -15.213 1.657 3.930 1.00 89.69 545 PRO A N 1
ATOM 4316 C CA . PRO A 1 545 ? -15.367 0.425 3.155 1.00 89.69 545 PRO A CA 1
ATOM 4317 C C . PRO A 1 545 ? -16.805 -0.062 3.007 1.00 89.69 545 PRO A C 1
ATOM 4319 O O . PRO A 1 545 ? -17.643 0.272 3.880 1.00 89.69 545 PRO A O 1
#

Sequence (545 aa):
MNLPPYEIGNYCDYEHCDYLISVGSNITQADYPMQTRTRYLQKFAKRTGPDAKKFKHVVVDPRFSNAAAKATHNGVGEWVPLKPASDGYFLLGMIQWILANNRFKKEYLTIPNELVAKEKGYRTWTDMTYLVGITEPRTFLSGKNAGLGQSDYVVLVNGKPTMFQEATGKADLDASITIKGVEYKTVFRLLKERAAEKSLAECEAVCDIPAGTIARLAGEFTSAKRPVIEMFRGPVQQTNGWYNGQALCILNILVDNIDRKGGYISGHAAYKGDVKAENGRKPAGIRVDTAKAIYNGKKPVSTRPWYSAYSTMRGVTPNFFSNVRMGYPYRIKAYLNYYNDPAYTMPYNQETIEALLDLKAMPLTFSIDAYMGETTSLCDYVLPDTEYLERIGGFKTYPPVKTQVWGVRQPVVGTIDPVTHDYKPIRPDNRTGDDILIMLAKECGLPTFGKDGGGKGVDLNNSWQFWDEYYKHKDFGDGLDPEKPLVKMGGKFQNPSPQNQYESWPSGDYTIFHGGRKVRMLMTYQEKVATYKNSMTGKYMDGLP

Secondary structure (DSSP, 8-state):
--SPPSSS--EE-TTT-SEEEEES--TTTTSTTHHHHHHHIIIIIIIISTTTTT-EEEEE-SS--HHHHHHHTTSS-EEE-PPTT-HHHHHHHHHHHHHHTT-S-HHHHT--SHHHHHHTT-SEEESTTBEEESSSS-PBPBHHHHTSSSSSBEEEETTEEEEGGG--SPPPSS-EEEETTEEEEEHHHHHHHHHHSS-HHHHHHHHT--TTHHHHHHHHHHHSSSEEEEE-HHHHSSTTHHHHHHHHHHHHHHTT-BTBTTSEE---PBP------TTPPPP-S--TT-TT--BTTBPPPPSSS---SS--SS--HHHHHHHHHHT-S---S-EEEES--HHHHSTTTHHHHHHHT-TTT-S-EEEEESS--HHHHTSSEEEEB--TTSS-EEE---TT--S-B-EEE--SSSEE-TTT--EE-SSTT-B-HHHHHHHHHHHTT-TTSBTTTTSTT--BSSHHHHHHHHHTTTT-TT---SSS-TTSS---B---SHHHHEEEETTEEEE--TTS--SEEE-S--HHHHTSBPTTT-SBPPS--

pLDDT: mean 87.44, std 12.56, range [36.62, 98.88]

Radius of gyration: 26.11 Å; chains: 1; bounding box: 68×59×65 Å

Foldseek 3Di:
DPQDPDDFGFDFLLQFALEEEEEAAQLCPDHVVNVLSVCSNVPRCCHNHPNNVRHQYEYEELDCHVSQVVRPVVVRYHYWNWDAQLLLLLLLLLLQLCLVVVLFPVQQQQQLDDQQCVVLFHQEGEQQQWKWWPDPLTGTDACVQVVNPGGATWGADVNDTDHSVPDNYGTDRFDWDDGPNIIITGNNVVSNVVSVVDHSVRSCVNGVGDPCPSNVSSVVQSPTPQHAYDYDCRQLVDLCSVQSVLSRVVSQVRSVFEQANSGRFQAAWADWFDQQFDPADDDDDAQLLRQPDADPVHRPQDQDQDQNLPSPPPHDVLSNLVSLVVCPVHADAAEEAEADDLCPPPDVSPSVLVSLQDCRSHVAYEYAECDCHPSRVSGPYYAHADDQQQAWDWDIDHRNHLFYFTDIGHHPDFAQDQVPRATGHPDNRYAHPQLVVLVVCVVVVHALAAACSSHDPQHHNGRQSVQQNRVCDDPSVVGDHRVDPPPPPDGPTDDSPCVRQWDAIPVHIGGDYDPPSSHYYDYSFRSSQSNDARSVPRHGGGRHD